Protein AF-0000000079188461 (afdb_homodimer)

InterPro domains:
  IPR003280 Two pore domain potassium channel [PTHR11003] (45-232)
  IPR013099 Potassium channel domain [PF07885] (30-93)
  IPR013099 Potassium channel domain [PF07885] (114-183)
  IPR018247 EF-Hand 1, calcium-binding site [PS00018] (209-221)

Solvent-accessible surface area (backbone atoms only — not comparable to full-atom values): 29028 Å² total; per-residue (Å²): 127,70,87,71,64,80,65,66,72,49,71,66,53,47,52,49,51,49,52,50,49,44,51,68,50,54,39,20,52,54,38,40,76,41,42,89,44,37,47,57,89,79,77,43,66,62,58,48,14,40,41,52,37,46,34,31,38,56,18,20,10,29,29,46,60,44,60,74,38,72,68,49,32,51,50,51,36,49,44,23,52,51,18,48,52,48,50,27,50,47,45,33,53,40,63,73,68,58,71,83,85,50,76,66,53,55,56,54,52,51,50,52,54,51,51,51,47,51,52,49,18,51,50,38,25,68,65,60,68,38,54,65,66,59,18,40,30,42,44,46,26,35,41,46,15,16,31,44,49,86,58,58,83,46,65,67,34,40,57,50,44,51,54,49,41,53,50,15,46,52,50,46,48,49,47,40,49,50,36,43,47,54,44,51,50,52,50,50,50,52,34,47,51,50,57,69,68,45,80,69,47,74,68,51,50,60,70,31,28,78,84,66,76,69,45,33,34,71,46,25,50,40,47,40,53,41,42,72,51,58,48,52,53,76,74,72,45,49,64,45,51,50,51,48,55,68,67,36,71,82,71,54,96,35,43,39,64,66,54,53,75,40,54,60,58,47,52,52,45,49,52,48,46,57,51,61,76,93,128,70,87,71,64,80,65,66,70,50,73,65,52,48,51,47,52,49,52,50,49,45,50,68,50,54,38,22,52,54,37,40,77,41,42,91,43,39,48,56,89,80,77,43,68,64,59,46,14,41,41,51,37,47,34,30,38,57,17,20,10,30,29,46,63,46,59,75,38,72,68,48,31,51,50,51,37,50,45,23,52,50,17,46,52,49,50,26,50,48,47,34,53,40,63,73,68,58,72,82,86,51,77,66,52,54,56,55,50,50,49,52,55,51,51,50,48,52,52,49,20,52,48,38,26,70,67,61,68,39,55,63,65,58,18,39,32,43,45,47,26,34,42,48,13,15,31,44,46,83,57,58,85,45,67,69,34,39,57,51,45,51,54,49,42,53,50,16,46,52,49,47,48,49,47,40,49,49,35,41,48,52,45,52,51,52,51,48,50,53,35,47,51,49,55,70,69,45,81,68,46,74,69,52,49,60,68,30,28,80,84,67,76,71,44,32,33,72,46,24,51,40,47,40,52,39,40,71,49,58,50,52,54,75,75,71,44,48,65,45,52,50,52,48,54,67,66,37,71,82,70,54,95,35,43,39,64,66,55,52,75,40,55,61,58,46,53,53,44,49,51,48,47,56,52,60,77,91

Nearest PDB structures (foldseek):
  2wli-assembly1_B  TM=7.288E-01  e=1.270E-01  Paramagnetospirillum magnetotacticum
  6o9u-assembly1_A  TM=7.590E-01  e=2.125E-01  Paramagnetospirillum magnetotacticum
  2wli-assembly1_A  TM=7.285E-01  e=1.462E-01  Paramagnetospirillum magnetotacticum
  7n9k-assembly1_A  TM=6.503E-01  e=1.462E-01  Paramagnetospirillum magnetotacticum
  6o9u-assembly1_A  TM=7.585E-01  e=2.477E-01  Paramagnetospirillum magnetotacticum

Structure (mmCIF, N/CA/C/O backbone):
data_AF-0000000079188461-model_v1
#
loop_
_entity.id
_entity.type
_entity.pdbx_description
1 polymer 'Potassium channel domain-containing protein'
#
loop_
_atom_site.group_PDB
_atom_site.id
_atom_site.type_symbol
_atom_site.label_atom_id
_atom_site.label_alt_id
_atom_site.label_comp_id
_atom_site.label_asym_id
_atom_site.label_entity_id
_atom_site.label_seq_id
_atom_site.pdbx_PDB_ins_code
_atom_site.Cartn_x
_atom_site.Cartn_y
_atom_site.Cartn_z
_atom_site.occupancy
_atom_site.B_iso_or_equiv
_atom_site.auth_seq_id
_atom_site.auth_comp_id
_atom_site.auth_asym_id
_atom_site.auth_atom_id
_atom_site.pdbx_PDB_model_num
ATOM 1 N N . MET A 1 1 ? -15.125 32.281 -13.125 1 25.12 1 MET A N 1
ATOM 2 C CA . MET A 1 1 ? -15.852 31.016 -13.047 1 25.12 1 MET A CA 1
ATOM 3 C C . MET A 1 1 ? -15.078 29.906 -13.75 1 25.12 1 MET A C 1
ATOM 5 O O . MET A 1 1 ? -15.195 28.734 -13.375 1 25.12 1 MET A O 1
ATOM 9 N N . THR A 1 2 ? -14.656 30.219 -14.984 1 28.55 2 THR A N 1
ATOM 10 C CA . THR A 1 2 ? -14.164 29.312 -16.016 1 28.55 2 THR A CA 1
ATOM 11 C C . THR A 1 2 ? -12.797 28.75 -15.633 1 28.55 2 THR A C 1
ATOM 13 O O . THR A 1 2 ? -12.266 27.875 -16.312 1 28.55 2 THR A O 1
ATOM 16 N N . ARG A 1 3 ? -11.977 29.672 -15.055 1 32.22 3 ARG A N 1
ATOM 17 C CA . ARG A 1 3 ? -10.578 29.281 -14.859 1 32.22 3 ARG A CA 1
ATOM 18 C C . ARG A 1 3 ? -10.477 28.016 -14.016 1 32.22 3 ARG A C 1
ATOM 20 O O . ARG A 1 3 ? -9.383 27.609 -13.625 1 32.22 3 ARG A O 1
ATOM 27 N N . MET A 1 4 ? -11.531 27.766 -13.234 1 33.03 4 MET A N 1
ATOM 28 C CA . MET A 1 4 ? -11.523 26.625 -12.336 1 33.03 4 MET A CA 1
ATOM 29 C C . MET A 1 4 ? -11.25 25.328 -13.102 1 33.03 4 MET A C 1
ATOM 31 O O . MET A 1 4 ? -10.961 24.297 -12.508 1 33.03 4 MET A O 1
ATOM 35 N N . MET A 1 5 ? -11.953 25.203 -14.227 1 34.72 5 MET A N 1
ATOM 36 C CA . MET A 1 5 ? -12.344 23.953 -14.883 1 34.72 5 MET A CA 1
ATOM 37 C C . MET A 1 5 ? -11.117 23.156 -15.32 1 34.72 5 MET A C 1
ATOM 39 O O . MET A 1 5 ? -11.141 21.922 -15.305 1 34.72 5 MET A O 1
ATOM 43 N N . SER A 1 6 ? -10.406 23.594 -16.516 1 39.44 6 SER A N 1
ATOM 44 C CA . SER A 1 6 ? -9.664 22.656 -17.344 1 39.44 6 SER A CA 1
ATOM 45 C C . SER A 1 6 ? -8.469 22.078 -16.594 1 39.44 6 SER A C 1
ATOM 47 O O . SER A 1 6 ? -7.344 22.578 -16.734 1 39.44 6 SER A O 1
ATOM 49 N N . ARG A 1 7 ? -8.477 22.078 -15.352 1 46.72 7 ARG A N 1
ATOM 50 C CA . ARG A 1 7 ? -7.324 21.609 -14.609 1 46.72 7 ARG A CA 1
ATOM 51 C C . ARG A 1 7 ? -6.785 20.312 -15.203 1 46.72 7 ARG A C 1
ATOM 53 O O . ARG A 1 7 ? -7.523 19.328 -15.328 1 46.72 7 ARG A O 1
ATOM 60 N N . GLY A 1 8 ? -5.941 20.406 -16.172 1 54 8 GLY A N 1
ATOM 61 C CA . GLY A 1 8 ? -5.281 19.25 -16.766 1 54 8 GLY A CA 1
ATOM 62 C C . GLY A 1 8 ? -5.016 18.141 -15.766 1 54 8 GLY A C 1
ATOM 63 O O . GLY A 1 8 ? -5.141 18.328 -14.555 1 54 8 GLY A O 1
ATOM 64 N N . LEU A 1 9 ? -5.109 16.891 -16.312 1 64.44 9 LEU A N 1
ATOM 65 C CA . LEU A 1 9 ? -4.84 15.719 -15.484 1 64.44 9 LEU A CA 1
ATOM 66 C C . LEU A 1 9 ? -3.596 15.938 -14.625 1 64.44 9 LEU A C 1
AT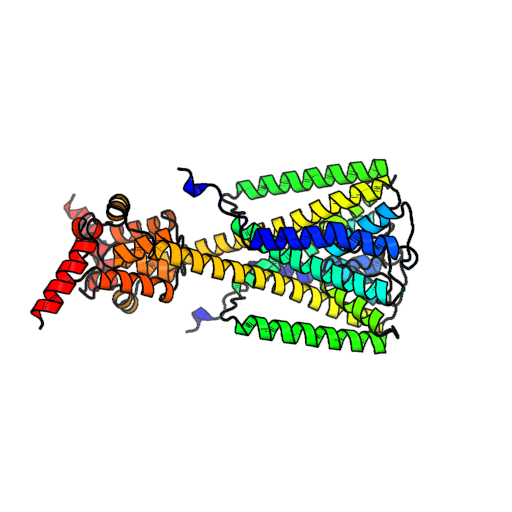OM 68 O O . LEU A 1 9 ? -2.58 16.438 -15.117 1 64.44 9 LEU A O 1
ATOM 72 N N . SER A 1 10 ? -3.711 15.859 -13.375 1 74.12 10 SER A N 1
ATOM 73 C CA . SER A 1 10 ? -2.551 15.914 -12.492 1 74.12 10 SER A CA 1
ATOM 74 C C . SER A 1 10 ? -1.401 15.078 -13.039 1 74.12 10 SER A C 1
ATOM 76 O O . SER A 1 10 ? -1.616 14.172 -13.852 1 74.12 10 SER A O 1
ATOM 78 N N . PRO A 1 11 ? -0.229 15.586 -12.945 1 77.69 11 PRO A N 1
ATOM 79 C CA . PRO A 1 11 ? 0.933 14.82 -13.398 1 77.69 11 PRO A CA 1
ATOM 80 C C . PRO A 1 11 ? 0.855 13.344 -13 1 77.69 11 PRO A C 1
ATOM 82 O O . PRO A 1 11 ? 1.272 12.477 -13.766 1 77.69 11 PRO A O 1
ATOM 85 N N . THR A 1 12 ? 0.268 13.086 -11.867 1 82.06 12 THR A N 1
ATOM 86 C CA . THR A 1 12 ? 0.12 11.703 -11.414 1 82.06 12 THR A CA 1
ATOM 87 C C . THR A 1 12 ? -0.857 10.945 -12.305 1 82.06 12 THR A C 1
ATOM 89 O O . THR A 1 12 ? -0.581 9.82 -12.719 1 82.06 12 THR A O 1
ATOM 92 N N . LEU A 1 13 ? -1.878 11.57 -12.656 1 86.12 13 LEU A N 1
ATOM 93 C CA . LEU A 1 13 ? -2.887 10.93 -13.492 1 86.12 13 LEU A CA 1
ATOM 94 C C . LEU A 1 13 ? -2.363 10.703 -14.906 1 86.12 13 LEU A C 1
ATOM 96 O O . LEU A 1 13 ? -2.709 9.719 -15.555 1 86.12 13 LEU A O 1
ATOM 100 N N . LYS A 1 14 ? -1.523 11.688 -15.328 1 89 14 LYS A N 1
ATOM 101 C CA . LYS A 1 14 ? -0.907 11.508 -16.641 1 89 14 LYS A CA 1
ATOM 102 C C . LYS A 1 14 ? 0.038 10.312 -16.641 1 89 14 LYS A C 1
ATOM 104 O O . LYS A 1 14 ? 0.051 9.523 -17.594 1 89 14 LYS A O 1
ATOM 109 N N . ALA A 1 15 ? 0.809 10.195 -15.609 1 89.19 15 ALA A N 1
ATOM 110 C CA . ALA A 1 15 ? 1.728 9.07 -15.484 1 89.19 15 ALA A CA 1
ATOM 111 C C . ALA A 1 15 ? 0.966 7.746 -15.422 1 89.19 15 ALA A C 1
ATOM 113 O O . ALA A 1 15 ? 1.359 6.766 -16.062 1 89.19 15 ALA A O 1
ATOM 114 N N . ILE A 1 16 ? -0.108 7.699 -14.68 1 91.81 16 ILE A N 1
ATOM 115 C CA . ILE A 1 16 ? -0.938 6.508 -14.555 1 91.81 16 ILE A CA 1
ATOM 116 C C . ILE A 1 16 ? -1.529 6.148 -15.914 1 91.81 16 ILE A C 1
ATOM 118 O O . ILE A 1 16 ? -1.466 4.992 -16.344 1 91.81 16 ILE A O 1
ATOM 122 N N . SER A 1 17 ? -2.047 7.141 -16.578 1 92.56 17 SER A N 1
ATOM 123 C CA . SER A 1 17 ? -2.654 6.902 -17.891 1 92.56 17 SER A CA 1
ATOM 124 C C . SER A 1 17 ? -1.638 6.348 -18.875 1 92.56 17 SER A C 1
ATOM 126 O O . SER A 1 17 ? -1.946 5.43 -19.641 1 92.56 17 SER A O 1
ATOM 128 N N . PHE A 1 18 ? -0.498 6.848 -18.828 1 93.25 18 PHE A N 1
ATOM 129 C CA . PHE A 1 18 ? 0.555 6.379 -19.719 1 93.25 18 PHE A CA 1
ATOM 130 C C . PHE A 1 18 ? 0.916 4.93 -19.422 1 93.25 18 PHE A C 1
ATOM 132 O O . PHE A 1 18 ? 0.954 4.094 -20.328 1 93.25 18 PHE A O 1
ATOM 139 N N . LEU A 1 19 ? 1.169 4.609 -18.203 1 93.5 19 LEU A N 1
ATOM 140 C CA . LEU A 1 19 ? 1.598 3.271 -17.828 1 93.5 19 LEU A CA 1
ATOM 141 C C . LEU A 1 19 ? 0.483 2.256 -18.047 1 93.5 19 LEU A C 1
ATOM 143 O O . LEU A 1 19 ? 0.745 1.12 -18.453 1 93.5 19 LEU A O 1
ATOM 147 N N . VAL A 1 20 ? -0.722 2.662 -17.766 1 93.44 20 VAL A N 1
ATOM 148 C CA . VAL A 1 20 ? -1.863 1.782 -17.984 1 93.44 20 VAL A CA 1
ATOM 149 C C . VAL A 1 20 ? -1.997 1.487 -19.484 1 93.44 20 VAL A C 1
ATOM 151 O O . VAL A 1 20 ? -2.229 0.342 -19.875 1 93.44 20 VAL A O 1
ATOM 154 N N . SER A 1 21 ? -1.832 2.539 -20.328 1 93.94 21 SER A N 1
ATOM 155 C CA . SER A 1 21 ? -1.892 2.344 -21.766 1 93.94 21 SER A CA 1
ATOM 156 C C . SER A 1 21 ? -0.785 1.41 -22.25 1 93.94 21 SER A C 1
ATOM 158 O O . SER A 1 21 ? -1.026 0.522 -23.078 1 93.94 21 SER A O 1
ATOM 160 N N . LEU A 1 22 ? 0.369 1.61 -21.75 1 94.19 22 LEU A N 1
ATOM 161 C CA . LEU A 1 22 ? 1.488 0.738 -22.078 1 94.19 22 LEU A CA 1
ATOM 162 C C . LEU A 1 22 ? 1.191 -0.704 -21.688 1 94.19 22 LEU A C 1
ATOM 164 O O . LEU A 1 22 ? 1.419 -1.629 -22.469 1 94.19 22 LEU A O 1
ATOM 168 N N . GLN A 1 23 ? 0.681 -0.929 -20.547 1 94.44 23 GLN A N 1
ATOM 169 C CA . GLN A 1 23 ? 0.398 -2.262 -20.031 1 94.44 23 GLN A CA 1
ATOM 170 C C . GLN A 1 23 ? -0.746 -2.922 -20.797 1 94.44 23 GLN A C 1
ATOM 172 O O . GLN A 1 23 ? -0.724 -4.129 -21.031 1 94.44 23 GLN A O 1
ATOM 177 N N . LEU A 1 24 ? -1.723 -2.148 -21.188 1 94.12 24 LEU A N 1
ATOM 178 C CA . LEU A 1 24 ? -2.926 -2.74 -21.766 1 94.12 24 LEU A CA 1
ATOM 179 C C . LEU A 1 24 ? -2.77 -2.928 -23.266 1 94.12 24 LEU A C 1
ATOM 181 O O . LEU A 1 24 ? -3.502 -3.711 -23.875 1 94.12 24 LEU A O 1
ATOM 185 N N . ILE A 1 25 ? -1.876 -2.221 -23.891 1 95.06 25 ILE A N 1
ATOM 186 C CA . ILE A 1 25 ? -1.73 -2.303 -25.344 1 95.06 25 ILE A CA 1
ATOM 187 C C . ILE A 1 25 ? -0.448 -3.055 -25.688 1 95.06 25 ILE A C 1
ATOM 189 O O . ILE A 1 25 ? -0.496 -4.121 -26.312 1 95.06 25 ILE A O 1
ATOM 193 N N . VAL A 1 26 ? 0.652 -2.639 -25.234 1 96.19 26 VAL A N 1
ATOM 194 C CA . VAL A 1 26 ? 1.949 -3.189 -25.625 1 96.19 26 VAL A CA 1
ATOM 195 C C . VAL A 1 26 ? 2.133 -4.566 -24.984 1 96.19 26 VAL A C 1
ATOM 197 O O . VAL A 1 26 ? 2.619 -5.496 -25.641 1 96.19 26 VAL A O 1
ATOM 200 N N . GLY A 1 27 ? 1.735 -4.715 -23.719 1 95.88 27 GLY A N 1
ATOM 201 C CA . GLY A 1 27 ? 1.911 -5.98 -23.016 1 95.88 27 GLY A CA 1
ATOM 202 C C . GLY A 1 27 ? 1.243 -7.145 -23.719 1 95.88 27 GLY A C 1
ATOM 203 O O . GLY A 1 27 ? 1.916 -8.078 -24.156 1 95.88 27 GLY A O 1
ATOM 204 N N . PRO A 1 28 ? -0.082 -7.027 -23.891 1 96.19 28 PRO A N 1
ATOM 205 C CA . PRO A 1 28 ? -0.796 -8.125 -24.547 1 96.19 28 PRO A CA 1
ATOM 206 C C . PRO A 1 28 ? -0.285 -8.398 -25.969 1 96.19 28 PRO A C 1
ATOM 208 O O . PRO A 1 28 ? -0.237 -9.555 -26.391 1 96.19 28 PRO A O 1
ATOM 211 N N . LEU A 1 29 ? 0.101 -7.449 -26.688 1 96.12 29 LEU A N 1
ATOM 212 C CA . LEU A 1 29 ? 0.635 -7.648 -28.031 1 96.12 29 LEU A CA 1
ATOM 213 C C . LEU A 1 29 ? 1.947 -8.422 -27.984 1 96.12 29 LEU A C 1
ATOM 215 O O . LEU A 1 29 ? 2.154 -9.352 -28.766 1 96.12 29 LEU A O 1
ATOM 219 N N . CYS A 1 30 ? 2.826 -8.023 -27.109 1 95.94 30 CYS A N 1
ATOM 220 C CA . CYS A 1 30 ? 4.094 -8.727 -26.953 1 95.94 30 CYS A CA 1
ATOM 221 C C . CYS A 1 30 ? 3.859 -10.195 -26.625 1 95.94 30 CYS A C 1
ATOM 223 O O . CYS A 1 30 ? 4.445 -11.078 -27.25 1 95.94 30 CYS A O 1
ATOM 225 N N . PHE A 1 31 ? 2.951 -10.469 -25.719 1 96.06 31 PHE A N 1
ATOM 226 C CA . PHE A 1 31 ? 2.768 -11.836 -25.234 1 96.06 31 PHE A CA 1
ATOM 227 C C . PHE A 1 31 ? 1.92 -12.641 -26.219 1 96.06 31 PHE A C 1
ATOM 229 O O . PHE A 1 31 ? 1.945 -13.875 -26.203 1 96.06 31 PHE A O 1
ATOM 236 N N . TYR A 1 32 ? 1.124 -11.938 -27.031 1 95.56 32 TYR A N 1
ATOM 237 C CA . TYR A 1 32 ? 0.429 -12.625 -28.109 1 95.56 32 TYR A CA 1
ATOM 238 C C . TYR A 1 32 ? 1.419 -13.195 -29.109 1 95.56 32 TYR A C 1
ATOM 240 O O . TYR A 1 32 ? 1.3 -14.352 -29.531 1 95.56 32 TYR A O 1
ATOM 248 N N . PHE A 1 33 ? 2.43 -12.438 -29.453 1 94.75 33 PHE A N 1
ATOM 249 C CA . PHE A 1 33 ? 3.422 -12.867 -30.438 1 94.75 33 PHE A CA 1
ATOM 250 C C . PHE A 1 33 ? 4.359 -13.906 -29.828 1 94.75 33 PHE A C 1
ATOM 252 O O . PHE A 1 33 ? 4.902 -14.75 -30.547 1 94.75 33 PHE A O 1
ATOM 259 N N . LEU A 1 34 ? 4.48 -13.914 -28.531 1 92.56 34 LEU A N 1
ATOM 260 C CA . LEU A 1 34 ? 5.359 -14.867 -27.859 1 92.56 34 LEU A CA 1
ATOM 261 C C . LEU A 1 34 ? 4.566 -16.047 -27.297 1 92.56 34 LEU A C 1
ATOM 263 O O . LEU A 1 34 ? 5.094 -16.828 -26.516 1 92.56 34 LEU A O 1
ATOM 267 N N . GLY A 1 35 ? 3.346 -16.109 -27.641 1 89.06 35 GLY A N 1
ATOM 268 C CA . GLY A 1 35 ? 2.439 -17.094 -27.078 1 89.06 35 GLY A CA 1
ATOM 269 C C . GLY A 1 35 ? 3.006 -18.5 -27.094 1 89.06 35 GLY A C 1
ATOM 270 O O . GLY A 1 35 ? 2.848 -19.25 -26.141 1 89.06 35 GLY A O 1
ATOM 271 N N . HIS A 1 36 ? 3.689 -18.859 -28.125 1 88.38 36 HIS A N 1
ATOM 272 C CA . HIS A 1 36 ? 4.254 -20.203 -28.281 1 88.38 36 HIS A CA 1
ATOM 273 C C . HIS A 1 36 ? 5.426 -20.422 -27.328 1 88.38 36 HIS A C 1
ATOM 275 O O . HIS A 1 36 ? 5.84 -21.547 -27.094 1 88.38 36 HIS A O 1
ATOM 281 N N . GLN A 1 37 ? 5.941 -19.344 -26.75 1 89.44 37 GLN A N 1
ATOM 282 C CA . GLN A 1 37 ? 7.102 -19.406 -25.859 1 89.44 37 GLN A CA 1
ATOM 283 C C . GLN A 1 37 ? 6.684 -19.328 -24.406 1 89.44 37 GLN A C 1
ATOM 285 O O . GLN A 1 37 ? 7.523 -19.156 -23.516 1 89.44 37 GLN A O 1
ATOM 290 N N . ILE A 1 38 ? 5.457 -19.406 -24.25 1 91.25 38 ILE A N 1
ATOM 291 C CA . ILE A 1 38 ? 4.898 -19.406 -22.891 1 91.25 38 ILE A CA 1
ATOM 292 C C . ILE A 1 38 ? 4.105 -20.688 -22.656 1 91.25 38 ILE A C 1
ATOM 294 O O . ILE A 1 38 ? 3.191 -21 -23.422 1 91.25 38 ILE A O 1
ATOM 298 N N . SER A 1 39 ? 4.555 -21.391 -21.672 1 89.44 39 SER A N 1
ATOM 299 C CA . SER A 1 39 ? 3.895 -22.656 -21.359 1 89.44 39 SER A CA 1
ATOM 300 C C . SER A 1 39 ? 2.676 -22.422 -20.469 1 89.44 39 SER A C 1
ATOM 302 O O . SER A 1 39 ? 2.625 -21.469 -19.703 1 89.44 39 SER A O 1
ATOM 304 N N . GLY A 1 40 ? 1.635 -23.344 -20.516 1 87.69 40 GLY A N 1
ATOM 305 C CA . GLY A 1 40 ? 0.391 -23.312 -19.766 1 87.69 40 GLY A CA 1
ATOM 306 C C . GLY A 1 40 ? -0.803 -23.781 -20.562 1 87.69 40 GLY A C 1
ATOM 307 O O . GLY A 1 40 ? -0.689 -24.047 -21.766 1 87.69 40 GLY A O 1
ATOM 308 N N . LYS A 1 41 ? -1.829 -24.016 -19.859 1 85.44 41 LYS A N 1
ATOM 309 C CA . LYS A 1 41 ? -3.053 -24.406 -20.547 1 85.44 41 LYS A CA 1
ATOM 310 C C . LYS A 1 41 ? -3.602 -23.25 -21.391 1 85.44 41 LYS A C 1
ATOM 312 O O . LYS A 1 41 ? -3.955 -22.203 -20.844 1 85.44 41 LYS A O 1
ATOM 317 N N . LYS A 1 42 ? -3.695 -23.516 -22.656 1 88.75 42 LYS A N 1
ATOM 318 C CA . LYS A 1 42 ? -4.117 -22.469 -23.578 1 88.75 42 LYS A CA 1
ATOM 319 C C . LYS A 1 42 ? -5.602 -22.578 -23.891 1 88.75 42 LYS A C 1
ATOM 321 O O . LYS A 1 42 ? -6.156 -23.672 -23.922 1 88.75 42 LYS A O 1
ATOM 326 N N . THR A 1 43 ? -6.234 -21.484 -24.047 1 88.19 43 THR A N 1
ATOM 327 C CA . THR A 1 43 ? -7.625 -21.391 -24.484 1 88.19 43 THR A CA 1
ATOM 328 C C . THR A 1 43 ? -7.742 -20.594 -25.781 1 88.19 43 THR A C 1
ATOM 330 O O . THR A 1 43 ? -7.949 -21.172 -26.844 1 88.19 43 THR A O 1
ATOM 333 N N . ASP A 1 44 ? -7.527 -19.266 -25.75 1 90.75 44 ASP A N 1
ATOM 334 C CA . ASP A 1 44 ? -7.539 -18.312 -26.859 1 90.75 44 ASP A CA 1
ATOM 335 C C . ASP A 1 44 ? -6.273 -17.469 -26.875 1 90.75 44 ASP A C 1
ATOM 337 O O . ASP A 1 44 ? -5.91 -16.875 -25.859 1 90.75 44 ASP A O 1
ATOM 341 N N . GLY A 1 45 ? -5.68 -17.453 -28.031 1 91.94 45 GLY A N 1
ATOM 342 C CA . GLY A 1 45 ? -4.383 -16.812 -28.141 1 91.94 45 GLY A CA 1
ATOM 343 C C . GLY A 1 45 ? -4.371 -15.398 -27.594 1 91.94 45 GLY A C 1
ATOM 344 O O . GLY A 1 45 ? -3.564 -15.07 -26.719 1 91.94 45 GLY A O 1
ATOM 345 N N . PHE A 1 46 ? -5.281 -14.609 -28.094 1 94.19 46 PHE A N 1
ATOM 346 C CA . PHE A 1 46 ? -5.324 -13.211 -27.688 1 94.19 46 PHE A CA 1
ATOM 347 C C . PHE A 1 46 ? -5.77 -13.078 -26.234 1 94.19 46 PHE A C 1
ATOM 349 O O . PHE A 1 46 ? -5.188 -12.312 -25.469 1 94.19 46 PHE A O 1
ATOM 356 N N . LEU A 1 47 ? -6.762 -13.773 -25.891 1 95.44 47 LEU A N 1
ATOM 357 C CA . LEU A 1 47 ? -7.277 -13.734 -24.516 1 95.44 47 LEU A CA 1
ATOM 358 C C . LEU A 1 47 ? -6.219 -14.188 -23.516 1 95.44 47 LEU A C 1
ATOM 360 O O . LEU A 1 47 ? -6.043 -13.57 -22.469 1 95.44 47 LEU A O 1
ATOM 364 N N . ASP A 1 48 ? -5.52 -15.203 -23.891 1 95.88 48 ASP A N 1
ATOM 365 C CA . ASP A 1 48 ? -4.48 -15.734 -23 1 95.88 48 ASP A CA 1
ATOM 366 C C . ASP A 1 48 ? -3.357 -14.719 -22.812 1 95.88 48 ASP A C 1
ATOM 368 O O . ASP A 1 48 ? -2.83 -14.57 -21.703 1 95.88 48 ASP A O 1
ATOM 372 N N . ALA A 1 49 ? -3.033 -14.07 -23.875 1 96 49 ALA A N 1
ATOM 373 C CA . ALA A 1 49 ? -1.988 -13.047 -23.797 1 96 49 ALA A CA 1
ATOM 374 C C . ALA A 1 49 ? -2.408 -11.891 -22.891 1 96 49 ALA A C 1
ATOM 376 O O . ALA A 1 49 ? -1.626 -11.438 -22.062 1 96 49 ALA A O 1
ATOM 377 N N . PHE A 1 50 ? -3.617 -11.453 -23.062 1 96.25 50 PHE A N 1
ATOM 378 C CA . PHE A 1 50 ? -4.152 -10.367 -22.25 1 96.25 50 PHE A CA 1
ATOM 379 C C . PHE A 1 50 ? -4.254 -10.797 -20.797 1 96.25 50 PHE A C 1
ATOM 381 O O . PHE A 1 50 ? -3.877 -10.039 -19.891 1 96.25 50 PHE A O 1
ATOM 388 N N . TYR A 1 51 ? -4.746 -11.961 -20.641 1 95.75 51 TYR A N 1
ATOM 389 C CA . TYR A 1 51 ? -4.875 -12.555 -19.312 1 95.75 51 TYR A CA 1
ATOM 390 C C . TYR A 1 51 ? -3.525 -12.609 -18.594 1 95.75 51 TYR A C 1
ATOM 392 O O . TYR A 1 51 ? -3.395 -12.156 -17.469 1 95.75 51 TYR A O 1
ATOM 400 N N . PHE A 1 52 ? -2.564 -13.078 -19.281 1 95.62 52 PHE A N 1
ATOM 401 C CA . PHE A 1 52 ? -1.23 -13.203 -18.703 1 95.62 52 PHE A CA 1
ATOM 402 C C . PHE A 1 52 ? -0.652 -11.836 -18.359 1 95.62 52 PHE A C 1
ATOM 404 O O . PHE A 1 52 ? -0.035 -11.672 -17.297 1 95.62 52 PHE A O 1
ATOM 411 N N . ASN A 1 53 ? -0.819 -10.961 -19.188 1 96.69 53 ASN A N 1
ATOM 412 C CA . ASN A 1 53 ? -0.34 -9.609 -18.922 1 96.69 53 ASN A CA 1
ATOM 413 C C . ASN A 1 53 ? -1.015 -9.008 -17.688 1 96.69 53 A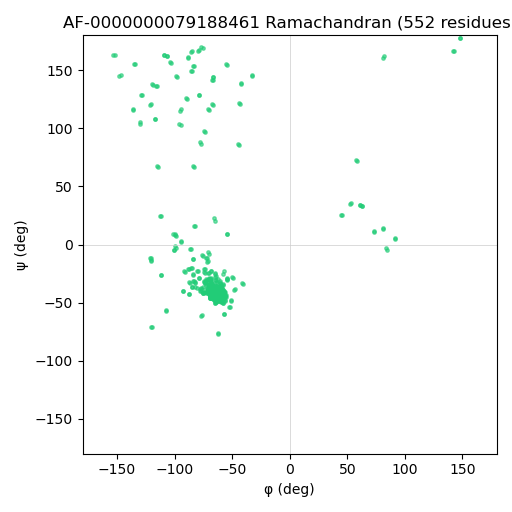SN A C 1
ATOM 415 O O . ASN A 1 53 ? -0.376 -8.297 -16.906 1 96.69 53 ASN A O 1
ATOM 419 N N . MET A 1 54 ? -2.285 -9.195 -17.547 1 96.06 54 MET A N 1
ATOM 420 C CA . MET A 1 54 ? -3.01 -8.695 -16.391 1 96.06 54 MET A CA 1
ATOM 421 C C . MET A 1 54 ? -2.471 -9.305 -15.102 1 96.06 54 MET A C 1
ATOM 423 O O . MET A 1 54 ? -2.412 -8.641 -14.062 1 96.06 54 MET A O 1
ATOM 427 N N . VAL A 1 55 ? -2.141 -10.531 -15.195 1 95.12 55 VAL A N 1
ATOM 428 C CA . VAL A 1 55 ? -1.536 -11.211 -14.062 1 95.12 55 VAL A CA 1
ATOM 429 C C . VAL A 1 55 ? -0.262 -10.484 -13.633 1 95.12 55 VAL A C 1
ATOM 431 O O . VAL A 1 55 ? -0.054 -10.227 -12.453 1 95.12 55 VAL A O 1
ATOM 434 N N . LEU A 1 56 ? 0.528 -10.078 -14.602 1 95.56 56 LEU A N 1
ATOM 435 C CA . LEU A 1 56 ? 1.778 -9.375 -14.336 1 95.56 56 LEU A CA 1
ATOM 436 C C . LEU A 1 56 ? 1.509 -7.969 -13.812 1 95.56 56 LEU A C 1
ATOM 438 O O . LEU A 1 56 ? 2.143 -7.523 -12.852 1 95.56 56 LEU A O 1
ATOM 442 N N . MET A 1 57 ? 0.56 -7.402 -14.383 1 94.44 57 MET A N 1
ATOM 443 C CA . MET A 1 57 ? 0.257 -6.008 -14.07 1 94.44 57 MET A CA 1
ATOM 444 C C . MET A 1 57 ? -0.307 -5.871 -12.656 1 94.44 57 MET A C 1
ATOM 446 O O . MET A 1 57 ? -0.017 -4.898 -11.961 1 94.44 57 MET A O 1
ATOM 450 N N . THR A 1 58 ? -1.054 -6.809 -12.242 1 93.81 58 THR A N 1
ATOM 451 C CA . THR A 1 58 ? -1.762 -6.699 -10.969 1 93.81 58 THR A CA 1
ATOM 452 C C . THR A 1 58 ? -1.03 -7.473 -9.875 1 93.81 58 THR A C 1
ATOM 454 O O . THR A 1 58 ? -1.464 -7.484 -8.727 1 93.81 58 THR A O 1
ATOM 457 N N . SER A 1 59 ? -0.019 -8.141 -10.227 1 91.94 59 SER A N 1
ATOM 458 C CA . SER A 1 59 ? 0.803 -8.906 -9.297 1 91.94 59 SER A CA 1
ATOM 459 C C . SER A 1 59 ? 0.001 -10.031 -8.641 1 91.94 59 SER A C 1
ATOM 461 O O . SER A 1 59 ? 0.155 -10.297 -7.453 1 91.94 59 SER A O 1
ATOM 463 N N . THR A 1 60 ? -1 -10.758 -9.156 1 90.81 60 THR A N 1
ATOM 464 C CA . THR A 1 60 ? -1.829 -11.812 -8.586 1 90.81 60 THR A CA 1
ATOM 465 C C . THR A 1 60 ? -1.125 -13.164 -8.68 1 90.81 60 THR A C 1
ATOM 467 O O . THR A 1 60 ? -1.206 -13.977 -7.762 1 90.81 60 THR A O 1
ATOM 470 N N . GLY A 1 61 ? -0.339 -13.586 -9.508 1 88.19 61 GLY A N 1
ATOM 471 C CA . GLY A 1 61 ? 0.514 -14.742 -9.695 1 88.19 61 GLY A CA 1
ATOM 472 C C . GLY A 1 61 ? -0.249 -16.047 -9.68 1 88.19 61 GLY A C 1
ATOM 473 O O . GLY A 1 61 ? -0.049 -16.875 -8.789 1 88.19 61 GLY A O 1
ATOM 474 N N . TYR A 1 62 ? -0.995 -16.438 -10.586 1 91.94 62 TYR A N 1
ATOM 475 C CA . TYR A 1 62 ? -1.712 -17.703 -10.695 1 91.94 62 TYR A CA 1
ATOM 476 C C . TYR A 1 62 ? -0.746 -18.859 -10.914 1 91.94 62 TYR A C 1
ATOM 478 O O . TYR A 1 62 ? -1.04 -20 -10.547 1 91.94 62 TYR A O 1
ATOM 486 N N . GLY A 1 63 ? 0.363 -18.562 -11.547 1 88.81 63 GLY A N 1
ATOM 487 C CA . GLY A 1 63 ? 1.363 -19.578 -11.82 1 88.81 63 GLY A CA 1
ATOM 488 C C . GLY A 1 63 ? 0.95 -20.547 -12.922 1 88.81 63 GLY A C 1
ATOM 489 O O . GLY A 1 63 ? 1.556 -21.609 -13.086 1 88.81 63 GLY A O 1
ATOM 490 N N . ASP A 1 64 ? -0.11 -20.266 -13.664 1 89.38 64 ASP A N 1
ATOM 491 C CA . ASP A 1 64 ? -0.614 -21.156 -14.703 1 89.38 64 ASP A CA 1
ATOM 492 C C . ASP A 1 64 ? 0.108 -20.922 -16.031 1 89.38 64 ASP A C 1
ATOM 494 O O . ASP A 1 64 ? 0.073 -21.766 -16.922 1 89.38 64 ASP A O 1
ATOM 498 N N . PHE A 1 65 ? 0.734 -19.781 -16.203 1 90.44 65 PHE A N 1
ATOM 499 C CA . PHE A 1 65 ? 1.577 -19.484 -17.359 1 90.44 65 PHE A CA 1
ATOM 500 C C . PHE A 1 65 ? 3.021 -19.266 -16.922 1 90.44 65 PHE A C 1
ATOM 502 O O . PHE A 1 65 ? 3.279 -18.625 -15.898 1 90.44 65 PHE A O 1
ATOM 509 N N . THR A 1 66 ? 3.924 -19.859 -17.688 1 89.81 66 THR A N 1
ATOM 510 C CA . THR A 1 66 ? 5.348 -19.719 -17.391 1 89.81 66 THR A CA 1
ATOM 511 C C . THR A 1 66 ? 6.145 -19.453 -18.656 1 89.81 66 THR A C 1
ATOM 513 O O . THR A 1 66 ? 6.219 -20.312 -19.547 1 89.81 66 THR A O 1
ATOM 516 N N . PRO A 1 67 ? 6.73 -18.297 -18.703 1 92.19 67 PRO A N 1
ATOM 517 C CA . PRO A 1 67 ? 7.594 -18.031 -19.859 1 92.19 67 PRO A CA 1
ATOM 518 C C . PRO A 1 67 ? 8.836 -18.922 -19.891 1 92.19 67 PRO A C 1
ATOM 520 O O . PRO A 1 67 ? 9.414 -19.203 -18.828 1 92.19 67 PRO A O 1
ATOM 523 N N . ASN A 1 68 ? 9.297 -19.359 -21.156 1 90.31 68 ASN A N 1
ATOM 524 C CA . ASN A 1 68 ? 10.336 -20.375 -21.266 1 90.31 68 ASN A CA 1
ATOM 525 C C . ASN A 1 68 ? 11.562 -19.844 -22.016 1 90.31 68 ASN A C 1
ATOM 527 O O . ASN A 1 68 ? 12.617 -20.469 -22 1 90.31 68 ASN A O 1
ATOM 531 N N . THR A 1 69 ? 11.422 -18.734 -22.656 1 92.5 69 THR A N 1
ATOM 532 C CA . THR A 1 69 ? 12.539 -18.172 -23.406 1 92.5 69 THR A CA 1
ATOM 533 C C . THR A 1 69 ? 13.078 -16.922 -22.719 1 92.5 69 THR A C 1
ATOM 535 O O . THR A 1 69 ? 12.406 -16.328 -21.875 1 92.5 69 THR A O 1
ATOM 538 N N . THR A 1 70 ? 14.305 -16.578 -23.156 1 93.25 70 THR A N 1
ATOM 539 C CA . THR A 1 70 ? 14.961 -15.406 -22.578 1 93.25 70 THR A CA 1
ATOM 540 C C . THR A 1 70 ? 14.141 -14.148 -22.828 1 93.25 70 THR A C 1
ATOM 542 O O . THR A 1 70 ? 13.914 -13.359 -21.906 1 93.25 70 THR A O 1
ATOM 545 N N . LEU A 1 71 ? 13.656 -14.008 -24 1 94.19 71 LEU A N 1
ATOM 546 C CA . LEU A 1 71 ? 12.898 -12.812 -24.359 1 94.19 71 LEU A CA 1
ATOM 547 C C . LEU A 1 71 ? 11.594 -12.75 -23.562 1 94.19 71 LEU A C 1
ATOM 549 O O . LEU A 1 71 ? 11.234 -11.695 -23.031 1 94.19 71 LEU A O 1
ATOM 553 N N . ALA A 1 72 ? 10.867 -13.852 -23.484 1 94.62 72 ALA A N 1
ATOM 554 C CA . ALA A 1 72 ? 9.594 -13.898 -22.766 1 94.62 72 ALA A CA 1
ATOM 555 C C . ALA A 1 72 ? 9.789 -13.594 -21.297 1 94.62 72 ALA A C 1
ATOM 557 O O . ALA A 1 72 ? 9.008 -12.852 -20.688 1 94.62 72 ALA A O 1
ATOM 558 N N . VAL A 1 73 ? 10.828 -14.102 -20.797 1 94.44 73 VAL A N 1
ATOM 559 C CA . VAL A 1 73 ? 11.148 -13.938 -19.375 1 94.44 73 VAL A CA 1
ATOM 560 C C . VAL A 1 73 ? 11.508 -12.484 -19.094 1 94.44 73 VAL A C 1
ATOM 562 O O . VAL A 1 73 ? 11.055 -11.906 -18.109 1 94.44 73 VAL A O 1
ATOM 565 N N . LEU A 1 74 ? 12.281 -11.938 -19.875 1 94.94 74 LEU A N 1
ATOM 566 C CA . LEU A 1 74 ? 12.695 -10.555 -19.688 1 94.94 74 LEU A CA 1
ATOM 567 C C . LEU A 1 74 ? 11.508 -9.609 -19.812 1 94.94 74 LEU A C 1
ATOM 569 O O . LEU A 1 74 ? 11.359 -8.672 -19.031 1 94.94 74 LEU A O 1
ATOM 573 N N . LEU A 1 75 ? 10.703 -9.852 -20.781 1 95.62 75 LEU A N 1
ATOM 574 C CA . LEU A 1 75 ? 9.531 -9.016 -20.969 1 95.62 75 LEU A CA 1
ATOM 575 C C . LEU A 1 75 ? 8.562 -9.156 -19.797 1 95.62 75 LEU A C 1
ATOM 577 O O . LEU A 1 75 ? 8.023 -8.164 -19.297 1 95.62 75 LEU A O 1
ATOM 581 N N . ALA A 1 76 ? 8.336 -10.398 -19.406 1 95.88 76 ALA A N 1
ATOM 582 C CA . ALA A 1 76 ? 7.469 -10.625 -18.25 1 95.88 76 ALA A CA 1
ATOM 583 C C . ALA A 1 76 ? 7.996 -9.906 -17.016 1 95.88 76 ALA A C 1
ATOM 585 O O . ALA A 1 76 ? 7.223 -9.32 -16.25 1 95.88 76 ALA A O 1
ATOM 586 N N . SER A 1 77 ? 9.312 -9.953 -16.828 1 95.31 77 SER A N 1
ATOM 587 C CA . SER A 1 77 ? 9.938 -9.258 -15.703 1 95.31 77 SER A CA 1
ATOM 588 C C . SER A 1 77 ? 9.711 -7.75 -15.789 1 95.31 77 SER A C 1
ATOM 590 O O . SER A 1 77 ? 9.359 -7.113 -14.789 1 95.31 77 SER A O 1
ATOM 592 N N . LEU A 1 78 ? 9.875 -7.258 -16.922 1 95.88 78 LEU A N 1
ATOM 593 C CA . LEU A 1 78 ? 9.703 -5.824 -17.141 1 95.88 78 LEU A CA 1
ATOM 594 C C . LEU A 1 78 ? 8.273 -5.398 -16.828 1 95.88 78 LEU A C 1
ATOM 596 O O . LEU A 1 78 ? 8.047 -4.406 -16.141 1 95.88 78 LEU A O 1
ATOM 600 N N . PHE A 1 79 ? 7.344 -6.098 -17.344 1 96.31 79 PHE A N 1
ATOM 601 C CA . PHE A 1 79 ? 5.945 -5.73 -17.156 1 96.31 79 PHE A CA 1
ATOM 602 C C . PHE A 1 79 ? 5.516 -5.934 -15.703 1 96.31 79 PHE A C 1
ATOM 604 O O . PHE A 1 79 ? 4.645 -5.219 -15.203 1 96.31 79 PHE A O 1
ATOM 611 N N . ALA A 1 80 ? 6.109 -6.891 -15.047 1 95.06 80 ALA A N 1
ATOM 612 C CA . ALA A 1 80 ? 5.863 -7.051 -13.617 1 95.06 80 ALA A CA 1
ATOM 613 C C . ALA A 1 80 ? 6.348 -5.828 -12.844 1 95.06 80 ALA A C 1
ATOM 615 O O . ALA A 1 80 ? 5.672 -5.363 -11.922 1 95.06 80 ALA A O 1
ATOM 616 N N . ILE A 1 81 ? 7.504 -5.355 -13.211 1 93.88 81 ILE A N 1
ATOM 617 C CA . ILE A 1 81 ? 8.055 -4.164 -12.57 1 93.88 81 ILE A CA 1
ATOM 618 C C . ILE A 1 81 ? 7.133 -2.971 -12.828 1 93.88 81 ILE A C 1
ATOM 620 O O . ILE A 1 81 ? 6.82 -2.215 -11.906 1 93.88 81 ILE A O 1
ATOM 624 N N . PHE A 1 82 ? 6.676 -2.854 -14.039 1 94.81 82 PHE A N 1
ATOM 625 C CA . PHE A 1 82 ? 5.754 -1.772 -14.375 1 94.81 82 PHE A CA 1
ATOM 626 C C . PHE A 1 82 ? 4.473 -1.879 -13.555 1 94.81 82 PHE A C 1
ATOM 628 O O . PHE A 1 82 ? 3.9 -0.864 -13.156 1 94.81 82 PHE A O 1
ATOM 635 N N . GLY A 1 83 ? 4.02 -3.066 -13.359 1 93.88 83 GLY A N 1
ATOM 636 C CA . GLY A 1 83 ? 2.838 -3.273 -12.539 1 93.88 83 GLY A CA 1
ATOM 637 C C . GLY A 1 83 ? 3.006 -2.777 -11.109 1 93.88 83 GLY A C 1
ATOM 638 O O . GLY A 1 83 ? 2.096 -2.162 -10.555 1 93.88 83 GLY A O 1
ATOM 639 N N . LYS A 1 84 ? 4.078 -2.99 -10.555 1 90.75 84 LYS A N 1
ATOM 640 C CA . LYS A 1 84 ? 4.359 -2.568 -9.18 1 90.75 84 LYS A CA 1
ATOM 641 C C . LYS A 1 84 ? 4.43 -1.049 -9.078 1 90.75 84 LYS A C 1
ATOM 643 O O . LYS A 1 84 ? 3.918 -0.462 -8.125 1 90.75 84 LYS A O 1
ATOM 648 N N . ILE A 1 85 ? 5.074 -0.465 -10.031 1 90.12 85 ILE A N 1
ATOM 649 C CA . ILE A 1 85 ? 5.145 0.991 -10.07 1 90.12 85 ILE A CA 1
ATOM 650 C C . ILE A 1 85 ? 3.738 1.573 -10.188 1 90.12 85 ILE A C 1
ATOM 652 O O . ILE A 1 85 ? 3.41 2.561 -9.531 1 90.12 85 ILE A O 1
ATOM 656 N N . LEU A 1 86 ? 2.988 1 -11.023 1 92 86 LEU A N 1
ATOM 657 C CA . LEU A 1 86 ? 1.607 1.437 -11.203 1 92 86 LEU A CA 1
ATOM 658 C C . LEU A 1 86 ? 0.842 1.382 -9.891 1 92 86 LEU A C 1
ATOM 660 O O . LEU A 1 86 ? 0.056 2.281 -9.586 1 92 86 LEU A O 1
ATOM 664 N N . LEU A 1 87 ? 1.064 0.373 -9.156 1 89.94 87 LEU A N 1
ATOM 665 C CA . LEU A 1 87 ? 0.422 0.252 -7.848 1 89.94 87 LEU A CA 1
ATOM 666 C C . LEU A 1 87 ? 0.797 1.424 -6.949 1 89.94 87 LEU A C 1
ATOM 668 O O . LEU A 1 87 ? -0.059 1.978 -6.254 1 89.94 87 LEU A O 1
ATOM 672 N N . GLY A 1 88 ? 2.043 1.716 -6.961 1 86.94 88 GLY A N 1
ATOM 673 C CA . GLY A 1 88 ? 2.484 2.867 -6.191 1 86.94 88 GLY A CA 1
ATOM 674 C C . GLY A 1 88 ? 1.821 4.164 -6.621 1 86.94 88 GLY A C 1
ATOM 675 O O . GLY A 1 88 ? 1.417 4.969 -5.777 1 86.94 88 GLY A O 1
ATOM 676 N N . LEU A 1 89 ? 1.693 4.344 -7.914 1 88 89 LEU A N 1
ATOM 677 C CA . LEU A 1 89 ? 1.07 5.551 -8.453 1 88 89 LEU A CA 1
ATOM 678 C C . LEU A 1 89 ? -0.411 5.602 -8.094 1 88 89 LEU A C 1
ATOM 680 O O . LEU A 1 89 ? -0.956 6.68 -7.84 1 88 89 LEU A O 1
ATOM 684 N N . LEU A 1 90 ? -0.96 4.469 -8.094 1 87.69 90 LEU A N 1
ATOM 685 C CA . LEU A 1 90 ? -2.367 4.41 -7.715 1 87.69 90 LEU A CA 1
ATOM 686 C C . LEU A 1 90 ? -2.547 4.789 -6.246 1 87.69 90 LEU A C 1
ATOM 688 O O . LEU A 1 90 ? -3.533 5.438 -5.887 1 87.69 90 LEU A O 1
ATOM 692 N N . MET A 1 91 ? -1.618 4.348 -5.453 1 83.56 91 MET A N 1
ATOM 693 C CA . MET A 1 91 ? -1.629 4.75 -4.051 1 83.56 91 MET A CA 1
ATOM 694 C C . MET A 1 91 ? -1.556 6.266 -3.92 1 83.56 91 MET A C 1
ATOM 696 O O . MET A 1 91 ? -2.293 6.863 -3.135 1 83.56 91 MET A O 1
ATOM 700 N N . ASN A 1 92 ? -0.71 6.785 -4.672 1 79.75 92 ASN A N 1
ATOM 701 C CA . ASN A 1 92 ? -0.553 8.234 -4.672 1 79.75 92 ASN A CA 1
ATOM 702 C C . ASN A 1 92 ? -1.84 8.938 -5.094 1 79.75 92 ASN A C 1
ATOM 704 O O . ASN A 1 92 ? -2.254 9.914 -4.465 1 79.75 92 ASN A O 1
ATOM 708 N N . ALA A 1 93 ? -2.354 8.445 -6.105 1 82.25 93 ALA A N 1
ATOM 709 C CA . ALA A 1 93 ? -3.592 9.031 -6.605 1 82.25 93 ALA A CA 1
ATOM 710 C C . ALA A 1 93 ? -4.723 8.875 -5.594 1 82.25 93 ALA A C 1
ATOM 712 O O . ALA A 1 93 ? -5.566 9.758 -5.449 1 82.25 93 ALA A O 1
ATOM 713 N N . GLY A 1 94 ? -4.773 7.773 -4.934 1 81.62 94 GLY A N 1
ATOM 714 C CA . GLY A 1 94 ? -5.777 7.539 -3.906 1 81.62 94 GLY A CA 1
ATOM 715 C C . GLY A 1 94 ? -5.648 8.477 -2.723 1 81.62 94 GLY A C 1
ATOM 716 O O . GLY A 1 94 ? -6.656 8.938 -2.176 1 81.62 94 GLY A O 1
ATOM 717 N N . LEU A 1 95 ? -4.484 8.766 -2.348 1 75.25 95 LEU A N 1
ATOM 718 C CA . LEU A 1 95 ? -4.238 9.672 -1.232 1 75.25 95 LEU A CA 1
ATOM 719 C C . LEU A 1 95 ? -4.738 11.078 -1.553 1 75.25 95 LEU A C 1
ATOM 721 O O . LEU A 1 95 ? -5.188 11.805 -0.66 1 75.25 95 LEU A O 1
ATOM 725 N N . GLU A 1 96 ? -4.684 11.352 -2.768 1 69.88 96 GLU A N 1
ATOM 726 C CA . GLU A 1 96 ? -5.117 12.672 -3.213 1 69.88 96 GLU A CA 1
ATOM 727 C C . GLU A 1 96 ? -6.637 12.797 -3.18 1 69.88 96 GLU A C 1
ATOM 729 O O . GLU A 1 96 ? -7.172 13.883 -2.967 1 69.88 96 GLU A O 1
ATOM 734 N N . ARG A 1 97 ? -7.203 11.75 -3.402 1 70.69 97 ARG A N 1
ATOM 735 C CA . ARG A 1 97 ? -8.633 11.836 -3.674 1 70.69 97 ARG A CA 1
ATOM 736 C C . ARG A 1 97 ? -9.445 11.203 -2.551 1 70.69 97 ARG A C 1
ATOM 738 O O . ARG A 1 97 ? -10.617 11.539 -2.352 1 70.69 97 ARG A O 1
ATOM 745 N N . TYR A 1 98 ? -8.75 10.266 -1.895 1 65 98 TYR A N 1
ATOM 746 C CA . TYR A 1 98 ? -9.531 9.438 -0.98 1 65 98 TYR A CA 1
ATOM 747 C C . TYR A 1 98 ? -9.445 9.969 0.445 1 65 98 TYR A C 1
ATOM 749 O O . TYR A 1 98 ? -8.352 10.102 1 1 65 98 TYR A O 1
ATOM 757 N N . GLU A 1 99 ? -10.523 10.664 0.948 1 62.62 99 GLU A N 1
ATOM 758 C CA . GLU A 1 99 ? -10.617 11.047 2.354 1 62.62 99 GLU A CA 1
ATOM 759 C C . GLU A 1 99 ? -11.805 10.367 3.031 1 62.62 99 GLU A C 1
ATOM 761 O O . GLU A 1 99 ? -12.938 10.469 2.553 1 62.62 99 GLU A O 1
ATOM 766 N N . ILE A 1 100 ? -11.352 9.375 3.902 1 59.19 100 ILE A N 1
ATOM 767 C CA . ILE A 1 100 ? -12.422 8.781 4.691 1 59.19 100 ILE A CA 1
ATOM 768 C C . ILE A 1 100 ? -12.883 9.758 5.766 1 59.19 100 ILE A C 1
ATOM 770 O O . ILE A 1 100 ? -12.094 10.156 6.629 1 59.19 100 ILE A O 1
ATOM 774 N N . GLU A 1 101 ? -13.898 10.438 5.484 1 57.75 101 GLU A N 1
ATOM 775 C CA . GLU A 1 101 ? -14.391 11.461 6.406 1 57.75 101 GLU A CA 1
ATOM 776 C C . GLU A 1 101 ? -14.844 10.844 7.727 1 57.75 101 GLU A C 1
ATOM 778 O O . GLU A 1 101 ? -14.586 11.398 8.797 1 57.75 101 GLU A O 1
ATOM 783 N N . ASN A 1 102 ? -15.727 9.695 7.574 1 60.28 102 ASN A N 1
ATOM 784 C CA . ASN A 1 102 ? -16.312 9.18 8.805 1 60.28 102 ASN A CA 1
ATOM 785 C C . ASN A 1 102 ? -16.219 7.66 8.875 1 60.28 102 ASN A C 1
ATOM 787 O O . ASN A 1 102 ? -15.93 7.004 7.871 1 60.28 102 ASN A O 1
ATOM 791 N N . ASP A 1 103 ? -16.234 7.168 10.102 1 64.12 103 ASP A N 1
ATOM 792 C CA . ASP A 1 103 ? -16.203 5.742 10.406 1 64.12 103 ASP A CA 1
ATOM 793 C C . ASP A 1 103 ? -17.266 4.996 9.602 1 64.12 103 ASP A C 1
ATOM 795 O O . ASP A 1 103 ? -17.078 3.83 9.25 1 64.12 103 ASP A O 1
ATOM 799 N N . GLU A 1 104 ? -18.281 5.66 9.289 1 66.44 104 GLU A N 1
ATOM 800 C CA . GLU A 1 104 ? -19.359 5.039 8.531 1 66.44 104 GLU A CA 1
ATOM 801 C C . GLU A 1 104 ? -18.891 4.629 7.141 1 66.44 104 GLU A C 1
ATOM 803 O O . GLU A 1 104 ? -19.391 3.654 6.574 1 66.44 104 GLU A O 1
ATOM 808 N N . GLY A 1 105 ? -17.969 5.305 6.789 1 70.12 105 GLY A N 1
ATOM 809 C CA . GLY A 1 105 ? -17.438 5.023 5.469 1 70.12 105 GLY A CA 1
ATOM 810 C C . GLY A 1 105 ? -16.703 3.699 5.391 1 70.12 105 GLY A C 1
ATOM 811 O O . GLY A 1 105 ? -16.797 2.98 4.395 1 70.12 105 GLY A O 1
ATOM 812 N N . ILE A 1 106 ? -16.25 3.303 6.5 1 74.12 106 ILE A N 1
ATOM 813 C CA . ILE A 1 106 ? -15.484 2.062 6.539 1 74.12 106 ILE A CA 1
ATOM 814 C C . ILE A 1 106 ? -16.438 0.868 6.48 1 74.12 106 ILE A C 1
ATOM 816 O O . ILE A 1 106 ? -16.172 -0.113 5.785 1 74.12 106 ILE A O 1
ATOM 820 N N . PHE A 1 107 ? -17.562 0.964 7.137 1 76.5 107 PHE A N 1
ATOM 821 C CA . PHE A 1 107 ? -18.516 -0.129 7.176 1 76.5 107 PHE A CA 1
ATOM 822 C C . PHE A 1 107 ? -19.188 -0.315 5.812 1 76.5 107 PHE A C 1
ATOM 824 O O . PHE A 1 107 ? -19.422 -1.444 5.387 1 76.5 107 PHE A O 1
ATOM 831 N N . THR A 1 108 ? -19.469 0.771 5.211 1 78.12 108 THR A N 1
ATOM 832 C CA . THR A 1 108 ? -20.062 0.706 3.885 1 78.12 108 THR A CA 1
ATOM 833 C C . THR A 1 108 ? -19.094 0.089 2.879 1 78.12 108 THR A C 1
ATOM 835 O O . THR A 1 108 ? -19.5 -0.751 2.068 1 78.12 108 THR A O 1
ATOM 838 N N . LEU A 1 109 ? -17.859 0.448 2.969 1 76.31 109 LEU A N 1
ATOM 839 C CA . LEU A 1 109 ? -16.844 -0.12 2.09 1 76.31 109 LEU A CA 1
ATOM 840 C C . LEU A 1 109 ? -16.703 -1.619 2.326 1 76.31 109 LEU A C 1
ATOM 842 O O . LEU A 1 109 ? -16.625 -2.398 1.373 1 76.31 109 LEU A O 1
ATOM 846 N N . GLY A 1 110 ? -16.734 -1.998 3.564 1 79.56 110 GLY A N 1
ATOM 847 C CA . GLY A 1 110 ? -16.641 -3.408 3.908 1 79.56 110 GLY A CA 1
ATOM 848 C C . GLY A 1 110 ? -17.797 -4.234 3.379 1 79.56 110 GLY A C 1
ATOM 849 O O . GLY A 1 110 ? -17.594 -5.344 2.875 1 79.56 110 GLY A O 1
ATOM 850 N N . PHE A 1 111 ? -18.953 -3.666 3.441 1 83.5 111 PHE A N 1
ATOM 851 C CA . PHE A 1 111 ? -20.156 -4.344 2.947 1 83.5 111 PHE A CA 1
ATOM 852 C C . PHE A 1 111 ? -20.031 -4.617 1.452 1 83.5 111 PHE A C 1
ATOM 854 O O . PHE A 1 111 ? -20.281 -5.742 1 1 83.5 111 PHE A O 1
ATOM 861 N N . TRP A 1 112 ? -19.656 -3.684 0.679 1 83.94 112 TRP A N 1
ATOM 862 C CA . TRP A 1 112 ? -19.562 -3.832 -0.769 1 83.94 112 TRP A CA 1
ATOM 863 C C . TRP A 1 112 ? -18.422 -4.781 -1.143 1 83.94 112 TRP A C 1
ATOM 865 O O . TRP A 1 112 ? -18.531 -5.523 -2.121 1 83.94 112 TRP A O 1
ATOM 875 N N . TYR A 1 113 ? -17.375 -4.73 -0.38 1 85.44 113 TYR A N 1
ATOM 876 C CA . TYR A 1 113 ? -16.281 -5.66 -0.624 1 85.44 113 TYR A CA 1
ATOM 877 C C . TYR A 1 113 ? -16.75 -7.105 -0.481 1 85.44 113 TYR A C 1
ATOM 879 O O . TYR A 1 113 ? -16.453 -7.941 -1.339 1 85.44 113 TYR A O 1
ATOM 887 N N . VAL A 1 114 ? -17.547 -7.363 0.569 1 86.12 114 VAL A N 1
ATOM 888 C CA . VAL A 1 114 ? -18.047 -8.711 0.832 1 86.12 114 VAL A CA 1
ATOM 889 C C . VAL A 1 114 ? -19.062 -9.109 -0.225 1 86.12 114 VAL A C 1
ATOM 891 O O . VAL A 1 114 ? -19.047 -10.227 -0.736 1 86.12 114 VAL A O 1
ATOM 894 N N . ALA A 1 115 ? -19.938 -8.172 -0.569 1 91.06 115 ALA A N 1
ATOM 895 C CA . ALA A 1 115 ? -20.969 -8.438 -1.574 1 91.06 115 ALA A CA 1
ATOM 896 C C . ALA A 1 115 ? -20.328 -8.789 -2.92 1 91.06 115 ALA A C 1
ATOM 898 O O . ALA A 1 115 ? -20.781 -9.719 -3.594 1 91.06 115 ALA A O 1
ATOM 899 N N . PHE A 1 116 ? -19.312 -8.125 -3.291 1 92 116 PHE A N 1
ATOM 900 C CA . PHE A 1 116 ? -18.656 -8.398 -4.559 1 92 116 PHE A CA 1
ATOM 901 C C . PHE A 1 116 ? -17.922 -9.734 -4.512 1 92 116 PHE A C 1
ATOM 903 O O . PHE A 1 116 ? -17.844 -10.438 -5.523 1 92 116 PHE A O 1
ATOM 910 N N . MET A 1 117 ? -17.422 -10.031 -3.381 1 91.62 117 MET A N 1
ATOM 911 C CA . MET A 1 117 ? -16.75 -11.32 -3.234 1 91.62 117 MET A CA 1
ATOM 912 C C . MET A 1 117 ? -17.734 -12.477 -3.412 1 91.62 117 MET A C 1
ATOM 914 O O . MET A 1 117 ? -17.406 -13.477 -4.043 1 91.62 117 MET A O 1
ATOM 918 N N . VAL A 1 118 ? -18.891 -12.32 -2.85 1 93 118 VAL A N 1
ATOM 919 C CA . VAL A 1 118 ? -19.922 -13.344 -2.979 1 93 118 VAL A CA 1
ATOM 920 C C . VAL A 1 118 ? -20.375 -13.445 -4.434 1 93 118 VAL A C 1
ATOM 922 O O . VAL A 1 118 ? -20.5 -14.539 -4.977 1 93 118 VAL A O 1
ATOM 925 N N . ALA A 1 119 ? -20.609 -12.336 -5.039 1 94.31 119 ALA A N 1
ATOM 926 C CA . ALA A 1 119 ? -21 -12.32 -6.445 1 94.31 119 ALA A CA 1
ATOM 927 C C . ALA A 1 119 ? -19.938 -12.977 -7.32 1 94.31 119 ALA A C 1
ATOM 929 O O . ALA A 1 119 ? -20.266 -13.75 -8.227 1 94.31 119 ALA A O 1
ATOM 930 N N . GLY A 1 120 ? -18.672 -12.656 -7.066 1 94.94 120 GLY A N 1
ATOM 931 C CA . GLY A 1 120 ? -17.594 -13.281 -7.812 1 94.94 120 GLY A CA 1
ATOM 932 C C . GLY A 1 120 ? -17.547 -14.789 -7.637 1 94.94 120 GLY A C 1
ATOM 933 O O . GLY A 1 120 ? -17.297 -15.523 -8.594 1 94.94 120 GLY A O 1
ATOM 934 N N . THR A 1 121 ? -17.797 -15.219 -6.387 1 95.62 121 THR A N 1
ATOM 935 C CA . THR A 1 121 ? -17.812 -16.641 -6.102 1 95.62 121 THR A CA 1
ATOM 936 C C . THR A 1 121 ? -18.922 -17.344 -6.895 1 95.62 121 THR A C 1
ATOM 938 O O . THR A 1 121 ? -18.703 -18.406 -7.473 1 95.62 121 THR A O 1
ATOM 941 N N . LEU A 1 122 ? -20.047 -16.734 -6.977 1 95.56 122 LEU A N 1
ATOM 942 C CA . LEU A 1 122 ? -21.172 -17.297 -7.711 1 95.56 122 LEU A CA 1
ATOM 943 C C . LEU A 1 122 ? -20.875 -17.359 -9.203 1 95.56 122 LEU A C 1
ATOM 945 O O . LEU A 1 122 ? -21.188 -18.359 -9.859 1 95.56 122 LEU A O 1
ATOM 949 N N . VAL A 1 123 ? -20.281 -16.375 -9.711 1 94.69 123 VAL A N 1
ATOM 950 C CA . VAL A 1 123 ? -19.922 -16.375 -11.125 1 94.69 123 VAL A CA 1
ATOM 951 C C . VAL A 1 123 ? -18.969 -17.516 -11.438 1 94.69 123 VAL A C 1
ATOM 953 O O . VAL A 1 123 ? -19.172 -18.25 -12.406 1 94.69 123 VAL A O 1
ATOM 956 N N . LEU A 1 124 ? -17.953 -17.641 -10.617 1 93.88 124 LEU A N 1
ATOM 957 C CA . LEU A 1 124 ? -16.969 -18.703 -10.867 1 93.88 124 LEU A CA 1
ATOM 958 C C . LEU A 1 124 ? -17.578 -20.078 -10.672 1 93.88 124 LEU A C 1
ATOM 960 O O . LEU A 1 124 ? -17.219 -21.031 -11.367 1 93.88 124 LEU A O 1
ATOM 964 N N . PHE A 1 125 ? -18.469 -20.172 -9.711 1 94.81 125 PHE A N 1
ATOM 965 C CA . PHE A 1 125 ? -19.188 -21.422 -9.492 1 94.81 125 PHE A CA 1
ATOM 966 C C . PHE A 1 125 ? -19.953 -21.844 -10.742 1 94.81 125 PHE A C 1
ATOM 968 O O . PHE A 1 125 ? -19.938 -23.016 -11.117 1 94.81 125 PHE A O 1
ATOM 975 N N . LEU A 1 126 ? -20.531 -20.953 -11.43 1 94 126 LEU A N 1
ATOM 976 C CA . LEU A 1 126 ? -21.375 -21.219 -12.586 1 94 126 LEU A CA 1
ATOM 977 C C . LEU A 1 126 ? -20.531 -21.359 -13.852 1 94 126 LEU A C 1
ATOM 979 O O . LEU A 1 126 ? -20.797 -22.234 -14.68 1 94 126 LEU A O 1
ATOM 983 N N . VAL A 1 127 ? -19.484 -20.578 -13.961 1 93.38 127 VAL A N 1
ATOM 984 C CA . VAL A 1 127 ? -18.734 -20.484 -15.203 1 93.38 127 VAL A CA 1
ATOM 985 C C . VAL A 1 127 ? -17.656 -21.578 -15.25 1 93.38 127 VAL A C 1
ATOM 987 O O . VAL A 1 127 ? -17.391 -22.141 -16.312 1 93.38 127 VAL A O 1
ATOM 990 N N . GLU A 1 128 ? -16.922 -21.859 -14.172 1 92.44 128 GLU A N 1
ATOM 991 C CA . GLU A 1 128 ? -15.805 -22.797 -14.148 1 92.44 128 GLU A CA 1
ATOM 992 C C . GLU A 1 128 ? -16.219 -24.156 -13.586 1 92.44 128 GLU A C 1
ATOM 994 O O . GLU A 1 128 ? -15.43 -25.094 -13.562 1 92.44 128 GLU A O 1
ATOM 999 N N . ASN A 1 129 ? -17.5 -24.297 -13.18 1 90.12 129 ASN A N 1
ATOM 1000 C CA . ASN A 1 129 ? -18.016 -25.547 -12.602 1 90.12 129 ASN A CA 1
ATOM 1001 C C . ASN A 1 129 ? -17.141 -26.016 -11.445 1 90.12 129 ASN A C 1
ATOM 1003 O O . ASN A 1 129 ? -16.797 -27.203 -11.359 1 90.12 129 ASN A O 1
ATOM 1007 N N . LEU A 1 130 ? -16.625 -25.062 -10.719 1 88.88 130 LEU A N 1
ATOM 1008 C CA . LEU A 1 130 ? -15.883 -25.375 -9.5 1 88.88 130 LEU A CA 1
ATOM 1009 C C . LEU A 1 130 ? -16.828 -25.547 -8.312 1 88.88 130 LEU A C 1
ATOM 1011 O O . LEU A 1 130 ? -17.938 -25.016 -8.32 1 88.88 130 LEU A O 1
ATOM 1015 N N . GLY A 1 131 ? -16.484 -26.359 -7.387 1 91.5 131 GLY A N 1
ATOM 1016 C CA . GLY A 1 131 ? -17.219 -26.328 -6.137 1 91.5 131 GLY A CA 1
ATOM 1017 C C . GLY A 1 131 ? -17.25 -24.953 -5.492 1 91.5 131 GLY A C 1
ATOM 1018 O O . GLY A 1 131 ? -16.391 -24.125 -5.742 1 91.5 131 GLY A O 1
ATOM 1019 N N . PHE A 1 132 ? -18.219 -24.75 -4.723 1 93.31 132 PHE A N 1
ATOM 1020 C CA . PHE A 1 132 ? -18.438 -23.453 -4.117 1 93.31 132 PHE A CA 1
ATOM 1021 C C . PHE A 1 132 ? -17.219 -23.016 -3.295 1 93.31 132 PHE A C 1
ATOM 1023 O O . PHE A 1 132 ? -16.766 -21.875 -3.393 1 93.31 132 PHE A O 1
ATOM 1030 N N . VAL A 1 133 ? -16.703 -23.891 -2.561 1 93.5 133 VAL A N 1
ATOM 1031 C CA . VAL A 1 133 ? -15.586 -23.578 -1.675 1 93.5 133 VAL A CA 1
ATOM 1032 C C . VAL A 1 133 ? -14.336 -23.266 -2.502 1 93.5 133 VAL A C 1
ATOM 1034 O O . VAL A 1 133 ? -13.586 -22.344 -2.182 1 93.5 133 VAL A O 1
ATOM 1037 N N . HIS A 1 134 ? -14.156 -24 -3.52 1 93.44 134 HIS A N 1
ATOM 1038 C CA . HIS A 1 134 ? -13.016 -23.766 -4.398 1 93.44 134 HIS A CA 1
ATOM 1039 C C . HIS A 1 134 ? -13.164 -22.469 -5.172 1 93.44 134 HIS A C 1
ATOM 1041 O O . HIS A 1 134 ? -12.188 -21.75 -5.395 1 93.44 134 HIS A O 1
ATOM 1047 N N . ALA A 1 135 ? -14.391 -22.25 -5.562 1 95 135 ALA A N 1
ATOM 1048 C CA . ALA A 1 135 ? -14.664 -20.969 -6.207 1 95 135 ALA A CA 1
ATOM 1049 C C . ALA A 1 135 ? -14.367 -19.812 -5.258 1 95 135 ALA A C 1
ATOM 1051 O O . ALA A 1 135 ? -13.773 -18.812 -5.66 1 95 135 ALA A O 1
ATOM 1052 N N . PHE A 1 136 ? -14.797 -20 -4.043 1 94.81 136 PHE A N 1
ATOM 1053 C CA . PHE A 1 136 ? -14.539 -18.984 -3.025 1 94.81 136 PHE A CA 1
ATOM 1054 C C . PHE A 1 136 ? -13.047 -18.781 -2.832 1 94.81 136 PHE A C 1
ATOM 1056 O O . PHE A 1 136 ? -12.578 -17.641 -2.717 1 94.81 136 PHE A O 1
ATOM 1063 N N . TYR A 1 137 ? -12.344 -19.797 -2.832 1 94.44 137 TYR A N 1
ATOM 1064 C CA . TYR A 1 137 ? -10.891 -19.75 -2.691 1 94.44 137 TYR A CA 1
ATOM 1065 C C . TYR A 1 137 ? -10.266 -18.953 -3.834 1 94.44 137 TYR A C 1
ATOM 1067 O O . TYR A 1 137 ? -9.398 -18.109 -3.609 1 94.44 137 TYR A O 1
ATOM 1075 N N . CYS A 1 138 ? -10.688 -19.203 -5 1 94.5 138 CYS A N 1
ATOM 1076 C CA . CYS A 1 138 ? -10.156 -18.516 -6.172 1 94.5 138 CYS A CA 1
ATOM 1077 C C . CYS A 1 138 ? -10.43 -17.016 -6.09 1 94.5 138 CYS A C 1
ATOM 1079 O O . CYS A 1 138 ? -9.578 -16.203 -6.445 1 94.5 138 CYS A O 1
ATOM 1081 N N . ILE A 1 139 ? -11.555 -16.688 -5.59 1 95.25 139 ILE A N 1
ATOM 1082 C CA . ILE A 1 139 ? -11.953 -15.289 -5.469 1 95.25 139 ILE A CA 1
ATOM 1083 C C . ILE A 1 139 ? -11.086 -14.594 -4.422 1 95.25 139 ILE A C 1
ATOM 1085 O O . ILE A 1 139 ? -10.523 -13.531 -4.68 1 95.25 139 ILE A O 1
ATOM 1089 N N . ILE A 1 140 ? -10.891 -15.227 -3.34 1 93.88 140 ILE A N 1
ATOM 1090 C CA . ILE A 1 140 ? -10.141 -14.641 -2.234 1 93.88 140 ILE A CA 1
ATOM 1091 C C . ILE A 1 140 ? -8.664 -14.523 -2.617 1 93.88 140 ILE A C 1
ATOM 1093 O O . ILE A 1 140 ? -8.031 -13.484 -2.377 1 93.88 140 ILE A O 1
ATOM 1097 N N . THR A 1 141 ? -8.164 -15.531 -3.207 1 93.5 141 THR A N 1
ATOM 1098 C CA . THR A 1 141 ? -6.742 -15.516 -3.525 1 93.5 141 THR A CA 1
ATOM 1099 C C . THR A 1 141 ? -6.441 -14.508 -4.629 1 93.5 141 THR A C 1
ATOM 1101 O O . THR A 1 141 ? -5.355 -13.93 -4.672 1 93.5 141 THR A O 1
ATOM 1104 N N . THR A 1 142 ? -7.422 -14.305 -5.449 1 93.19 142 THR A N 1
ATOM 1105 C CA . THR A 1 142 ? -7.242 -13.281 -6.469 1 93.19 142 THR A CA 1
ATOM 1106 C C . THR A 1 142 ? -7.227 -11.891 -5.84 1 93.19 142 THR A C 1
ATOM 1108 O O . THR A 1 142 ? -6.328 -11.086 -6.113 1 93.19 142 THR A O 1
ATOM 1111 N N . VAL A 1 143 ? -8.117 -11.688 -5.016 1 91.94 143 VAL A N 1
ATOM 1112 C CA . VAL A 1 143 ? -8.25 -10.367 -4.41 1 91.94 143 VAL A CA 1
ATOM 1113 C C . VAL A 1 143 ? -7.051 -10.094 -3.506 1 91.94 143 VAL A C 1
ATOM 1115 O O . VAL A 1 143 ? -6.582 -8.953 -3.42 1 91.94 143 VAL A O 1
ATOM 1118 N N . THR A 1 144 ? -6.543 -11.094 -2.898 1 91.81 144 THR A N 1
ATOM 1119 C CA . THR A 1 144 ? -5.418 -10.914 -1.99 1 91.81 144 THR A CA 1
ATOM 1120 C C . THR A 1 144 ? -4.098 -10.898 -2.76 1 91.81 144 THR A C 1
ATOM 1122 O O . THR A 1 144 ? -3.053 -10.562 -2.201 1 91.81 144 THR A O 1
ATOM 1125 N N . GLY A 1 145 ? -4.113 -11.281 -4.008 1 91.19 145 GLY A N 1
ATOM 1126 C CA . GLY A 1 145 ? -2.928 -11.219 -4.848 1 91.19 145 GLY A CA 1
ATOM 1127 C C . GLY A 1 145 ? -2.113 -12.492 -4.824 1 91.19 145 GLY A C 1
ATOM 1128 O O . GLY A 1 145 ? -0.97 -12.516 -5.285 1 91.19 145 GLY A O 1
ATOM 1129 N N . VAL A 1 146 ? -2.541 -13.508 -4.203 1 93.31 146 VAL A N 1
ATOM 1130 C CA . VAL A 1 146 ? -1.844 -14.789 -4.172 1 93.31 146 VAL A CA 1
ATOM 1131 C C . VAL A 1 146 ? -2.057 -15.523 -5.492 1 93.31 146 VAL A C 1
ATOM 1133 O O . VAL A 1 146 ? -1.104 -15.773 -6.234 1 93.31 146 VAL A O 1
ATOM 1136 N N . GLY A 1 147 ? -3.287 -15.82 -5.789 1 90.75 147 GLY A N 1
ATOM 1137 C CA . GLY A 1 147 ? -3.625 -16.578 -6.988 1 90.75 147 GLY A CA 1
ATOM 1138 C C . GLY A 1 147 ? -3.467 -18.078 -6.82 1 90.75 147 GLY A C 1
ATOM 1139 O O . GLY A 1 147 ? -2.906 -18.531 -5.824 1 90.75 147 GLY A O 1
ATOM 1140 N N . SER A 1 148 ? -4.07 -18.781 -7.688 1 87.69 148 SER A N 1
ATOM 1141 C CA . SER A 1 148 ? -3.943 -20.234 -7.75 1 87.69 148 SER A CA 1
ATOM 1142 C C . SER A 1 148 ? -4.066 -20.75 -9.18 1 87.69 148 SER A C 1
ATOM 1144 O O . SER A 1 148 ? -4.879 -20.234 -9.961 1 87.69 148 SER A O 1
ATOM 1146 N N . SER A 1 149 ? -3.287 -21.844 -9.484 1 80.94 149 SER A N 1
ATOM 1147 C CA . SER A 1 149 ? -3.174 -22.312 -10.859 1 80.94 149 SER A CA 1
ATOM 1148 C C . SER A 1 149 ? -4.461 -22.984 -11.328 1 80.94 149 SER A C 1
ATOM 1150 O O . SER A 1 149 ? -4.703 -23.109 -12.531 1 80.94 149 SER A O 1
ATOM 1152 N N . LYS A 1 150 ? -5.395 -23.297 -10.555 1 82.38 150 LYS A N 1
ATOM 1153 C CA . LYS A 1 150 ? -6.555 -24.078 -10.969 1 82.38 150 LYS A CA 1
ATOM 1154 C C . LYS A 1 150 ? -7.824 -23.234 -10.938 1 82.38 150 LYS A C 1
ATOM 1156 O O . LYS A 1 150 ? -8.938 -23.766 -10.984 1 82.38 150 LYS A O 1
ATOM 1161 N N . CYS A 1 151 ? -7.668 -21.969 -11.047 1 89.06 151 CYS A N 1
ATOM 1162 C CA . CYS A 1 151 ? -8.836 -21.125 -10.852 1 89.06 151 CYS A CA 1
ATOM 1163 C C . CYS A 1 151 ? -9.523 -20.828 -12.18 1 89.06 151 CYS A C 1
ATOM 1165 O O . CYS A 1 151 ? -10.75 -20.844 -12.266 1 89.06 151 CYS A O 1
ATOM 1167 N N . PHE A 1 152 ? -8.758 -20.594 -13.211 1 92.69 152 PHE A N 1
ATOM 1168 C CA . PHE A 1 152 ? -9.336 -20.125 -14.461 1 92.69 152 PHE A CA 1
ATOM 1169 C C . PHE A 1 152 ? -8.844 -20.953 -15.641 1 92.69 152 PHE A C 1
ATOM 1171 O O . PHE A 1 152 ? -7.73 -20.734 -16.125 1 92.69 152 PHE A O 1
ATOM 1178 N N . SER A 1 153 ? -9.711 -21.844 -16.141 1 90.44 153 SER A N 1
ATOM 1179 C CA . SER A 1 153 ? -9.289 -22.766 -17.188 1 90.44 153 SER A CA 1
ATOM 1180 C C . SER A 1 153 ? -10.133 -22.594 -18.453 1 90.44 153 SER A C 1
ATOM 1182 O O . SER A 1 153 ? -9.805 -23.156 -19.5 1 90.44 153 SER A O 1
ATOM 1184 N N . THR A 1 154 ? -11.219 -21.844 -18.328 1 93.25 154 THR A N 1
ATOM 1185 C CA . THR A 1 154 ? -12.109 -21.656 -19.469 1 93.25 154 THR A CA 1
ATOM 1186 C C . THR A 1 154 ? -11.969 -20.25 -20.031 1 93.25 154 THR A C 1
ATOM 1188 O O . THR A 1 154 ? -11.422 -19.359 -19.375 1 93.25 154 THR A O 1
ATOM 1191 N N . LYS A 1 155 ? -12.445 -20.078 -21.297 1 94.94 155 LYS A N 1
ATOM 1192 C CA . LYS A 1 155 ? -12.414 -18.781 -21.938 1 94.94 155 LYS A CA 1
ATOM 1193 C C . LYS A 1 155 ? -13.211 -17.75 -21.141 1 94.94 155 LYS A C 1
ATOM 1195 O O . LYS A 1 155 ? -12.727 -16.656 -20.859 1 94.94 155 LYS A O 1
ATOM 1200 N N . SER A 1 156 ? -14.438 -18.125 -20.781 1 94.69 156 SER A N 1
ATOM 1201 C CA . SER A 1 156 ? -15.289 -17.234 -20.016 1 94.69 156 SER A CA 1
ATOM 1202 C C . SER A 1 156 ? -14.695 -16.922 -18.641 1 94.69 156 SER A C 1
ATOM 1204 O O . SER A 1 156 ? -14.805 -15.805 -18.141 1 94.69 156 SER A O 1
ATOM 1206 N N . GLY A 1 157 ? -14.078 -17.906 -18.031 1 94.56 157 GLY A N 1
ATOM 1207 C CA . GLY A 1 157 ? -13.422 -17.688 -16.75 1 94.56 157 GLY A CA 1
ATOM 1208 C C . GLY A 1 157 ? -12.281 -16.688 -16.812 1 94.56 157 GLY A C 1
ATOM 1209 O O . GLY A 1 157 ? -12.117 -15.867 -15.922 1 94.56 157 GLY A O 1
ATOM 1210 N N . ARG A 1 158 ? -11.547 -16.75 -17.891 1 95.25 158 ARG A N 1
ATOM 1211 C CA . ARG A 1 158 ? -10.414 -15.852 -18.062 1 95.25 158 ARG A CA 1
ATOM 1212 C C . ARG A 1 158 ? -10.883 -14.43 -18.328 1 95.25 158 ARG A C 1
ATOM 1214 O O . ARG A 1 158 ? -10.25 -13.469 -17.891 1 95.25 158 ARG A O 1
ATOM 1221 N N . VAL A 1 159 ? -11.93 -14.32 -19.078 1 95.81 159 VAL A N 1
ATOM 1222 C CA . VAL A 1 159 ? -12.5 -12.992 -19.266 1 95.81 159 VAL A CA 1
ATOM 1223 C C . VAL A 1 159 ? -12.906 -12.406 -17.906 1 95.81 159 VAL A C 1
ATOM 1225 O O . VAL A 1 159 ? -12.586 -11.258 -17.594 1 95.81 159 VAL A O 1
ATOM 1228 N N . PHE A 1 160 ? -13.625 -13.203 -17.125 1 96.12 160 PHE A N 1
ATOM 1229 C CA . PHE A 1 160 ? -14.016 -12.773 -15.781 1 96.12 160 PHE A CA 1
ATOM 1230 C C . PHE A 1 160 ? -12.797 -12.414 -14.945 1 96.12 160 PHE A C 1
ATOM 1232 O O . PHE A 1 160 ? -12.805 -11.422 -14.219 1 96.12 160 PHE A O 1
ATOM 1239 N N . ALA A 1 161 ? -11.75 -13.234 -15.047 1 95.62 161 ALA A N 1
ATOM 1240 C CA . ALA A 1 161 ? -10.531 -13.047 -14.273 1 95.62 161 ALA A CA 1
ATOM 1241 C C . ALA A 1 161 ? -9.906 -11.68 -14.547 1 95.62 161 ALA A C 1
ATOM 1243 O O . ALA A 1 161 ? -9.375 -11.039 -13.641 1 95.62 161 ALA A O 1
ATOM 1244 N N . ILE A 1 162 ? -9.922 -11.258 -15.766 1 95.38 162 ILE A N 1
ATOM 1245 C CA . ILE A 1 162 ? -9.344 -9.984 -16.156 1 95.38 162 ILE A CA 1
ATOM 1246 C C . ILE A 1 162 ? -9.992 -8.852 -15.367 1 95.38 162 ILE A C 1
ATOM 1248 O O . ILE A 1 162 ? -9.297 -8.008 -14.797 1 95.38 162 ILE A O 1
ATOM 1252 N N . PHE A 1 163 ? -11.227 -8.891 -15.219 1 94.19 163 PHE A N 1
ATOM 1253 C CA . PHE A 1 163 ? -11.953 -7.863 -14.477 1 94.19 163 PHE A CA 1
ATOM 1254 C C . PHE A 1 163 ? -11.789 -8.055 -12.977 1 94.19 163 PHE A C 1
ATOM 1256 O O . PHE A 1 163 ? -11.68 -7.082 -12.227 1 94.19 163 PHE A O 1
ATOM 1263 N N . TRP A 1 164 ? -11.836 -9.258 -12.617 1 94.38 164 TRP A N 1
ATOM 1264 C CA . TRP A 1 164 ? -11.727 -9.555 -11.195 1 94.38 164 TRP A CA 1
ATOM 1265 C C . TRP A 1 164 ? -10.359 -9.141 -10.656 1 94.38 164 TRP A C 1
ATOM 1267 O O . TRP A 1 164 ? -10.242 -8.688 -9.516 1 94.38 164 TRP A O 1
ATOM 1277 N N . MET A 1 165 ? -9.328 -9.289 -11.438 1 94.62 165 MET A N 1
ATOM 1278 C CA . MET A 1 165 ? -7.988 -8.867 -11.031 1 94.62 165 MET A CA 1
ATOM 1279 C C . MET A 1 165 ? -7.922 -7.355 -10.859 1 94.62 165 MET A C 1
ATOM 1281 O O . MET A 1 165 ? -7.305 -6.859 -9.914 1 94.62 165 MET A O 1
ATOM 1285 N N . LEU A 1 166 ? -8.516 -6.707 -11.727 1 91 166 LEU A N 1
ATOM 1286 C CA . LEU A 1 166 ? -8.57 -5.254 -11.609 1 91 166 LEU A CA 1
ATOM 1287 C C . LEU A 1 166 ? -9.289 -4.832 -10.336 1 91 166 LEU A C 1
ATOM 1289 O O . LEU A 1 166 ? -8.82 -3.947 -9.617 1 91 166 LEU A O 1
ATOM 1293 N N . TYR A 1 167 ? -10.391 -5.48 -10.125 1 90.31 167 TYR A N 1
ATOM 1294 C CA . TYR A 1 167 ? -11.125 -5.215 -8.898 1 90.31 167 TYR A CA 1
ATOM 1295 C C . TYR A 1 167 ? -10.266 -5.508 -7.672 1 90.31 167 TYR A C 1
ATOM 1297 O O . TYR A 1 167 ? -10.281 -4.75 -6.699 1 90.31 167 TYR A O 1
ATOM 1305 N N . GLY A 1 168 ? -9.578 -6.621 -7.699 1 89.19 168 GLY A N 1
ATOM 1306 C CA . GLY A 1 168 ? -8.695 -6.977 -6.598 1 89.19 168 GLY A CA 1
ATOM 1307 C C . GLY A 1 168 ? -7.641 -5.922 -6.312 1 89.19 168 GLY A C 1
ATOM 1308 O O . GLY A 1 168 ? -7.355 -5.625 -5.152 1 89.19 168 GLY A O 1
ATOM 1309 N N . THR A 1 169 ? -7.102 -5.367 -7.309 1 86.81 169 THR A N 1
ATOM 1310 C CA . THR A 1 169 ? -6.09 -4.324 -7.168 1 86.81 169 THR A CA 1
ATOM 1311 C C . THR A 1 169 ? -6.691 -3.076 -6.531 1 86.81 169 THR A C 1
ATOM 1313 O O . THR A 1 169 ? -6.09 -2.479 -5.637 1 86.81 169 THR A O 1
ATOM 1316 N N . ILE A 1 170 ? -7.812 -2.752 -6.961 1 83.94 170 ILE A N 1
ATOM 1317 C CA . ILE A 1 170 ? -8.508 -1.596 -6.402 1 83.94 170 ILE A CA 1
ATOM 1318 C C . ILE A 1 170 ? -8.797 -1.833 -4.922 1 83.94 170 ILE A C 1
ATOM 1320 O O . ILE A 1 170 ? -8.633 -0.928 -4.098 1 83.94 170 ILE A O 1
ATOM 1324 N N . CYS A 1 171 ? -9.18 -2.982 -4.59 1 83.94 171 CYS A N 1
ATOM 1325 C CA . CYS A 1 171 ? -9.461 -3.332 -3.203 1 83.94 171 CYS A CA 1
ATOM 1326 C C . CYS A 1 171 ? -8.195 -3.229 -2.352 1 83.94 171 CYS A C 1
ATOM 1328 O O . CYS A 1 171 ? -8.25 -2.756 -1.215 1 83.94 171 CYS A O 1
ATOM 1330 N N . LEU A 1 172 ? -7.141 -3.629 -2.924 1 82.88 172 LEU A N 1
ATOM 1331 C CA . LEU A 1 172 ? -5.875 -3.541 -2.203 1 82.88 172 LEU A CA 1
ATOM 1332 C C . LEU A 1 172 ? -5.512 -2.088 -1.916 1 82.88 172 LEU A C 1
ATOM 1334 O O . LEU A 1 172 ? -5.168 -1.74 -0.783 1 82.88 172 LEU A O 1
ATOM 1338 N N . VAL A 1 173 ? -5.582 -1.344 -2.912 1 83.81 173 VAL A N 1
ATOM 1339 C CA . VAL A 1 173 ? -5.273 0.072 -2.746 1 83.81 173 VAL A CA 1
ATOM 1340 C C . VAL A 1 173 ? -6.223 0.693 -1.725 1 83.81 173 VAL A C 1
ATOM 1342 O O . VAL A 1 173 ? -5.797 1.46 -0.858 1 83.81 173 VAL A O 1
ATOM 1345 N N . GLY A 1 174 ? -7.488 0.366 -1.894 1 82.56 174 GLY A N 1
ATOM 1346 C CA . GLY A 1 174 ? -8.477 0.855 -0.947 1 82.56 174 GLY A CA 1
ATOM 1347 C C . GLY A 1 174 ? -8.188 0.449 0.485 1 82.56 174 GLY A C 1
ATOM 1348 O O . GLY A 1 174 ? -8.328 1.255 1.406 1 82.56 174 GLY A O 1
ATOM 1349 N N . LEU A 1 175 ? -7.809 -0.694 0.657 1 81.19 175 LEU A N 1
ATOM 1350 C CA . LEU A 1 175 ? -7.469 -1.196 1.983 1 81.19 175 LEU A CA 1
ATOM 1351 C C . LEU A 1 175 ? -6.289 -0.429 2.568 1 81.19 175 LEU A C 1
ATOM 1353 O O . LEU A 1 175 ? -6.332 0.001 3.725 1 81.19 175 LEU A O 1
ATOM 1357 N N . LEU A 1 176 ? -5.312 -0.26 1.791 1 81.31 176 LEU A N 1
ATOM 1358 C CA . LEU A 1 176 ? -4.109 0.424 2.254 1 81.31 176 LEU A CA 1
ATOM 1359 C C . LEU A 1 176 ? -4.41 1.879 2.598 1 81.31 176 LEU A C 1
ATOM 1361 O O . LEU A 1 176 ? -3.895 2.408 3.584 1 81.31 176 LEU A O 1
ATOM 1365 N N . LEU A 1 177 ? -5.227 2.404 1.812 1 80.56 177 LEU A N 1
ATOM 1366 C CA . LEU A 1 177 ? -5.625 3.783 2.072 1 80.56 177 LEU A CA 1
ATOM 1367 C C . LEU A 1 177 ? -6.438 3.879 3.359 1 80.56 177 LEU A C 1
ATOM 1369 O O . LEU A 1 177 ? -6.277 4.824 4.133 1 80.56 177 LEU A O 1
ATOM 1373 N N . THR A 1 178 ? -7.305 2.963 3.506 1 79.31 178 THR A N 1
ATOM 1374 C CA . THR A 1 178 ? -8.141 2.953 4.703 1 79.31 178 THR A CA 1
ATOM 1375 C C . THR A 1 178 ? -7.281 2.828 5.957 1 79.31 178 THR A C 1
ATOM 1377 O O . THR A 1 178 ? -7.461 3.58 6.918 1 79.31 178 THR A O 1
ATOM 1380 N N . PHE A 1 179 ? -6.355 1.98 5.926 1 77.62 179 PHE A N 1
ATOM 1381 C CA . PHE A 1 179 ? -5.484 1.794 7.082 1 77.62 179 PHE A CA 1
ATOM 1382 C C . PHE A 1 179 ? -4.605 3.02 7.301 1 77.62 179 PHE A C 1
ATOM 1384 O O . PHE A 1 179 ? -4.348 3.41 8.438 1 77.62 179 PHE A O 1
ATOM 1391 N N . GLY A 1 180 ? -4.172 3.57 6.25 1 73.75 180 GLY A N 1
ATOM 1392 C CA . GLY A 1 180 ? -3.391 4.793 6.355 1 73.75 180 GLY A CA 1
ATOM 1393 C C . GLY A 1 180 ? -4.164 5.941 6.98 1 73.75 180 GLY A C 1
ATOM 1394 O O . GLY A 1 180 ? -3.631 6.672 7.82 1 73.75 180 GLY A O 1
ATOM 1395 N N . GLN A 1 181 ? -5.316 6.012 6.625 1 74.31 181 GLN A N 1
ATOM 1396 C CA . GLN A 1 181 ? -6.141 7.113 7.113 1 74.31 181 GLN A CA 1
ATOM 1397 C C . GLN A 1 181 ? -6.559 6.887 8.562 1 74.31 181 GLN A C 1
ATOM 1399 O O . GLN A 1 181 ? -6.637 7.832 9.344 1 74.31 181 GLN A O 1
ATOM 1404 N N . LEU A 1 182 ? -6.914 5.695 8.852 1 73.19 182 LEU A N 1
ATOM 1405 C CA . LEU A 1 182 ? -7.266 5.383 10.234 1 73.19 182 LEU A CA 1
ATOM 1406 C C . LEU A 1 182 ? -6.098 5.68 11.172 1 73.19 182 LEU A C 1
ATOM 1408 O O . LEU A 1 182 ? -6.293 6.199 12.273 1 73.19 182 LEU A O 1
ATOM 1412 N N . TYR A 1 183 ? -4.988 5.422 10.75 1 72.44 183 TYR A N 1
ATOM 1413 C CA . TYR A 1 183 ? -3.791 5.719 11.531 1 72.44 183 TYR A CA 1
ATOM 1414 C C . TYR A 1 183 ? -3.617 7.223 11.711 1 72.44 183 TYR A C 1
ATOM 1416 O O . TYR A 1 183 ? -3.357 7.691 12.82 1 72.44 183 TYR A O 1
ATOM 1424 N N . ALA A 1 184 ? -3.74 7.906 10.625 1 71.25 184 ALA A N 1
ATOM 1425 C CA . ALA A 1 184 ? -3.578 9.359 10.672 1 71.25 184 ALA A CA 1
ATOM 1426 C C . ALA A 1 184 ? -4.57 9.984 11.648 1 71.25 184 ALA A C 1
ATOM 1428 O O . ALA A 1 184 ? -4.207 10.867 12.43 1 71.25 184 ALA A O 1
ATOM 1429 N N . LYS A 1 185 ? -5.711 9.469 11.555 1 73.94 185 LYS A N 1
ATOM 1430 C CA . LYS A 1 185 ? -6.758 10.008 12.414 1 73.94 185 LYS A CA 1
ATOM 1431 C C . LYS A 1 185 ? -6.477 9.711 13.883 1 73.94 185 LYS A C 1
ATOM 1433 O O . LYS A 1 185 ? -6.629 10.578 14.742 1 73.94 185 LYS A O 1
ATOM 1438 N N . ARG A 1 186 ? -6.105 8.508 14.195 1 74.25 186 ARG A N 1
ATOM 1439 C CA . ARG A 1 186 ? -5.801 8.117 15.57 1 74.25 186 ARG A CA 1
ATOM 1440 C C . ARG A 1 186 ? -4.617 8.906 16.109 1 74.25 186 ARG A C 1
ATOM 1442 O O . ARG A 1 186 ? -4.621 9.328 17.266 1 74.25 186 ARG A O 1
ATOM 1449 N N . ARG A 1 187 ? -3.654 9.039 15.281 1 72.94 187 ARG A N 1
ATOM 1450 C CA . ARG A 1 187 ? -2.463 9.781 15.68 1 72.94 187 ARG A CA 1
ATOM 1451 C C . ARG A 1 187 ? -2.801 11.242 15.977 1 72.94 187 ARG A C 1
ATOM 1453 O O . ARG A 1 187 ? -2.346 11.797 16.984 1 72.94 187 ARG A O 1
ATOM 1460 N N . GLN A 1 188 ? -3.545 11.781 15.102 1 73.81 188 GLN A N 1
ATOM 1461 C CA . GLN A 1 188 ? -3.938 13.172 15.289 1 73.81 188 GLN A CA 1
ATOM 1462 C C . GLN A 1 188 ? -4.73 13.352 16.578 1 73.81 188 GLN A C 1
ATOM 1464 O O . GLN A 1 188 ? -4.535 14.328 17.297 1 73.81 188 GLN A O 1
ATOM 1469 N N . LYS A 1 189 ? -5.586 12.484 16.734 1 76.06 189 LYS A N 1
ATOM 1470 C CA . LYS A 1 189 ? -6.398 12.555 17.953 1 76.06 189 LYS A CA 1
ATOM 1471 C C . LYS A 1 189 ? -5.535 12.391 19.203 1 76.06 189 LYS A C 1
ATOM 1473 O O . LYS A 1 189 ? -5.707 13.125 20.172 1 76.06 189 LYS A O 1
ATOM 1478 N N . ALA A 1 190 ? -4.645 11.477 19.219 1 75.88 190 ALA A N 1
ATOM 1479 C CA . ALA A 1 190 ? -3.756 11.25 20.359 1 75.88 190 ALA A CA 1
ATOM 1480 C C . ALA A 1 190 ? -2.879 12.469 20.625 1 75.88 190 ALA A C 1
ATOM 1482 O O . ALA A 1 190 ? -2.672 12.852 21.781 1 75.88 190 ALA A O 1
ATOM 1483 N N . LEU A 1 191 ? -2.377 13.039 19.578 1 75.81 191 LEU A N 1
ATOM 1484 C CA . LEU A 1 191 ? -1.536 14.219 19.703 1 75.81 191 LEU A CA 1
ATOM 1485 C C . LEU A 1 191 ? -2.338 15.398 20.266 1 75.81 191 LEU A C 1
ATOM 1487 O O . LEU A 1 191 ? -1.852 16.141 21.109 1 75.81 191 LEU A O 1
ATOM 1491 N N . LYS A 1 192 ? -3.467 15.523 19.719 1 79.31 192 LYS A N 1
ATOM 1492 C CA . LYS A 1 192 ? -4.348 16.594 20.188 1 79.31 192 LYS A CA 1
ATOM 1493 C C . LYS A 1 192 ? -4.621 16.453 21.688 1 79.31 192 LYS A C 1
ATOM 1495 O O . LYS A 1 192 ? -4.547 17.438 22.422 1 79.31 192 LYS A O 1
ATOM 1500 N N . GLU A 1 193 ? -4.875 15.32 22.094 1 79.94 193 GLU A N 1
ATOM 1501 C CA . GLU A 1 193 ? -5.148 15.078 23.516 1 79.94 193 GLU A CA 1
ATOM 1502 C C . GLU A 1 193 ? -3.898 15.289 24.359 1 79.94 193 GLU A C 1
ATOM 1504 O O . GLU A 1 193 ? -3.977 15.844 25.453 1 79.94 193 GLU A O 1
ATOM 1509 N N . ARG A 1 194 ? -2.857 14.938 23.906 1 78.5 194 ARG A N 1
ATOM 1510 C CA . ARG A 1 194 ? -1.6 15.109 24.625 1 78.5 194 ARG A CA 1
ATOM 1511 C C . ARG A 1 194 ? -1.256 16.578 24.781 1 78.5 194 ARG A C 1
ATOM 1513 O O . ARG A 1 194 ? -0.785 17 25.844 1 78.5 194 ARG A O 1
ATOM 1520 N N . VAL A 1 195 ? -1.451 17.328 23.688 1 80.69 195 VAL A N 1
ATOM 1521 C CA . VAL A 1 195 ? -1.119 18.75 23.703 1 80.69 195 VAL A CA 1
ATOM 1522 C C . VAL A 1 195 ? -2.088 19.484 24.625 1 80.69 195 VAL A C 1
ATOM 1524 O O . VAL A 1 195 ? -1.688 20.406 25.344 1 80.69 195 VAL A O 1
ATOM 1527 N N . LEU A 1 196 ? -3.293 19.094 24.578 1 76.19 196 LEU A N 1
ATOM 1528 C CA . LEU A 1 196 ? -4.309 19.734 25.406 1 76.19 196 LEU A CA 1
ATOM 1529 C C . LEU A 1 196 ? -4.066 19.453 26.891 1 76.19 196 LEU A C 1
ATOM 1531 O O . LEU A 1 196 ? -4.312 20.297 27.734 1 76.19 196 LEU A O 1
ATOM 1535 N N . GLU A 1 197 ? -3.619 18.344 27.125 1 76.81 197 GLU A N 1
ATOM 1536 C CA . GLU A 1 197 ? -3.396 17.938 28.516 1 76.81 197 GLU A CA 1
ATOM 1537 C C . GLU A 1 197 ? -2.049 18.438 29.016 1 76.81 197 GLU A C 1
ATOM 1539 O O . GLU A 1 197 ? -1.829 18.531 30.234 1 76.81 197 GLU A O 1
ATOM 1544 N N . GLY A 1 198 ? -1.215 18.609 28.094 1 76.44 198 GLY A N 1
ATOM 1545 C CA . GLY A 1 198 ? 0.115 19.047 28.5 1 76.44 198 GLY A CA 1
ATOM 1546 C C . GLY A 1 198 ? 0.139 20.453 29.062 1 76.44 198 GLY A C 1
ATOM 1547 O O . GLY A 1 198 ? -0.706 21.281 28.719 1 76.44 198 GLY A O 1
ATOM 1548 N N . GLU A 1 199 ? 0.93 20.703 30.078 1 75.75 199 GLU A N 1
ATOM 1549 C CA . GLU A 1 199 ? 1.085 22.016 30.672 1 75.75 199 GLU A CA 1
ATOM 1550 C C . GLU A 1 199 ? 2.006 22.906 29.828 1 75.75 199 GLU A C 1
ATOM 1552 O O . GLU A 1 199 ? 2.963 22.406 29.219 1 75.75 199 GLU A O 1
ATOM 1557 N N . THR A 1 200 ? 1.529 24.094 29.516 1 74.94 200 THR A N 1
ATOM 1558 C CA . THR A 1 200 ? 2.357 25.078 28.812 1 74.94 200 THR A CA 1
ATOM 1559 C C . THR A 1 200 ? 3.455 25.609 29.734 1 74.94 200 THR A C 1
ATOM 1561 O O . THR A 1 200 ? 3.168 26.234 30.766 1 74.94 200 THR A O 1
ATOM 1564 N N . THR A 1 201 ? 4.668 25.344 29.391 1 77.44 201 THR A N 1
ATOM 1565 C CA . THR A 1 201 ? 5.816 25.766 30.188 1 77.44 201 THR A CA 1
ATOM 1566 C C . THR A 1 201 ? 6.219 27.203 29.844 1 77.44 201 THR A C 1
ATOM 1568 O O . THR A 1 201 ? 5.727 27.781 28.875 1 77.44 201 THR A O 1
ATOM 1571 N N . SER A 1 202 ? 7.117 27.844 30.734 1 79.31 202 SER A N 1
ATOM 1572 C CA . SER A 1 202 ? 7.652 29.172 30.484 1 79.31 202 SER A CA 1
ATOM 1573 C C . SER A 1 202 ? 8.43 29.219 29.172 1 79.31 202 SER A C 1
ATOM 1575 O O . SER A 1 202 ? 8.383 30.219 28.453 1 79.31 202 SER A O 1
ATOM 1577 N N . GLU A 1 203 ? 9.102 28.188 28.922 1 81.38 203 GLU A N 1
ATOM 1578 C CA . GLU A 1 203 ? 9.836 28.094 27.672 1 81.38 203 GLU A CA 1
ATOM 1579 C C . GLU A 1 203 ? 8.891 28.109 26.469 1 81.38 203 GLU A C 1
ATOM 1581 O O . GLU A 1 203 ? 9.18 28.75 25.453 1 81.38 203 GLU A O 1
ATOM 1586 N N . ASP A 1 204 ? 7.797 27.391 26.625 1 82.25 204 ASP A N 1
ATOM 1587 C CA . ASP A 1 204 ? 6.793 27.375 25.562 1 82.25 204 ASP A CA 1
ATOM 1588 C C . ASP A 1 204 ? 6.199 28.75 25.328 1 82.25 204 ASP A C 1
ATOM 1590 O O . ASP A 1 204 ? 5.918 29.125 24.203 1 82.25 204 ASP A O 1
ATOM 1594 N N . PHE A 1 205 ? 6.008 29.469 26.438 1 80.06 205 PHE A N 1
ATOM 1595 C CA . PHE A 1 205 ? 5.477 30.828 26.359 1 80.06 205 PHE A CA 1
ATOM 1596 C C . PHE A 1 205 ? 6.383 31.719 25.516 1 80.06 205 PHE A C 1
ATOM 1598 O O . PHE A 1 205 ? 5.906 32.469 24.656 1 80.06 205 PHE A O 1
ATOM 1605 N N . LEU A 1 206 ? 7.625 31.594 25.75 1 79.5 206 LEU A N 1
ATOM 1606 C CA . LEU A 1 206 ? 8.586 32.438 25.062 1 79.5 206 LEU A CA 1
ATOM 1607 C C . LEU A 1 206 ? 8.625 32.094 23.578 1 79.5 206 LEU A C 1
ATOM 1609 O O . LEU A 1 206 ? 8.758 33 22.734 1 79.5 206 LEU A O 1
ATOM 1613 N N . LYS A 1 207 ? 8.453 30.875 23.266 1 82.5 207 LYS A N 1
ATOM 1614 C CA . LYS A 1 207 ? 8.453 30.453 21.859 1 82.5 207 LYS A CA 1
ATOM 1615 C C . LYS A 1 207 ? 7.18 30.875 21.156 1 82.5 207 LYS A C 1
ATOM 1617 O O . LYS A 1 207 ? 7.203 31.188 19.953 1 82.5 207 LYS A O 1
ATOM 1622 N N . ALA A 1 208 ? 6.176 30.891 21.906 1 85.56 208 ALA A N 1
ATOM 1623 C CA . ALA A 1 208 ? 4.867 31.172 21.344 1 85.56 208 ALA A CA 1
ATOM 1624 C C . ALA A 1 208 ? 4.691 32.688 21.109 1 85.56 208 ALA A C 1
ATOM 1626 O O . ALA A 1 208 ? 3.918 33.094 20.234 1 85.56 208 ALA A O 1
ATOM 1627 N N . ASP A 1 209 ? 5.383 33.469 21.938 1 83.38 209 ASP A N 1
ATOM 1628 C CA . ASP A 1 209 ? 5.234 34.906 21.859 1 83.38 209 ASP A CA 1
ATOM 1629 C C . ASP A 1 209 ? 6.016 35.469 20.688 1 83.38 209 ASP A C 1
ATOM 1631 O O . ASP A 1 209 ? 7.102 36.031 20.859 1 83.38 209 ASP A O 1
ATOM 1635 N N . LEU A 1 210 ? 5.445 35.531 19.531 1 79.31 210 LEU A N 1
ATOM 1636 C CA . LEU A 1 210 ? 6.105 35.875 18.266 1 79.31 210 LEU A CA 1
ATOM 1637 C C . LEU A 1 210 ? 6.449 37.344 18.219 1 79.31 210 LEU A C 1
ATOM 1639 O O . LEU A 1 210 ? 7.469 37.719 17.641 1 79.31 210 LEU A O 1
ATOM 1643 N N . ASP A 1 211 ? 5.52 38.156 18.703 1 76.12 211 ASP A N 1
ATOM 1644 C CA . ASP A 1 211 ? 5.777 39.594 18.625 1 76.12 211 ASP A CA 1
ATOM 1645 C C . ASP A 1 211 ? 6.578 40.094 19.828 1 76.12 211 ASP A C 1
ATOM 1647 O O . ASP A 1 211 ? 6.867 41.281 19.938 1 76.12 211 ASP A O 1
ATOM 1651 N N . GLU A 1 212 ? 6.871 39.188 20.812 1 80.25 212 GLU A N 1
ATOM 1652 C CA . GLU A 1 212 ? 7.73 39.469 21.953 1 80.25 212 GLU A CA 1
ATOM 1653 C C . GLU A 1 212 ? 7.176 40.594 22.812 1 80.25 212 GLU A C 1
ATOM 1655 O O . GLU A 1 212 ? 7.926 41.469 23.25 1 80.25 212 GLU A O 1
ATOM 1660 N N . ASP A 1 213 ? 5.895 40.781 22.969 1 81.25 213 ASP A N 1
ATOM 1661 C CA . ASP A 1 213 ? 5.301 41.844 23.766 1 81.25 213 ASP A CA 1
ATOM 1662 C C . ASP A 1 213 ? 4.988 41.344 25.188 1 81.25 213 ASP A C 1
ATOM 1664 O O . ASP A 1 213 ? 4.402 42.094 25.984 1 81.25 213 ASP A O 1
ATOM 1668 N N . GLY A 1 214 ? 5.32 40.125 25.469 1 82 214 GLY A N 1
ATOM 1669 C CA . GLY A 1 214 ? 5.18 39.594 26.812 1 82 214 GLY A CA 1
ATOM 1670 C C . GLY A 1 214 ? 3.787 39.062 27.109 1 82 214 GLY A C 1
ATOM 1671 O O . GLY A 1 214 ? 3.492 38.688 28.25 1 82 214 GLY A O 1
ATOM 1672 N N . VAL A 1 215 ? 2.938 39.25 26.156 1 86.12 215 VAL A N 1
ATOM 1673 C CA . VAL A 1 215 ? 1.579 38.75 26.281 1 86.12 215 VAL A CA 1
ATOM 1674 C C . VAL A 1 215 ? 1.294 37.75 25.172 1 86.12 215 VAL A C 1
ATOM 1676 O O . VAL A 1 215 ? 1.708 37.938 24.031 1 86.12 215 VAL A O 1
ATOM 1679 N N . LEU A 1 216 ? 0.653 36.719 25.578 1 87.38 216 LEU A N 1
ATOM 1680 C CA . LEU A 1 216 ? 0.298 35.719 24.594 1 87.38 216 LEU A CA 1
ATOM 1681 C C . LEU A 1 216 ? -1.115 35.938 24.062 1 87.38 216 LEU A C 1
ATOM 1683 O O . LEU A 1 216 ? -2.086 35.844 24.812 1 87.38 216 LEU A O 1
ATOM 1687 N N . SER A 1 217 ? -1.197 36.219 22.797 1 86.06 217 SER A N 1
ATOM 1688 C CA . SER A 1 217 ? -2.508 36.406 22.172 1 86.06 217 SER A CA 1
ATOM 1689 C C . SER A 1 217 ? -3.148 35.062 21.859 1 86.06 217 SER A C 1
ATOM 1691 O O . SER A 1 217 ? -2.484 34 21.906 1 86.06 217 SER A O 1
ATOM 1693 N N . ILE A 1 218 ? -4.434 35.125 21.547 1 86.31 218 ILE A N 1
ATOM 1694 C CA . ILE A 1 218 ? -5.168 33.906 21.203 1 86.31 218 ILE A CA 1
ATOM 1695 C C . ILE A 1 218 ? -4.559 33.281 19.953 1 86.31 218 ILE A C 1
ATOM 1697 O O . ILE A 1 218 ? -4.469 32.031 19.859 1 86.31 218 ILE A O 1
ATOM 1701 N N . SER A 1 219 ? -4.117 34.031 18.984 1 87.5 219 SER A N 1
ATOM 1702 C CA . SER A 1 219 ? -3.529 33.531 17.75 1 87.5 219 SER A CA 1
ATOM 1703 C C . SER A 1 219 ? -2.17 32.906 18 1 87.5 219 SER A C 1
ATOM 1705 O O . SER A 1 219 ? -1.851 31.859 17.422 1 87.5 219 SER A O 1
ATOM 1707 N N . GLU A 1 220 ? -1.406 33.531 18.812 1 87.5 220 GLU A N 1
ATOM 1708 C CA . GLU A 1 220 ? -0.098 33 19.141 1 87.5 220 GLU A CA 1
ATOM 1709 C C . GLU A 1 220 ? -0.234 31.656 19.891 1 87.5 220 GLU A C 1
ATOM 1711 O O . GLU A 1 220 ? 0.492 30.703 19.609 1 87.5 220 GLU A O 1
ATOM 1716 N N . TYR A 1 221 ? -1.142 31.734 20.859 1 87.88 221 TYR A N 1
ATOM 1717 C CA . TYR A 1 221 ? -1.396 30.516 21.625 1 87.88 221 TYR A CA 1
ATOM 1718 C C . TYR A 1 221 ? -1.845 29.391 20.719 1 87.88 221 TYR A C 1
ATOM 1720 O O . TYR A 1 221 ? -1.31 28.281 20.797 1 87.88 221 TYR A O 1
ATOM 1728 N N . THR A 1 222 ? -2.812 29.609 19.891 1 87.38 222 THR A N 1
ATOM 1729 C CA . THR A 1 222 ? -3.359 28.609 18.984 1 87.38 222 THR A CA 1
ATOM 1730 C C . THR A 1 222 ? -2.295 28.125 18 1 87.38 222 THR A C 1
ATOM 1732 O O . THR A 1 222 ? -2.176 26.938 17.734 1 87.38 222 THR A O 1
ATOM 1735 N N . LEU A 1 223 ? -1.548 29.016 17.438 1 88.94 223 LEU A N 1
ATOM 1736 C CA . LEU A 1 223 ? -0.475 28.703 16.5 1 88.94 223 LEU A CA 1
ATOM 1737 C C . LEU A 1 223 ? 0.55 27.781 17.141 1 88.94 223 LEU A C 1
ATOM 1739 O O . LEU A 1 223 ? 0.98 26.7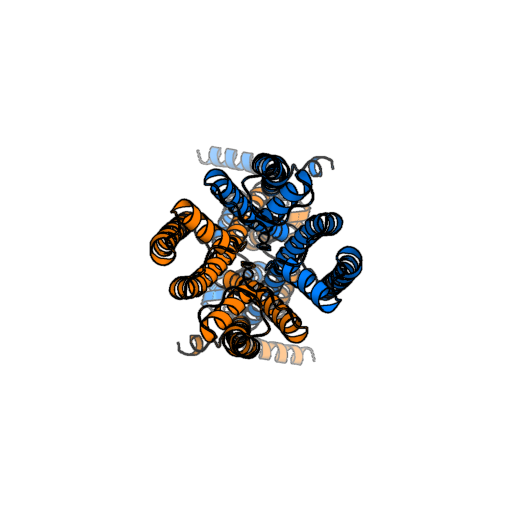97 16.531 1 88.94 223 LEU A O 1
ATOM 1743 N N . TYR A 1 224 ? 0.917 28.109 18.312 1 87.06 224 TYR A N 1
ATOM 1744 C CA . TYR A 1 224 ? 1.919 27.312 19.016 1 87.06 224 TYR A CA 1
ATOM 1745 C C . TYR A 1 224 ? 1.385 25.922 19.328 1 87.06 224 TYR A C 1
ATOM 1747 O O . TYR A 1 224 ? 2.109 24.922 19.203 1 87.06 224 TYR A O 1
ATOM 1755 N N . LYS A 1 225 ? 0.148 25.859 19.812 1 87.06 225 LYS A N 1
ATOM 1756 C CA . LYS A 1 225 ? -0.441 24.562 20.125 1 87.06 225 LYS A CA 1
ATOM 1757 C C . LYS A 1 225 ? -0.557 23.703 18.875 1 87.06 225 LYS A C 1
ATOM 1759 O O . LYS A 1 225 ? -0.354 22.484 18.938 1 87.06 225 LYS A O 1
ATOM 1764 N N . LEU A 1 226 ? -0.858 24.297 17.766 1 86.38 226 LEU A N 1
ATOM 1765 C CA . LEU A 1 226 ? -0.903 23.578 16.5 1 86.38 226 LEU A CA 1
ATOM 1766 C C . LEU A 1 226 ? 0.486 23.078 16.109 1 86.38 226 LEU A C 1
ATOM 1768 O O . LEU A 1 226 ? 0.629 22 15.539 1 86.38 226 LEU A O 1
ATOM 1772 N N . TYR A 1 227 ? 1.444 23.906 16.359 1 84.69 227 TYR A N 1
ATOM 1773 C CA . TYR A 1 227 ? 2.832 23.516 16.141 1 84.69 227 TYR A CA 1
ATOM 1774 C C . TYR A 1 227 ? 3.201 22.312 17.016 1 84.69 227 TYR A C 1
ATOM 1776 O O . TYR A 1 227 ? 3.82 21.359 16.547 1 84.69 227 TYR A O 1
ATOM 1784 N N . GLU A 1 228 ? 2.711 22.312 18.188 1 82.62 228 GLU A N 1
ATOM 1785 C CA . GLU A 1 228 ? 2.98 21.219 19.109 1 82.62 228 GLU A CA 1
ATOM 1786 C C . GLU A 1 228 ? 2.295 19.922 18.672 1 82.62 228 GLU A C 1
ATOM 1788 O O . GLU A 1 228 ? 2.803 18.828 18.922 1 82.62 228 GLU A O 1
ATOM 1793 N N . MET A 1 229 ? 1.2 20.188 18.031 1 81.88 229 MET A N 1
ATOM 1794 C CA . MET A 1 229 ? 0.448 19.047 17.531 1 81.88 229 MET A CA 1
ATOM 1795 C C . MET A 1 229 ? 1.115 18.469 16.281 1 81.88 229 MET A C 1
ATOM 1797 O O . MET A 1 229 ? 0.716 17.406 15.805 1 81.88 229 MET A O 1
ATOM 1801 N N . GLY A 1 230 ? 2.141 19.188 15.727 1 78.25 230 GLY A N 1
ATOM 1802 C CA . GLY A 1 230 ? 2.855 18.703 14.562 1 78.25 230 GLY A CA 1
ATOM 1803 C C . GLY A 1 230 ? 2.127 18.969 13.258 1 78.25 230 GLY A C 1
ATOM 1804 O O . GLY A 1 230 ? 2.369 18.312 12.25 1 78.25 230 GLY A O 1
ATOM 1805 N N . LYS A 1 231 ? 1.144 19.812 13.266 1 79.81 231 LYS A N 1
ATOM 1806 C CA . LYS A 1 231 ? 0.377 20.125 12.07 1 79.81 231 LYS A CA 1
ATOM 1807 C C . LYS A 1 231 ? 1.253 20.812 11.016 1 79.81 231 LYS A C 1
ATOM 1809 O O . LYS A 1 231 ? 0.989 20.703 9.82 1 79.81 231 LYS A O 1
ATOM 1814 N N . PHE A 1 232 ? 2.283 21.5 11.523 1 78.25 232 PHE A N 1
ATOM 1815 C CA . PHE A 1 232 ? 3.238 22.141 10.641 1 78.25 232 PHE A CA 1
ATOM 1816 C C . PHE A 1 232 ? 4.609 22.25 11.297 1 78.25 232 PHE A C 1
ATOM 1818 O O . PHE A 1 232 ? 4.742 22 12.5 1 78.25 232 PHE A O 1
ATOM 1825 N N . ASP A 1 233 ? 5.59 22.484 10.445 1 77.06 233 ASP A N 1
ATOM 1826 C CA . ASP A 1 233 ? 6.941 22.75 10.938 1 77.06 233 ASP A CA 1
ATOM 1827 C C . ASP A 1 233 ? 7.285 24.234 10.867 1 77.06 233 ASP A C 1
ATOM 1829 O O . ASP A 1 233 ? 6.594 25 10.195 1 77.06 233 ASP A O 1
ATOM 1833 N N . LEU A 1 234 ? 8.242 24.594 11.727 1 78.81 234 LEU A N 1
ATOM 1834 C CA . LEU A 1 234 ? 8.648 26 11.773 1 78.81 234 LEU A CA 1
ATOM 1835 C C . LEU A 1 234 ? 9.055 26.484 10.391 1 78.81 234 LEU A C 1
ATOM 1837 O O . LEU A 1 234 ? 8.805 27.641 10.047 1 78.81 234 LEU A O 1
ATOM 1841 N N . ASN A 1 235 ? 9.547 25.609 9.586 1 78.81 235 ASN A N 1
ATOM 1842 C CA . ASN A 1 235 ? 9.977 25.984 8.234 1 78.81 235 ASN A CA 1
ATOM 1843 C C . ASN A 1 235 ? 8.781 26.359 7.352 1 78.81 235 ASN A C 1
ATOM 1845 O O . ASN A 1 235 ? 8.922 27.125 6.406 1 78.81 235 ASN A O 1
ATOM 1849 N N . ASP A 1 236 ? 7.66 25.875 7.734 1 81.81 236 ASP A N 1
ATOM 1850 C CA . ASP A 1 236 ? 6.449 26.156 6.969 1 81.81 236 ASP A CA 1
ATOM 1851 C C . ASP A 1 236 ? 5.984 27.594 7.184 1 81.81 236 ASP A C 1
ATOM 1853 O O . ASP A 1 236 ? 5.289 28.156 6.336 1 81.81 236 ASP A O 1
ATOM 1857 N N . THR A 1 237 ? 6.438 28.188 8.297 1 85.06 237 THR A N 1
ATOM 1858 C CA . THR A 1 237 ? 5.938 29.516 8.648 1 85.06 237 THR A CA 1
ATOM 1859 C C . THR A 1 237 ? 6.84 30.594 8.07 1 85.06 237 THR A C 1
ATOM 1861 O O . THR A 1 237 ? 6.406 31.734 7.879 1 85.06 237 THR A O 1
ATOM 1864 N N . VAL A 1 238 ? 8.008 30.266 7.812 1 84.62 238 VAL A N 1
ATOM 1865 C CA . VAL A 1 238 ? 9.047 31.234 7.469 1 84.62 238 VAL A CA 1
ATOM 1866 C C . VAL A 1 238 ? 8.609 32.031 6.25 1 84.62 238 VAL A C 1
ATOM 1868 O O . VAL A 1 238 ? 8.664 33.281 6.262 1 84.62 238 VAL A O 1
ATOM 1871 N N . PRO A 1 239 ? 8.164 31.438 5.254 1 84.88 239 PRO A N 1
ATOM 1872 C CA . PRO A 1 239 ? 7.77 32.219 4.078 1 84.88 239 PRO A CA 1
ATOM 1873 C C . PRO A 1 239 ? 6.641 33.219 4.375 1 84.88 239 PRO A C 1
ATOM 1875 O O . PRO A 1 239 ? 6.594 34.312 3.801 1 84.88 239 PRO A O 1
ATOM 1878 N N . PHE A 1 240 ? 5.816 32.906 5.238 1 86 240 PHE A N 1
ATOM 1879 C CA . PHE A 1 240 ? 4.672 33.75 5.531 1 86 240 PHE A CA 1
ATOM 1880 C C . PHE A 1 240 ? 5.074 34.906 6.461 1 86 240 PHE A C 1
ATOM 1882 O O . PHE A 1 240 ? 4.555 36 6.352 1 86 240 PHE A O 1
ATOM 1889 N N . VAL A 1 241 ? 5.926 34.531 7.336 1 85.44 241 VAL A N 1
ATOM 1890 C CA . VAL A 1 241 ? 6.465 35.594 8.203 1 85.44 241 VAL A CA 1
ATOM 1891 C C . VAL A 1 241 ? 7.223 36.625 7.371 1 85.44 241 VAL A C 1
ATOM 1893 O O . VAL A 1 241 ? 7.07 37.812 7.566 1 85.44 241 VAL A O 1
ATOM 1896 N N . LYS A 1 242 ? 7.949 36.094 6.465 1 84.5 242 LYS A N 1
ATOM 1897 C CA . LYS A 1 242 ? 8.688 37 5.578 1 84.5 242 LYS A CA 1
ATOM 1898 C C . LYS A 1 242 ? 7.742 37.812 4.719 1 84.5 242 LYS A C 1
ATOM 1900 O O . LYS A 1 242 ? 7.953 39.031 4.535 1 84.5 242 LYS A O 1
ATOM 1905 N N . ASP A 1 243 ? 6.828 37.25 4.16 1 83.94 243 ASP A N 1
ATOM 1906 C CA . ASP A 1 243 ? 5.828 37.938 3.355 1 83.94 243 ASP A CA 1
ATOM 1907 C C . ASP A 1 243 ? 5.129 39.031 4.164 1 83.94 243 ASP A C 1
ATOM 1909 O O . ASP A 1 243 ? 4.898 40.125 3.664 1 83.94 243 ASP A O 1
ATOM 1913 N N . PHE A 1 244 ? 4.781 38.688 5.379 1 84 244 PHE A N 1
ATOM 1914 C CA . PHE A 1 244 ? 4.152 39.625 6.277 1 84 244 PHE A CA 1
ATOM 1915 C C . PHE A 1 244 ? 5.066 40.844 6.52 1 84 244 PHE A C 1
ATOM 1917 O O . PHE A 1 244 ? 4.617 41.969 6.5 1 84 244 PHE A O 1
ATOM 1924 N N . GLN A 1 245 ? 6.301 40.531 6.816 1 82.12 245 GLN A N 1
ATOM 1925 C CA . GLN A 1 245 ? 7.27 41.594 7.102 1 82.12 245 GLN A CA 1
ATOM 1926 C C . GLN A 1 245 ? 7.488 42.469 5.883 1 82.12 245 GLN A C 1
ATOM 1928 O O . GLN A 1 245 ? 7.688 43.688 6.02 1 82.12 245 GLN A O 1
ATOM 1933 N N . GLU A 1 246 ? 7.402 41.938 4.793 1 81.56 246 GLU A N 1
ATOM 1934 C CA . GLU A 1 246 ? 7.566 42.688 3.559 1 81.56 246 GLU A CA 1
ATOM 1935 C C . GLU A 1 246 ? 6.363 43.594 3.309 1 81.56 246 GLU A C 1
ATOM 1937 O O . GLU A 1 246 ? 6.512 44.688 2.744 1 81.56 246 GLU A O 1
ATOM 1942 N N . ARG A 1 247 ? 5.301 43.188 3.742 1 79.75 247 ARG A N 1
ATOM 1943 C CA . ARG A 1 247 ? 4.074 43.969 3.518 1 79.75 247 ARG A CA 1
ATOM 1944 C C . ARG A 1 247 ? 3.871 45 4.605 1 79.75 247 ARG A C 1
ATOM 1946 O O . ARG A 1 247 ? 3.227 46.031 4.375 1 79.75 247 ARG A O 1
ATOM 1953 N N . ASN A 1 248 ? 4.336 44.594 5.762 1 77.56 248 ASN A N 1
ATOM 1954 C CA . ASN A 1 248 ? 4.184 45.5 6.902 1 77.56 248 ASN A CA 1
ATOM 1955 C C . ASN A 1 248 ? 5.305 46.531 6.953 1 77.56 248 ASN A C 1
ATOM 1957 O O . ASN A 1 248 ? 6.082 46.562 7.91 1 77.56 248 ASN A O 1
ATOM 1961 N N . VAL A 1 249 ? 5.406 47.438 6.055 1 67.81 249 VAL A N 1
ATOM 1962 C CA . VAL A 1 249 ? 6.492 48.406 5.898 1 67.81 249 VAL A CA 1
ATOM 1963 C C . VAL A 1 249 ? 6.422 49.438 7.02 1 67.81 249 VAL A C 1
ATOM 1965 O O . VAL A 1 249 ? 7.453 49.938 7.484 1 67.81 249 VAL A O 1
ATOM 1968 N N . ASN A 1 250 ? 5.289 49.812 7.332 1 59.91 250 ASN A N 1
ATOM 1969 C CA . ASN A 1 250 ? 5.195 50.938 8.273 1 59.91 250 ASN A CA 1
ATOM 1970 C C . ASN A 1 250 ? 5.348 50.469 9.719 1 59.91 250 ASN A C 1
ATOM 1972 O O . ASN A 1 250 ? 5.344 51.281 10.648 1 59.91 250 ASN A O 1
ATOM 1976 N N . ASN A 1 251 ? 5.891 49.156 9.914 1 58.81 251 ASN A N 1
ATOM 1977 C CA . ASN A 1 251 ? 6.242 48.531 11.188 1 58.81 251 ASN A CA 1
ATOM 1978 C C . ASN A 1 251 ? 5.16 48.75 12.242 1 58.81 251 ASN A C 1
ATOM 1980 O O . ASN A 1 251 ? 5.465 49.031 13.406 1 58.81 251 ASN A O 1
ATOM 1984 N N . LYS A 1 252 ? 3.9 48.969 11.664 1 62.69 252 LYS A N 1
ATOM 1985 C CA . LYS A 1 252 ? 2.809 49.156 12.617 1 62.69 252 LYS A CA 1
ATOM 1986 C C . LYS A 1 252 ? 2.408 47.812 13.25 1 62.69 252 LYS A C 1
ATOM 1988 O O . LYS A 1 252 ? 2.961 46.781 12.914 1 62.69 252 LYS A O 1
ATOM 1993 N N . ASN A 1 253 ? 1.535 47.75 14.367 1 65.81 253 ASN A N 1
ATOM 1994 C CA . ASN A 1 253 ? 1.033 46.656 15.211 1 65.81 253 ASN A CA 1
ATOM 1995 C C . ASN A 1 253 ? 0.377 45.562 14.375 1 65.81 253 ASN A C 1
ATOM 1997 O O . ASN A 1 253 ? -0.119 44.594 14.93 1 65.81 253 ASN A O 1
ATOM 2001 N N . GLY A 1 254 ? 0.534 45.656 12.977 1 79.81 254 GLY A N 1
ATOM 2002 C CA . GLY A 1 254 ? -0.122 44.688 12.133 1 79.81 254 GLY A CA 1
ATOM 2003 C C . GLY A 1 254 ? -0.552 45.25 10.789 1 79.81 254 GLY A C 1
ATOM 2004 O O . GLY A 1 254 ? -0.2 46.375 10.438 1 79.81 254 GLY A O 1
ATOM 2005 N N . LEU A 1 255 ? -1.118 44.438 9.938 1 84.12 255 LEU A N 1
ATOM 2006 C CA . LEU A 1 255 ? -1.604 44.812 8.609 1 84.12 255 LEU A CA 1
ATOM 2007 C C . LEU A 1 255 ? -3.062 45.281 8.672 1 84.12 255 LEU A C 1
ATOM 2009 O O . LEU A 1 255 ? -3.889 44.594 9.305 1 84.12 255 LEU A O 1
ATOM 2013 N N . THR A 1 256 ? -3.254 46.469 8.164 1 81.44 256 THR A N 1
ATOM 2014 C CA . THR A 1 256 ? -4.629 46.938 8.102 1 81.44 256 THR A CA 1
ATOM 2015 C C . THR A 1 256 ? -5.301 46.5 6.809 1 81.44 256 THR A C 1
ATOM 2017 O O . THR A 1 256 ? -4.629 46.031 5.883 1 81.44 256 THR A O 1
ATOM 2020 N N . LEU A 1 257 ? -6.629 46.562 6.891 1 80.69 257 LEU A N 1
ATOM 2021 C CA . LEU A 1 257 ? -7.402 46.156 5.723 1 80.69 257 LEU A CA 1
ATOM 2022 C C . LEU A 1 257 ? -7.02 46.969 4.5 1 80.69 257 LEU A C 1
ATOM 2024 O O . LEU A 1 257 ? -6.98 46.469 3.381 1 80.69 257 LEU A O 1
ATOM 2028 N N . ASP A 1 258 ? -6.82 48.25 4.656 1 76.69 258 ASP A N 1
ATOM 2029 C CA . ASP A 1 258 ? -6.441 49.125 3.566 1 76.69 258 ASP A CA 1
ATOM 2030 C C . ASP A 1 258 ? -5.113 48.719 2.947 1 76.69 258 ASP A C 1
ATOM 2032 O O . ASP A 1 258 ? -4.922 48.812 1.734 1 76.69 258 ASP A O 1
ATOM 2036 N N . GLU A 1 259 ? -4.195 48.281 3.752 1 74.44 259 GLU A N 1
ATOM 2037 C CA . GLU A 1 259 ? -2.881 47.875 3.275 1 74.44 259 GLU A CA 1
ATOM 2038 C C . GLU A 1 259 ? -2.973 46.562 2.473 1 74.44 259 GLU A C 1
ATOM 2040 O O . GLU A 1 259 ? -2.178 46.344 1.558 1 74.44 259 GLU A O 1
ATOM 2045 N N . ILE A 1 260 ? -3.955 45.75 2.852 1 74.31 260 ILE A N 1
ATOM 2046 C CA . ILE A 1 260 ? -4.164 44.5 2.154 1 74.31 260 ILE A CA 1
ATOM 2047 C C . ILE A 1 260 ? -4.805 44.75 0.794 1 74.31 260 ILE A C 1
ATOM 2049 O O . ILE A 1 260 ? -4.461 44.094 -0.196 1 74.31 260 ILE A O 1
ATOM 2053 N N . ASN A 1 261 ? -5.766 45.656 0.725 1 68.44 261 ASN A N 1
ATOM 2054 C CA . ASN A 1 261 ? -6.496 45.969 -0.502 1 68.44 261 ASN A CA 1
ATOM 2055 C C . ASN A 1 261 ? -5.641 46.781 -1.482 1 68.44 261 ASN A C 1
ATOM 2057 O O . ASN A 1 261 ? -5.875 46.719 -2.691 1 68.44 261 ASN A O 1
ATOM 2061 N N . ASN A 1 262 ? -4.781 47.625 -0.961 1 60.94 262 ASN A N 1
ATOM 2062 C CA . ASN A 1 262 ? -3.955 48.438 -1.834 1 60.94 262 ASN A CA 1
ATOM 2063 C C . ASN A 1 262 ? -2.475 48.094 -1.7 1 60.94 262 ASN A C 1
ATOM 2065 O O . ASN A 1 262 ? -1.71 48.844 -1.088 1 60.94 262 ASN A O 1
ATOM 2069 N N . PRO A 1 263 ? -2.158 46.969 -2.105 1 55.97 263 PRO A N 1
ATOM 2070 C CA . PRO A 1 263 ? -0.756 46.594 -1.918 1 55.97 263 PRO A CA 1
ATOM 2071 C C . PRO A 1 263 ? 0.209 47.531 -2.648 1 55.97 263 PRO A C 1
ATOM 2073 O O . PRO A 1 263 ? 1.387 47.594 -2.291 1 55.97 263 PRO A O 1
ATOM 2076 N N . ARG A 1 264 ? -0.171 48.062 -3.775 1 54.59 264 ARG A N 1
ATOM 2077 C CA . ARG A 1 264 ? 0.635 48.969 -4.613 1 54.59 264 ARG A CA 1
ATOM 2078 C C . ARG A 1 264 ? 0.943 50.25 -3.893 1 54.59 264 ARG A C 1
ATOM 2080 O O . ARG A 1 264 ? 1.939 50.938 -4.191 1 54.59 264 ARG A O 1
ATOM 2087 N N . GLY A 1 265 ? 0.085 50.719 -3.24 1 45.25 265 GLY A N 1
ATOM 2088 C CA . GLY A 1 265 ? 0.453 51.938 -2.568 1 45.25 265 GLY A CA 1
ATOM 2089 C C . GLY A 1 265 ? 1.697 51.812 -1.71 1 45.25 265 GLY A C 1
ATOM 2090 O O . GLY A 1 265 ? 2.381 52.812 -1.439 1 45.25 265 GLY A O 1
ATOM 2091 N N . ILE A 1 266 ? 1.866 50.75 -1.299 1 45.47 266 ILE A N 1
ATOM 2092 C CA . ILE A 1 266 ? 3.055 50.438 -0.509 1 45.47 266 ILE A CA 1
ATOM 2093 C C . ILE A 1 266 ? 4.293 50.469 -1.405 1 45.47 266 ILE A C 1
ATOM 2095 O O . ILE A 1 266 ? 5.34 50.969 -1.008 1 45.47 266 ILE A O 1
ATOM 2099 N N . SER A 1 267 ? 4.129 49.844 -2.502 1 42.97 267 SER A N 1
ATOM 2100 C CA . SER A 1 267 ? 5.242 50.031 -3.428 1 42.97 267 SER A CA 1
ATOM 2101 C C . SER A 1 267 ? 5.574 51.5 -3.627 1 42.97 267 SER A C 1
ATOM 2103 O O . SER A 1 267 ? 6.746 51.875 -3.684 1 42.97 267 SER A O 1
ATOM 2105 N N . GLN A 1 268 ? 4.609 52.219 -3.863 1 44.16 268 GLN A N 1
ATOM 2106 C CA . GLN A 1 268 ? 4.871 53.656 -4.02 1 44.16 268 GLN A CA 1
ATOM 2107 C C . GLN A 1 268 ? 5.426 54.25 -2.734 1 44.16 268 GLN A C 1
ATOM 2109 O O . GLN A 1 268 ? 6.312 55.125 -2.773 1 44.16 268 GLN A O 1
ATOM 2114 N N . ARG A 1 269 ? 5.043 53.875 -1.663 1 42.72 269 ARG A N 1
ATOM 2115 C CA . ARG A 1 269 ? 5.578 54.438 -0.423 1 42.72 269 ARG A CA 1
ATOM 2116 C C . ARG A 1 269 ? 6.973 53.906 -0.137 1 42.72 269 ARG A C 1
ATOM 2118 O O . ARG A 1 269 ? 7.84 54.625 0.345 1 42.72 269 ARG A O 1
ATOM 2125 N N . ILE A 1 270 ? 7.23 52.688 -0.434 1 43.62 270 ILE A N 1
ATOM 2126 C CA . ILE A 1 270 ? 8.594 52.156 -0.367 1 43.62 270 ILE A CA 1
ATOM 2127 C C . ILE A 1 270 ? 9.477 52.875 -1.382 1 43.62 270 ILE A C 1
ATOM 2129 O O . ILE A 1 270 ? 10.602 53.25 -1.07 1 43.62 270 ILE A O 1
ATOM 2133 N N . MET A 1 271 ? 8.961 52.969 -2.51 1 42.72 271 MET A N 1
ATOM 2134 C CA . MET A 1 271 ? 9.695 53.781 -3.486 1 42.72 271 MET A CA 1
ATOM 2135 C C . MET A 1 271 ? 9.859 55.219 -2.998 1 42.72 271 MET A C 1
ATOM 2137 O O . MET A 1 271 ? 10.922 55.812 -3.158 1 42.72 271 MET A O 1
ATOM 2141 N N . LEU A 1 272 ? 8.898 55.75 -2.471 1 41.62 272 LEU A N 1
ATOM 2142 C CA . LEU A 1 272 ? 8.992 57.125 -1.944 1 41.62 272 LEU A CA 1
ATOM 2143 C C . LEU A 1 272 ? 9.867 57.156 -0.695 1 41.62 272 LEU A C 1
ATOM 2145 O O . LEU A 1 272 ? 10.656 58.094 -0.511 1 41.62 272 LEU A O 1
ATOM 2149 N N . ALA A 1 273 ? 9.75 56.219 0.171 1 40.72 273 ALA A N 1
ATOM 2150 C CA . ALA A 1 273 ? 10.617 56.156 1.339 1 40.72 273 ALA A CA 1
ATOM 2151 C C . ALA A 1 273 ? 12.062 55.844 0.929 1 40.72 273 ALA A C 1
ATOM 2153 O O . ALA A 1 273 ? 13 56.406 1.484 1 40.72 273 ALA A O 1
ATOM 2154 N N . GLN A 1 274 ? 12.18 54.938 0.125 1 39.09 274 GLN A N 1
ATOM 2155 C CA . GLN A 1 274 ? 13.508 54.75 -0.445 1 39.09 274 GLN A CA 1
ATOM 2156 C C . GLN A 1 274 ? 14 56 -1.157 1 39.09 274 GLN A C 1
ATOM 2158 O O . GLN A 1 274 ? 15.195 56.281 -1.146 1 39.09 274 GLN A O 1
ATOM 2163 N N . SER A 1 275 ? 13.141 56.625 -1.71 1 41.53 275 SER A N 1
ATOM 2164 C CA . SER A 1 275 ? 13.531 57.875 -2.344 1 41.53 275 SER A CA 1
ATOM 2165 C C . SER A 1 275 ? 13.836 58.938 -1.303 1 41.53 275 SER A C 1
ATOM 2167 O O . SER A 1 275 ? 14.633 59.844 -1.552 1 41.53 275 SER A O 1
ATOM 2169 N N . THR A 1 276 ? 13.211 58.906 -0.193 1 39.06 276 THR A N 1
ATOM 2170 C CA . THR A 1 276 ? 13.516 59.906 0.832 1 39.06 276 THR A CA 1
ATOM 2171 C C . THR A 1 276 ? 14.75 59.5 1.628 1 39.06 276 THR A C 1
ATOM 2173 O O . THR A 1 276 ? 15.312 60.312 2.367 1 39.06 276 THR A O 1
ATOM 2176 N N . LEU A 1 277 ? 14.938 58.25 1.796 1 35.69 277 LEU A N 1
ATOM 2177 C CA . LEU A 1 277 ? 16.156 57.844 2.496 1 35.69 277 LEU A CA 1
ATOM 2178 C C . LEU A 1 277 ? 17.391 58.094 1.629 1 35.69 277 LEU A C 1
ATOM 2180 O O . LEU A 1 277 ? 18.516 57.906 2.078 1 35.69 277 LEU A O 1
ATOM 2184 N N . VAL A 1 278 ? 17.078 58.469 0.359 1 35.34 278 VAL A N 1
ATOM 2185 C CA . VAL A 1 278 ? 18.219 59.031 -0.343 1 35.34 278 VAL A CA 1
ATOM 2186 C C . VAL A 1 278 ? 18.219 60.562 -0.18 1 35.34 278 VAL A C 1
ATOM 2188 O O . VAL A 1 278 ? 17.172 61.188 -0.255 1 35.34 278 VAL A O 1
ATOM 2191 N N . MET B 1 1 ? 13.539 11.641 33.219 1 25.06 1 MET B N 1
ATOM 2192 C CA . MET B 1 1 ? 14.336 10.953 32.188 1 25.06 1 MET B CA 1
ATOM 2193 C C . MET B 1 1 ? 13.664 9.641 31.781 1 25.06 1 MET B C 1
ATOM 2195 O O . MET B 1 1 ? 13.805 9.203 30.641 1 25.06 1 MET B O 1
ATOM 2199 N N . THR B 1 2 ? 13.297 8.867 32.812 1 28.5 2 THR B N 1
ATOM 2200 C CA . THR B 1 2 ? 12.898 7.465 32.75 1 28.5 2 THR B CA 1
ATOM 2201 C C . THR B 1 2 ? 11.539 7.312 32.094 1 28.5 2 THR B C 1
ATOM 2203 O O . THR B 1 2 ? 11.094 6.191 31.828 1 28.5 2 THR B O 1
ATOM 2206 N N . ARG B 1 3 ? 10.625 8.273 32.406 1 31.97 3 ARG B N 1
ATOM 2207 C CA . ARG B 1 3 ? 9.242 8.102 31.984 1 31.97 3 ARG B CA 1
ATOM 2208 C C . ARG B 1 3 ? 9.148 7.953 30.469 1 31.97 3 ARG B C 1
ATOM 2210 O O . ARG B 1 3 ? 8.047 7.922 29.922 1 31.97 3 ARG B O 1
ATOM 2217 N N . MET B 1 4 ? 10.148 8.508 29.781 1 32.91 4 MET B N 1
ATOM 2218 C CA . MET B 1 4 ? 10.164 8.492 28.312 1 32.91 4 MET B CA 1
ATOM 2219 C C . MET B 1 4 ? 10.047 7.062 27.797 1 32.91 4 MET B C 1
ATOM 2221 O O . MET B 1 4 ? 9.844 6.855 26.594 1 32.91 4 MET B O 1
ATOM 2225 N N . MET B 1 5 ? 10.789 6.168 28.422 1 34.66 5 MET B N 1
ATOM 2226 C CA . MET B 1 5 ? 11.297 4.895 27.922 1 34.66 5 MET B CA 1
ATOM 2227 C C . MET B 1 5 ? 10.141 3.961 27.562 1 34.66 5 MET B C 1
ATOM 2229 O O . MET B 1 5 ? 10.258 3.146 26.641 1 34.66 5 MET B O 1
ATOM 2233 N N . SER B 1 6 ? 9.422 3.293 28.625 1 39.53 6 SER B N 1
ATOM 2234 C CA . SER B 1 6 ? 8.742 2.012 28.453 1 39.53 6 SER B CA 1
ATOM 2235 C C . SER B 1 6 ? 7.582 2.137 27.469 1 39.53 6 SER B C 1
ATOM 2237 O O . SER B 1 6 ? 6.43 2.273 27.891 1 39.53 6 SER B O 1
ATOM 2239 N N . ARG B 1 7 ? 7.57 3.094 26.672 1 46.56 7 ARG B N 1
ATOM 2240 C CA . ARG B 1 7 ? 6.438 3.279 25.766 1 46.56 7 ARG B CA 1
ATOM 2241 C C . ARG B 1 7 ? 6.02 1.956 25.141 1 46.56 7 ARG B C 1
ATOM 2243 O O . ARG B 1 7 ? 6.828 1.291 24.484 1 46.56 7 ARG B O 1
ATOM 2250 N N . GLY B 1 8 ? 5.207 1.215 25.797 1 53.81 8 GLY B N 1
ATOM 2251 C CA . GLY B 1 8 ? 4.648 -0.024 25.281 1 53.81 8 GLY B CA 1
ATOM 2252 C C . GLY B 1 8 ? 4.438 0.003 23.781 1 53.81 8 GLY B C 1
ATOM 2253 O O . GLY B 1 8 ? 4.508 1.065 23.156 1 53.81 8 GLY B O 1
ATOM 2254 N N . LEU B 1 9 ? 4.66 -1.203 23.172 1 64.19 9 LEU B N 1
ATOM 2255 C CA . LEU B 1 9 ? 4.453 -1.329 21.734 1 64.19 9 LEU B CA 1
ATOM 2256 C C . LEU B 1 9 ? 3.164 -0.634 21.312 1 64.19 9 LEU B C 1
ATOM 2258 O O . LEU B 1 9 ? 2.131 -0.774 21.969 1 64.19 9 LEU B O 1
ATOM 2262 N N . SER B 1 10 ? 3.238 0.291 20.469 1 74 10 SER B N 1
ATOM 2263 C CA . SER B 1 10 ? 2.043 0.906 19.906 1 74 10 SER B CA 1
ATOM 2264 C C . SER B 1 10 ? 0.989 -0.142 19.562 1 74 10 SER B C 1
ATOM 2266 O O . SER B 1 10 ? 1.309 -1.321 19.406 1 74 10 SER B O 1
ATOM 2268 N N . PRO B 1 11 ? -0.214 0.157 19.859 1 77.44 11 PRO B N 1
ATOM 2269 C CA . PRO B 1 11 ? -1.291 -0.773 19.5 1 77.44 11 PRO B CA 1
ATOM 2270 C C . PRO B 1 11 ? -1.104 -1.4 18.125 1 77.44 11 PRO B C 1
ATOM 2272 O O . PRO B 1 11 ? -1.416 -2.578 17.938 1 77.44 11 PRO B O 1
ATOM 2275 N N . THR B 1 12 ? -0.54 -0.641 17.234 1 82 12 THR B N 1
ATOM 2276 C CA . THR B 1 12 ? -0.295 -1.158 15.891 1 82 12 THR B CA 1
ATOM 2277 C C . THR B 1 12 ? 0.775 -2.246 15.922 1 82 12 THR B C 1
ATOM 2279 O O . THR B 1 12 ? 0.612 -3.299 15.305 1 82 12 THR B O 1
ATOM 2282 N N . LEU B 1 13 ? 1.754 -2.037 16.656 1 86.25 13 LEU B N 1
ATOM 2283 C CA . LEU B 1 13 ? 2.844 -3.004 16.734 1 86.25 13 LEU B CA 1
ATOM 2284 C C . LEU B 1 13 ? 2.393 -4.273 17.453 1 86.25 13 LEU B C 1
ATOM 2286 O O . LEU B 1 13 ? 2.846 -5.371 17.109 1 86.25 13 LEU B O 1
ATOM 2290 N N . LYS B 1 14 ? 1.49 -4.047 18.438 1 89 14 LYS B N 1
ATOM 2291 C CA . LYS B 1 14 ? 0.942 -5.223 19.109 1 89 14 LYS B CA 1
ATOM 2292 C C . LYS B 1 14 ? 0.1 -6.062 18.156 1 89 14 LYS B C 1
ATOM 2294 O O . LYS B 1 14 ? 0.191 -7.293 18.156 1 89 14 LYS B O 1
ATOM 2299 N N . ALA B 1 15 ? -0.692 -5.398 17.375 1 89.19 15 ALA B N 1
ATOM 2300 C CA . ALA B 1 15 ? -1.517 -6.098 16.391 1 89.19 15 ALA B CA 1
ATOM 2301 C C . ALA B 1 15 ? -0.651 -6.82 15.367 1 89.19 15 ALA B C 1
ATOM 2303 O O . ALA B 1 15 ? -0.936 -7.965 15 1 89.19 15 ALA B O 1
ATOM 2304 N N . ILE B 1 16 ? 0.385 -6.195 14.906 1 91.81 16 ILE B N 1
ATOM 2305 C CA . ILE B 1 16 ? 1.306 -6.789 13.938 1 91.81 16 ILE B CA 1
ATOM 2306 C C . ILE B 1 16 ? 1.979 -8.016 14.555 1 91.81 16 ILE B C 1
ATOM 2308 O O . ILE B 1 16 ? 2.029 -9.078 13.938 1 91.81 16 ILE B O 1
ATOM 2312 N N . SER B 1 17 ? 2.445 -7.848 15.758 1 92.56 17 SER B N 1
ATOM 2313 C CA . SER B 1 17 ? 3.121 -8.953 16.438 1 92.56 17 SER B CA 1
ATOM 2314 C C . SER B 1 17 ? 2.193 -10.148 16.594 1 92.56 17 SER B C 1
ATOM 2316 O O . SER B 1 17 ? 2.607 -11.297 16.391 1 92.56 17 SER B O 1
ATOM 2318 N N . PHE B 1 18 ? 1.012 -9.883 16.906 1 93.38 18 PHE B N 1
ATOM 2319 C CA . PHE B 1 18 ? 0.037 -10.953 17.078 1 93.38 18 PHE B CA 1
ATOM 2320 C C . PHE B 1 18 ? -0.214 -11.672 15.75 1 93.38 18 PHE B C 1
ATOM 2322 O O . PHE B 1 18 ? -0.149 -12.906 15.688 1 93.38 18 PHE B O 1
ATOM 2329 N N . LEU B 1 19 ? -0.488 -10.969 14.727 1 93.56 19 LEU B N 1
ATOM 2330 C CA . LEU B 1 19 ? -0.817 -11.555 13.438 1 93.56 19 LEU B CA 1
ATOM 2331 C C . LEU B 1 19 ? 0.386 -12.289 12.844 1 93.56 19 LEU B C 1
ATOM 2333 O O . LEU B 1 19 ? 0.235 -13.336 12.219 1 93.56 19 LEU B O 1
ATOM 2337 N N . VAL B 1 20 ? 1.538 -11.703 13.023 1 93.5 20 VAL B N 1
ATOM 2338 C CA . VAL B 1 20 ? 2.756 -12.344 12.539 1 93.5 20 VAL B CA 1
ATOM 2339 C C . VAL B 1 20 ? 2.971 -13.664 13.266 1 93.5 20 VAL B C 1
ATOM 2341 O O . VAL B 1 20 ? 3.312 -14.68 12.648 1 93.5 20 VAL B O 1
ATOM 2344 N N . SER B 1 21 ? 2.758 -13.664 14.609 1 94 21 SER B N 1
ATOM 2345 C CA . SER B 1 21 ? 2.887 -14.898 15.383 1 94 21 SER B CA 1
ATOM 2346 C C . SER B 1 21 ? 1.882 -15.945 14.922 1 94 21 SER B C 1
ATOM 2348 O O . SER B 1 21 ? 2.227 -17.125 14.773 1 94 21 SER B O 1
ATOM 2350 N N . LEU B 1 22 ? 0.695 -15.531 14.719 1 94.31 22 LEU B N 1
ATOM 2351 C CA . LEU B 1 22 ? -0.334 -16.438 14.211 1 94.31 22 LEU B CA 1
ATOM 2352 C C . LEU B 1 22 ? 0.068 -17.016 12.859 1 94.31 22 LEU B C 1
ATOM 2354 O O . LEU B 1 22 ? -0.05 -18.219 12.641 1 94.31 22 LEU B O 1
ATOM 2358 N N . GLN B 1 23 ? 0.548 -16.234 11.984 1 94.5 23 GLN B N 1
ATOM 2359 C CA . GLN B 1 23 ? 0.922 -16.656 10.641 1 94.5 23 GLN B CA 1
ATOM 2360 C C . GLN B 1 23 ? 2.143 -17.578 10.664 1 94.5 23 GLN B C 1
ATOM 2362 O O . GLN B 1 23 ? 2.227 -18.531 9.891 1 94.5 23 GLN B O 1
ATOM 2367 N N . LEU B 1 24 ? 3.07 -17.312 11.547 1 94.25 24 LEU B N 1
ATOM 2368 C CA . LEU B 1 24 ? 4.34 -18.031 11.508 1 94.25 24 LEU B CA 1
ATOM 2369 C C . LEU B 1 24 ? 4.258 -19.312 12.32 1 94.25 24 LEU B C 1
ATOM 2371 O O . LEU B 1 24 ? 5.07 -20.219 12.133 1 94.25 24 LEU B O 1
ATOM 2375 N N . ILE B 1 25 ? 3.336 -19.422 13.234 1 95.12 25 ILE B N 1
ATOM 2376 C CA . ILE B 1 25 ? 3.25 -20.609 14.094 1 95.12 25 ILE B CA 1
ATOM 2377 C C . ILE B 1 25 ? 2.051 -21.453 13.68 1 95.12 25 ILE B C 1
ATOM 2379 O O . ILE B 1 25 ? 2.209 -22.609 13.258 1 95.12 25 ILE B O 1
ATOM 2383 N N . VAL B 1 26 ? 0.902 -20.922 13.672 1 96.25 26 VAL B N 1
ATOM 2384 C CA . VAL B 1 26 ? -0.33 -21.672 13.445 1 96.25 26 VAL B CA 1
ATOM 2385 C C . VAL B 1 26 ? -0.423 -22.078 11.977 1 96.25 26 VAL B C 1
ATOM 2387 O O . VAL B 1 26 ? -0.807 -23.203 11.656 1 96.25 26 VAL B O 1
ATOM 2390 N N . GLY B 1 27 ? -0.064 -21.172 11.07 1 95.94 27 GLY B N 1
ATOM 2391 C CA . GLY B 1 27 ? -0.161 -21.438 9.648 1 95.94 27 GLY B CA 1
ATOM 2392 C C . GLY B 1 27 ? 0.624 -22.672 9.227 1 95.94 27 GLY B C 1
ATOM 2393 O O . GLY B 1 27 ? 0.045 -23.656 8.773 1 95.94 27 GLY B O 1
ATOM 2394 N N . PRO B 1 28 ? 1.943 -22.625 9.477 1 96.25 28 PRO B N 1
ATOM 2395 C CA . PRO B 1 28 ? 2.768 -23.766 9.078 1 96.25 28 PRO B CA 1
ATOM 2396 C C . PRO B 1 28 ? 2.334 -25.078 9.75 1 96.25 28 PRO B C 1
ATOM 2398 O O . PRO B 1 28 ? 2.4 -26.141 9.133 1 96.25 28 PRO B O 1
ATOM 2401 N N . LEU B 1 29 ? 1.906 -25.031 10.922 1 96.19 29 LEU B N 1
ATOM 2402 C CA . LEU B 1 29 ? 1.441 -26.234 11.602 1 96.19 29 LEU B CA 1
ATOM 2403 C C . LEU B 1 29 ? 0.196 -26.797 10.93 1 96.19 29 LEU B C 1
ATOM 2405 O O . LEU B 1 29 ? 0.094 -28.016 10.719 1 96.19 29 LEU B O 1
ATOM 2409 N N . CYS B 1 30 ? -0.75 -25.953 10.656 1 95.94 30 CYS B N 1
ATOM 2410 C CA . CYS B 1 30 ? -1.96 -26.391 9.961 1 95.94 30 CYS B CA 1
ATOM 2411 C C . CYS B 1 30 ? -1.62 -27.047 8.633 1 95.94 30 CYS B C 1
ATOM 2413 O O . CYS B 1 30 ? -2.105 -28.141 8.328 1 95.94 30 CYS B O 1
ATOM 2415 N N . PHE B 1 31 ? -0.738 -26.438 7.867 1 96.12 31 PHE B N 1
ATOM 2416 C CA . PHE B 1 31 ? -0.461 -26.938 6.52 1 96.12 31 PHE B CA 1
ATOM 2417 C C . PHE B 1 31 ? 0.485 -28.125 6.562 1 96.12 31 PHE B C 1
ATOM 2419 O O . PHE B 1 31 ? 0.557 -28.906 5.605 1 96.12 31 PHE B O 1
ATOM 2426 N N . TYR B 1 32 ? 1.267 -28.234 7.645 1 95.62 32 TYR B N 1
ATOM 2427 C CA . TYR B 1 32 ? 2.057 -29.438 7.832 1 95.62 32 TYR B CA 1
ATOM 2428 C C . TYR B 1 32 ? 1.156 -30.656 8 1 95.62 32 TYR B C 1
ATOM 2430 O O . TYR B 1 32 ? 1.383 -31.703 7.375 1 95.62 32 TYR B O 1
ATOM 2438 N N . PHE B 1 33 ? 0.107 -30.516 8.773 1 94.81 33 PHE B N 1
ATOM 2439 C CA . PHE B 1 33 ? -0.809 -31.625 9.031 1 94.81 33 PHE B CA 1
ATOM 2440 C C . PHE B 1 33 ? -1.68 -31.906 7.812 1 94.81 33 PHE B C 1
ATOM 2442 O O . PHE B 1 33 ? -2.119 -33.031 7.602 1 94.81 33 PHE B O 1
ATOM 2449 N N . LEU B 1 34 ? -1.866 -30.922 6.977 1 92.69 34 LEU B N 1
ATOM 2450 C CA . LEU B 1 34 ? -2.693 -31.078 5.785 1 92.69 34 LEU B CA 1
ATOM 2451 C C . LEU B 1 34 ? -1.831 -31.344 4.555 1 92.69 34 LEU B C 1
ATOM 2453 O O . LEU B 1 34 ? -2.322 -31.281 3.426 1 92.69 34 LEU B O 1
ATOM 2457 N N . GLY B 1 35 ? -0.592 -31.531 4.773 1 89.25 35 GLY B N 1
ATOM 2458 C CA . GLY B 1 35 ? 0.369 -31.656 3.688 1 89.25 35 GLY B CA 1
ATOM 2459 C C . GLY B 1 35 ? -0.08 -32.625 2.6 1 89.25 35 GLY B C 1
ATOM 2460 O O . GLY B 1 35 ? 0.098 -32.344 1.411 1 89.25 35 GLY B O 1
ATOM 2461 N N . HIS B 1 36 ? -0.687 -33.688 2.93 1 88.62 36 HIS B N 1
ATOM 2462 C CA . HIS B 1 36 ? -1.133 -34.688 1.98 1 88.62 36 HIS B CA 1
ATOM 2463 C C . HIS B 1 36 ? -2.32 -34.188 1.163 1 88.62 36 HIS B C 1
ATOM 2465 O O . HIS B 1 36 ? -2.65 -34.781 0.126 1 88.62 36 HIS B O 1
ATOM 2471 N N . GLN B 1 37 ? -2.947 -33.125 1.604 1 89.56 37 GLN B N 1
ATOM 2472 C CA . GLN B 1 37 ? -4.133 -32.562 0.949 1 89.56 37 GLN B CA 1
ATOM 2473 C C . GLN B 1 37 ? -3.777 -31.359 0.081 1 89.56 37 GLN B C 1
ATOM 2475 O O . GLN B 1 37 ? -4.664 -30.641 -0.375 1 89.56 37 GLN B O 1
ATOM 2480 N N . ILE B 1 38 ? -2.559 -31.203 -0.032 1 91.38 38 ILE B N 1
ATOM 2481 C CA . ILE B 1 38 ? -2.059 -30.109 -0.865 1 91.38 38 ILE B CA 1
ATOM 2482 C C . ILE B 1 38 ? -1.176 -30.672 -1.976 1 91.38 38 ILE B C 1
ATOM 2484 O O . ILE B 1 38 ? -0.207 -31.391 -1.705 1 91.38 38 ILE B O 1
ATOM 2488 N N . SER B 1 39 ? -1.601 -30.406 -3.162 1 89.62 39 SER B N 1
ATOM 2489 C CA . SER B 1 39 ? -0.854 -30.906 -4.312 1 89.62 39 SER B CA 1
ATOM 2490 C C . SER B 1 39 ? 0.306 -29.984 -4.664 1 89.62 39 SER B C 1
ATOM 2492 O O . SER B 1 39 ? 0.251 -28.781 -4.402 1 89.62 39 SER B O 1
ATOM 2494 N N . GLY B 1 40 ? 1.413 -30.516 -5.301 1 87.88 40 GLY B N 1
ATOM 2495 C CA . GLY B 1 40 ? 2.621 -29.812 -5.711 1 87.88 40 GLY B CA 1
ATOM 2496 C C . GLY B 1 40 ? 3.881 -30.641 -5.52 1 87.88 40 GLY B C 1
ATOM 2497 O O . GLY B 1 40 ? 3.836 -31.734 -4.945 1 87.88 40 GLY B O 1
ATOM 2498 N N . LYS B 1 41 ? 4.898 -30.156 -6.121 1 85.5 41 LYS B N 1
ATOM 2499 C CA . LYS B 1 41 ? 6.176 -30.844 -5.926 1 85.5 41 LYS B CA 1
ATOM 2500 C C . LYS B 1 41 ? 6.66 -30.703 -4.488 1 85.5 41 LYS B C 1
ATOM 2502 O O . LYS B 1 41 ? 6.902 -29.594 -4.012 1 85.5 41 LYS B O 1
ATOM 2507 N N . LYS B 1 42 ? 6.828 -31.844 -3.877 1 88.75 42 LYS B N 1
ATOM 2508 C CA . LYS B 1 42 ? 7.195 -31.828 -2.463 1 88.75 42 LYS B CA 1
ATOM 2509 C C . LYS B 1 42 ? 8.695 -32.031 -2.287 1 88.75 42 LYS B C 1
ATOM 2511 O O . LYS B 1 42 ? 9.344 -32.688 -3.1 1 88.75 42 LYS B O 1
ATOM 2516 N N . THR B 1 43 ? 9.242 -31.406 -1.323 1 87.94 43 THR B N 1
ATOM 2517 C CA . THR B 1 43 ? 10.641 -31.562 -0.93 1 87.94 43 THR B CA 1
ATOM 2518 C C . THR B 1 43 ? 10.742 -32.062 0.512 1 87.94 43 THR B C 1
ATOM 2520 O O . THR B 1 43 ? 11.055 -33.219 0.759 1 87.94 43 THR B O 1
ATOM 2523 N N . ASP B 1 44 ? 10.406 -31.203 1.521 1 90.75 44 ASP B N 1
ATOM 2524 C CA . ASP B 1 44 ? 10.391 -31.453 2.957 1 90.75 44 ASP B CA 1
ATOM 2525 C C . ASP B 1 44 ? 9.055 -31.031 3.57 1 90.75 44 ASP B C 1
ATOM 2527 O O . ASP B 1 44 ? 8.609 -29.906 3.371 1 90.75 44 ASP B O 1
ATOM 2531 N N . GLY B 1 45 ? 8.516 -31.953 4.289 1 91.88 45 GLY B N 1
ATOM 2532 C CA . GLY B 1 45 ? 7.172 -31.734 4.805 1 91.88 45 GLY B CA 1
ATOM 2533 C C . GLY B 1 45 ? 7.027 -30.422 5.551 1 91.88 45 GLY B C 1
ATOM 2534 O O . GLY B 1 45 ? 6.16 -29.609 5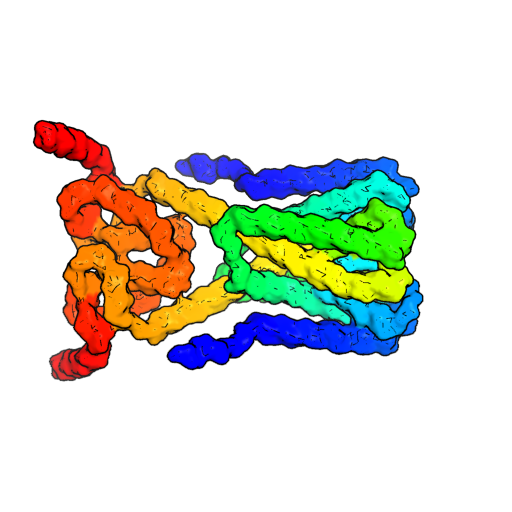.223 1 91.88 45 GLY B O 1
ATOM 2535 N N . PHE B 1 46 ? 7.887 -30.234 6.512 1 94.19 46 PHE B N 1
ATOM 2536 C CA . PHE B 1 46 ? 7.797 -29.031 7.332 1 94.19 46 PHE B CA 1
ATOM 2537 C C . PHE B 1 46 ? 8.18 -27.797 6.527 1 94.19 46 PHE B C 1
ATOM 2539 O O . PHE B 1 46 ? 7.5 -26.766 6.605 1 94.19 46 PHE B O 1
ATOM 2546 N N . LEU B 1 47 ? 9.211 -27.891 5.801 1 95.44 47 LEU B N 1
ATOM 2547 C CA . LEU B 1 47 ? 9.672 -26.766 4.984 1 95.44 47 LEU B CA 1
ATOM 2548 C C . LEU B 1 47 ? 8.617 -26.375 3.957 1 95.44 47 LEU B C 1
ATOM 2550 O O . LEU B 1 47 ? 8.352 -25.188 3.756 1 95.44 47 LEU B O 1
ATOM 2554 N N . ASP B 1 48 ? 8.016 -27.359 3.389 1 95.94 48 ASP B N 1
ATOM 2555 C CA . ASP B 1 48 ? 6.992 -27.094 2.381 1 95.94 48 ASP B CA 1
ATOM 2556 C C . ASP B 1 48 ? 5.785 -26.391 2.996 1 95.94 48 ASP B C 1
ATOM 2558 O O . ASP B 1 48 ? 5.203 -25.5 2.385 1 95.94 48 ASP B O 1
ATOM 2562 N N . ALA B 1 49 ? 5.453 -26.828 4.16 1 96.06 49 ALA B N 1
ATOM 2563 C CA . ALA B 1 49 ? 4.324 -26.203 4.855 1 96.06 49 ALA B CA 1
ATOM 2564 C C . ALA B 1 49 ? 4.613 -24.75 5.184 1 96.06 49 ALA B C 1
ATOM 2566 O O . ALA B 1 49 ? 3.764 -23.875 4.977 1 96.06 49 ALA B O 1
ATOM 2567 N N . PHE B 1 50 ? 5.777 -24.5 5.684 1 96.25 50 PHE B N 1
ATOM 2568 C CA . PHE B 1 50 ? 6.191 -23.141 6.016 1 96.25 50 PHE B CA 1
ATOM 2569 C C . PHE B 1 50 ? 6.27 -22.281 4.758 1 96.25 50 PHE B C 1
ATOM 2571 O O . PHE B 1 50 ? 5.801 -21.141 4.75 1 96.25 50 PHE B O 1
ATOM 2578 N N . TYR B 1 51 ? 6.852 -22.859 3.779 1 95.75 51 TYR B N 1
ATOM 2579 C CA . TYR B 1 51 ? 6.977 -22.203 2.482 1 95.75 51 TYR B CA 1
ATOM 2580 C C . TYR B 1 51 ? 5.609 -21.797 1.938 1 95.75 51 TYR B C 1
ATOM 2582 O O . TYR B 1 51 ? 5.398 -20.656 1.556 1 95.75 51 TYR B O 1
ATOM 2590 N N . PHE B 1 52 ? 4.723 -22.703 1.97 1 95.69 52 PHE B N 1
ATOM 2591 C CA . PHE B 1 52 ? 3.385 -22.453 1.453 1 95.69 52 PHE B CA 1
ATOM 2592 C C . PHE B 1 52 ? 2.686 -21.359 2.262 1 95.69 52 PHE B C 1
ATOM 2594 O O . PHE B 1 52 ? 2.014 -20.5 1.698 1 95.69 52 PHE B O 1
ATOM 2601 N N . ASN B 1 53 ? 2.811 -21.422 3.475 1 96.69 53 ASN B N 1
ATOM 2602 C CA . ASN B 1 53 ? 2.217 -20.406 4.328 1 96.69 53 ASN B CA 1
ATOM 2603 C C . ASN B 1 53 ? 2.793 -19.016 4.027 1 96.69 53 ASN B C 1
ATOM 2605 O O . ASN B 1 53 ? 2.07 -18.016 4.051 1 96.69 53 ASN B O 1
ATOM 2609 N N . MET B 1 54 ? 4.066 -18.938 3.838 1 96.12 54 MET B N 1
ATOM 2610 C CA . MET B 1 54 ? 4.703 -17.672 3.51 1 96.12 54 MET B CA 1
ATOM 2611 C C . MET B 1 54 ? 4.164 -17.109 2.193 1 96.12 54 MET B C 1
ATOM 2613 O O . MET B 1 54 ? 4.016 -15.898 2.041 1 96.12 54 MET B O 1
ATOM 2617 N N . VAL B 1 55 ? 3.938 -17.984 1.302 1 95.19 55 VAL B N 1
ATOM 2618 C CA . VAL B 1 55 ? 3.348 -17.594 0.026 1 95.19 55 VAL B CA 1
ATOM 2619 C C . VAL B 1 55 ? 2.004 -16.906 0.266 1 95.19 55 VAL B C 1
ATOM 2621 O O . VAL B 1 55 ? 1.73 -15.844 -0.299 1 95.19 55 VAL B O 1
ATOM 2624 N N . LEU B 1 56 ? 1.221 -17.453 1.173 1 95.5 56 LEU B N 1
ATOM 2625 C CA . LEU B 1 56 ? -0.091 -16.906 1.496 1 95.5 56 LEU B CA 1
ATOM 2626 C C . LEU B 1 56 ? 0.043 -15.586 2.256 1 95.5 56 LEU B C 1
ATOM 2628 O O . LEU B 1 56 ? -0.663 -14.617 1.96 1 95.5 56 LEU B O 1
ATOM 2632 N N . MET B 1 57 ? 0.96 -15.594 3.088 1 94.44 57 MET B N 1
ATOM 2633 C CA . MET B 1 57 ? 1.138 -14.445 3.975 1 94.44 57 MET B CA 1
ATOM 2634 C C . MET B 1 57 ? 1.639 -13.234 3.199 1 94.44 57 MET B C 1
ATOM 2636 O O . MET B 1 57 ? 1.248 -12.102 3.488 1 94.44 57 MET B O 1
ATOM 2640 N N . THR B 1 58 ? 2.443 -13.445 2.242 1 93.75 58 THR B N 1
ATOM 2641 C CA . THR B 1 58 ? 3.094 -12.344 1.542 1 93.75 58 THR B CA 1
ATOM 2642 C C . THR B 1 58 ? 2.385 -12.047 0.222 1 93.75 58 THR B C 1
ATOM 2644 O O . THR B 1 58 ? 2.773 -11.133 -0.506 1 93.75 58 THR B O 1
ATOM 2647 N N . SER B 1 59 ? 1.444 -12.812 -0.115 1 91.94 59 SER B N 1
ATOM 2648 C CA . SER B 1 59 ? 0.655 -12.656 -1.332 1 91.94 59 SER B CA 1
ATOM 2649 C C . SER B 1 59 ? 1.522 -12.805 -2.578 1 91.94 59 SER B C 1
ATOM 2651 O O . SER B 1 59 ? 1.351 -12.07 -3.551 1 91.94 59 SER B O 1
ATOM 2653 N N . THR B 1 60 ? 2.592 -13.57 -2.762 1 90.81 60 THR B N 1
ATOM 2654 C CA . THR B 1 60 ? 3.482 -13.742 -3.904 1 90.81 60 THR B CA 1
ATOM 2655 C C . THR B 1 60 ? 2.891 -14.734 -4.906 1 90.81 60 THR B C 1
ATOM 2657 O O . THR B 1 60 ? 2.996 -14.539 -6.117 1 90.81 60 THR B O 1
ATOM 2660 N N . GLY B 1 61 ? 2.18 -15.695 -4.73 1 88.25 61 GLY B N 1
ATOM 2661 C CA . GLY B 1 61 ? 1.429 -16.656 -5.531 1 88.25 61 GLY B CA 1
ATOM 2662 C C . GLY B 1 61 ? 2.293 -17.406 -6.523 1 88.25 61 GLY B C 1
ATOM 2663 O O . GLY B 1 61 ? 2.117 -17.281 -7.734 1 88.25 61 GLY B O 1
ATOM 2664 N N . TYR B 1 62 ? 3.102 -18.297 -6.211 1 92.12 62 TYR B N 1
ATOM 2665 C CA . TYR B 1 62 ? 3.922 -19.125 -7.09 1 92.12 62 TYR B CA 1
ATOM 2666 C C . TYR B 1 62 ? 3.062 -20.094 -7.883 1 92.12 62 TYR B C 1
ATOM 2668 O O . TYR B 1 62 ? 3.438 -20.516 -8.977 1 92.12 62 TYR B O 1
ATOM 2676 N N . GLY B 1 63 ? 1.96 -20.484 -7.301 1 88.88 63 GLY B N 1
ATOM 2677 C CA . GLY B 1 63 ? 1.057 -21.422 -7.949 1 88.88 63 GLY B CA 1
ATOM 2678 C C . GLY B 1 63 ? 1.586 -22.844 -7.965 1 88.88 63 GLY B C 1
ATOM 2679 O O . GLY B 1 63 ? 1.074 -23.688 -8.703 1 88.88 63 GLY B O 1
ATOM 2680 N N . ASP B 1 64 ? 2.646 -23.156 -7.254 1 89.44 64 ASP B N 1
ATOM 2681 C CA . ASP B 1 64 ? 3.26 -24.484 -7.254 1 89.44 64 ASP B CA 1
ATOM 2682 C C . ASP B 1 64 ? 2.568 -25.406 -6.258 1 89.44 64 ASP B C 1
ATOM 2684 O O . ASP B 1 64 ? 2.707 -26.625 -6.336 1 89.44 64 ASP B O 1
ATOM 2688 N N . PHE B 1 65 ? 1.866 -24.859 -5.293 1 90.44 65 PHE B N 1
ATOM 2689 C CA . PHE B 1 65 ? 1.047 -25.625 -4.363 1 90.44 65 PHE B CA 1
ATOM 2690 C C . PHE B 1 65 ? -0.427 -25.281 -4.523 1 90.44 65 PHE B C 1
ATOM 2692 O O . PHE B 1 65 ? -0.775 -24.109 -4.699 1 90.44 65 PHE B O 1
ATOM 2699 N N . THR B 1 66 ? -1.245 -26.328 -4.516 1 89.94 66 THR B N 1
ATOM 2700 C CA . THR B 1 66 ? -2.684 -26.125 -4.656 1 89.94 66 THR B CA 1
ATOM 2701 C C . THR B 1 66 ? -3.447 -27 -3.66 1 89.94 66 THR B C 1
ATOM 2703 O O . THR B 1 66 ? -3.412 -28.219 -3.744 1 89.94 66 THR B O 1
ATOM 2706 N N . PRO B 1 67 ? -4.133 -26.344 -2.771 1 92.31 67 PRO B N 1
ATOM 2707 C CA . PRO B 1 67 ? -4.973 -27.125 -1.861 1 92.31 67 PRO B CA 1
ATOM 2708 C C . PRO B 1 67 ? -6.133 -27.812 -2.574 1 92.31 67 PRO B C 1
ATOM 2710 O O . PRO B 1 67 ? -6.738 -27.234 -3.479 1 92.31 67 PRO B O 1
ATOM 2713 N N . ASN B 1 68 ? -6.508 -29.109 -2.105 1 90.44 68 ASN B N 1
ATOM 2714 C CA . ASN B 1 68 ? -7.457 -29.922 -2.859 1 90.44 68 ASN B CA 1
ATOM 2715 C C . ASN B 1 68 ? -8.688 -30.25 -2.025 1 90.44 68 ASN B C 1
ATOM 2717 O O . ASN B 1 68 ? -9.703 -30.719 -2.561 1 90.44 68 ASN B O 1
ATOM 2721 N N . THR B 1 69 ? -8.609 -30.031 -0.748 1 92.69 69 THR B N 1
ATOM 2722 C CA . THR B 1 69 ? -9.742 -30.344 0.11 1 92.69 69 THR B CA 1
ATOM 2723 C C . THR B 1 69 ? -10.406 -29.078 0.617 1 92.69 69 THR B C 1
ATOM 2725 O O . THR B 1 69 ? -9.812 -28 0.56 1 92.69 69 THR B O 1
ATOM 2728 N N . THR B 1 70 ? -11.648 -29.281 1.113 1 93.38 70 THR B N 1
ATOM 2729 C CA . THR B 1 70 ? -12.422 -28.156 1.611 1 93.38 70 THR B CA 1
ATOM 2730 C C . THR B 1 70 ? -11.703 -27.484 2.773 1 93.38 70 THR B C 1
ATOM 2732 O O . THR B 1 70 ? -11.578 -26.25 2.803 1 93.38 70 THR B O 1
ATOM 2735 N N . LEU B 1 71 ? -11.188 -28.25 3.641 1 94.31 71 LEU B N 1
ATOM 2736 C CA . LEU B 1 71 ? -10.516 -27.703 4.812 1 94.31 71 LEU B CA 1
ATOM 2737 C C . LEU B 1 71 ? -9.25 -26.953 4.406 1 94.31 71 LEU B C 1
ATOM 2739 O O . LEU B 1 71 ? -9 -25.844 4.887 1 94.31 71 LEU B O 1
ATOM 2743 N N . ALA B 1 72 ? -8.43 -27.531 3.555 1 94.75 72 ALA B N 1
ATOM 2744 C CA . ALA B 1 72 ? -7.191 -26.906 3.109 1 94.75 72 ALA B CA 1
ATOM 2745 C C . ALA B 1 72 ? -7.465 -25.594 2.387 1 94.75 72 ALA B C 1
ATOM 2747 O O . ALA B 1 72 ? -6.77 -24.609 2.604 1 94.75 72 ALA B O 1
ATOM 2748 N N . VAL B 1 73 ? -8.477 -25.609 1.634 1 94.56 73 VAL B N 1
ATOM 2749 C CA . VAL B 1 73 ? -8.859 -24.453 0.841 1 94.56 73 VAL B CA 1
ATOM 2750 C C . VAL B 1 73 ? -9.352 -23.344 1.762 1 94.56 73 VAL B C 1
ATOM 2752 O O . VAL B 1 73 ? -8.977 -22.172 1.595 1 94.56 73 VAL B O 1
ATOM 2755 N N . LEU B 1 74 ? -10.125 -23.656 2.646 1 95 74 LEU B N 1
ATOM 2756 C CA . LEU B 1 74 ? -10.656 -22.672 3.576 1 95 74 LEU B CA 1
ATOM 2757 C C . LEU B 1 74 ? -9.547 -22.078 4.434 1 95 74 LEU B C 1
ATOM 2759 O O . LEU B 1 74 ? -9.508 -20.859 4.652 1 95 74 LEU B O 1
ATOM 2763 N N . LEU B 1 75 ? -8.703 -22.906 4.891 1 95.69 75 LEU B N 1
ATOM 2764 C CA . LEU B 1 75 ? -7.59 -22.422 5.703 1 95.69 75 LEU B CA 1
ATOM 2765 C C . LEU B 1 75 ? -6.664 -21.531 4.879 1 95.69 75 LEU B C 1
ATOM 2767 O O . LEU B 1 75 ? -6.223 -20.469 5.352 1 95.69 75 LEU B O 1
ATOM 2771 N N . ALA B 1 76 ? -6.344 -21.984 3.689 1 95.94 76 ALA B N 1
ATOM 2772 C CA . ALA B 1 76 ? -5.504 -21.188 2.811 1 95.94 76 ALA B CA 1
ATOM 2773 C C . ALA B 1 76 ? -6.137 -19.812 2.553 1 95.94 76 ALA B C 1
ATOM 2775 O O . ALA B 1 76 ? -5.441 -1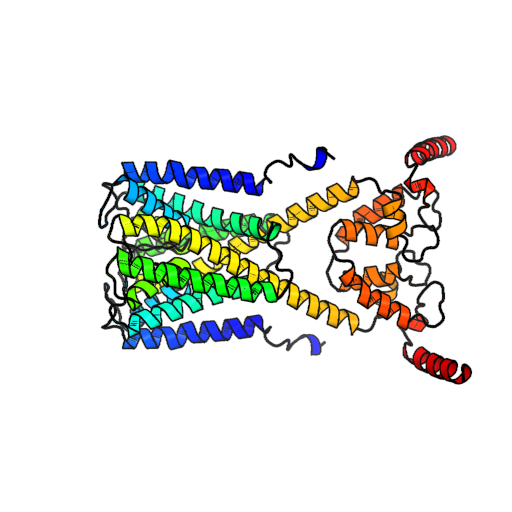8.797 2.541 1 95.94 76 ALA B O 1
ATOM 2776 N N . SER B 1 77 ? -7.457 -19.797 2.346 1 95.25 77 SER B N 1
ATOM 2777 C CA . SER B 1 77 ? -8.18 -18.547 2.139 1 95.25 77 SER B CA 1
ATOM 2778 C C . SER B 1 77 ? -8.062 -17.641 3.359 1 95.25 77 SER B C 1
ATOM 2780 O O . SER B 1 77 ? -7.809 -16.438 3.227 1 95.25 77 SER B O 1
ATOM 2782 N N . LEU B 1 78 ? -8.227 -18.219 4.453 1 95.88 78 LEU B N 1
ATOM 2783 C CA . LEU B 1 78 ? -8.164 -17.453 5.699 1 95.88 78 LEU B CA 1
ATOM 2784 C C . LEU B 1 78 ? -6.781 -16.844 5.887 1 95.88 78 LEU B C 1
ATOM 2786 O O . LEU B 1 78 ? -6.668 -15.656 6.219 1 95.88 78 LEU B O 1
ATOM 2790 N N . PHE B 1 79 ? -5.785 -17.594 5.719 1 96.31 79 PHE B N 1
ATOM 2791 C CA . PHE B 1 79 ? -4.43 -17.109 5.938 1 96.31 79 PHE B CA 1
ATOM 2792 C C . PHE B 1 79 ? -4.043 -16.078 4.871 1 96.31 79 PHE B C 1
ATOM 2794 O O . PHE B 1 79 ? -3.25 -15.18 5.137 1 96.31 79 PHE B O 1
ATOM 2801 N N . ALA B 1 80 ? -4.578 -16.234 3.686 1 95.06 80 ALA B N 1
ATOM 2802 C CA . ALA B 1 80 ? -4.379 -15.219 2.66 1 95.06 80 ALA B CA 1
ATOM 2803 C C . ALA B 1 80 ? -4.988 -13.883 3.082 1 95.06 80 ALA B C 1
ATOM 2805 O O . ALA B 1 80 ? -4.387 -12.828 2.881 1 95.06 80 ALA B O 1
ATOM 2806 N N . ILE B 1 81 ? -6.156 -13.961 3.645 1 93.81 81 ILE B N 1
ATOM 2807 C CA . ILE B 1 81 ? -6.824 -12.758 4.129 1 93.81 81 ILE B CA 1
ATOM 2808 C C . ILE B 1 81 ? -5.996 -12.125 5.242 1 93.81 81 ILE B C 1
ATOM 2810 O O . ILE B 1 81 ? -5.781 -10.906 5.246 1 93.81 81 ILE B O 1
ATOM 2814 N N . PHE B 1 82 ? -5.508 -12.938 6.121 1 94.75 82 PHE B N 1
ATOM 2815 C CA . PHE B 1 82 ? -4.672 -12.438 7.199 1 94.75 82 PHE B CA 1
ATOM 2816 C C . PHE B 1 82 ? -3.416 -11.773 6.645 1 94.75 82 PHE B C 1
ATOM 2818 O O . PHE B 1 82 ? -2.941 -10.773 7.191 1 94.75 82 PHE B O 1
ATOM 2825 N N . GLY B 1 83 ? -2.871 -12.344 5.629 1 93.75 83 GLY B N 1
ATOM 2826 C CA . GLY B 1 83 ? -1.708 -11.75 4.992 1 93.75 83 GLY B CA 1
ATOM 2827 C C . GLY B 1 83 ? -1.968 -10.352 4.457 1 93.75 83 GLY B C 1
ATOM 2828 O O . GLY B 1 83 ? -1.132 -9.461 4.605 1 93.75 83 GLY B O 1
ATOM 2829 N N . LYS B 1 84 ? -3.045 -10.141 3.887 1 90.69 84 LYS B N 1
ATOM 2830 C CA . LYS B 1 84 ? -3.41 -8.844 3.322 1 90.69 84 LYS B CA 1
ATOM 2831 C C . LYS B 1 84 ? -3.613 -7.805 4.422 1 90.69 84 LYS B C 1
ATOM 2833 O O . LYS B 1 84 ? -3.189 -6.652 4.281 1 90.69 84 LYS B O 1
ATOM 2838 N N . ILE B 1 85 ? -4.262 -8.219 5.453 1 90.12 85 ILE B N 1
ATOM 2839 C CA . ILE B 1 85 ? -4.453 -7.328 6.594 1 90.12 85 ILE B CA 1
ATOM 2840 C C . ILE B 1 85 ? -3.094 -6.938 7.172 1 90.12 85 ILE B C 1
ATOM 2842 O O . ILE B 1 85 ? -2.873 -5.773 7.523 1 90.12 85 ILE B O 1
ATOM 2846 N N . LEU B 1 86 ? -2.271 -7.883 7.301 1 91.94 86 LEU B N 1
ATOM 2847 C CA . LEU B 1 86 ? -0.926 -7.629 7.805 1 91.94 86 LEU B CA 1
ATOM 2848 C C . LEU B 1 86 ? -0.209 -6.59 6.953 1 91.94 86 LEU B C 1
ATOM 2850 O O . LEU B 1 86 ? 0.488 -5.719 7.48 1 91.94 86 LEU B O 1
ATOM 2854 N N . LEU B 1 87 ? -0.376 -6.68 5.695 1 89.88 87 LEU B N 1
ATOM 2855 C CA . LEU B 1 87 ? 0.223 -5.699 4.797 1 89.88 87 LEU B CA 1
ATOM 2856 C C . LEU B 1 87 ? -0.284 -4.297 5.105 1 89.88 87 LEU B C 1
ATOM 2858 O O . LEU B 1 87 ? 0.495 -3.34 5.117 1 89.88 87 LEU B O 1
ATOM 2862 N N . GLY B 1 88 ? -1.546 -4.23 5.285 1 86.88 88 GLY B N 1
ATOM 2863 C CA . GLY B 1 88 ? -2.113 -2.943 5.66 1 86.88 88 GLY B CA 1
ATOM 2864 C C . GLY B 1 88 ? -1.544 -2.396 6.957 1 86.88 88 GLY B C 1
ATOM 2865 O O . GLY B 1 88 ? -1.242 -1.205 7.051 1 86.88 88 GLY B O 1
ATOM 2866 N N . LEU B 1 89 ? -1.378 -3.26 7.93 1 87.94 89 LEU B N 1
ATOM 2867 C CA . LEU B 1 89 ? -0.835 -2.855 9.219 1 87.94 89 LEU B CA 1
ATOM 2868 C C . LEU B 1 89 ? 0.621 -2.422 9.086 1 87.94 89 LEU B C 1
ATOM 2870 O O . LEU B 1 89 ? 1.065 -1.501 9.773 1 87.94 89 LEU B O 1
ATOM 2874 N N . LEU B 1 90 ? 1.257 -3.104 8.242 1 87.69 90 LEU B N 1
ATOM 2875 C CA . LEU B 1 90 ? 2.646 -2.732 8.008 1 87.69 90 LEU B CA 1
ATOM 2876 C C . LEU B 1 90 ? 2.74 -1.352 7.367 1 87.69 90 LEU B C 1
ATOM 2878 O O . LEU B 1 90 ? 3.65 -0.58 7.672 1 87.69 90 LEU B O 1
ATOM 2882 N N . MET B 1 91 ? 1.816 -1.104 6.48 1 83.44 91 MET B N 1
ATOM 2883 C CA . MET B 1 91 ? 1.738 0.23 5.895 1 83.44 91 MET B CA 1
ATOM 2884 C C . MET B 1 91 ? 1.533 1.289 6.973 1 83.44 91 MET B C 1
ATOM 2886 O O . MET B 1 91 ? 2.188 2.332 6.953 1 83.44 91 MET B O 1
ATOM 2890 N N . ASN B 1 92 ? 0.673 0.973 7.816 1 79.69 92 ASN B N 1
ATOM 2891 C CA . ASN B 1 92 ? 0.393 1.884 8.922 1 79.69 92 ASN B CA 1
ATOM 2892 C C . ASN B 1 92 ? 1.63 2.115 9.789 1 79.69 92 ASN B C 1
ATOM 2894 O O . ASN B 1 92 ? 1.937 3.252 10.148 1 79.69 92 ASN B O 1
ATOM 2898 N N . ALA B 1 93 ? 2.229 1.065 10.078 1 82.31 93 ALA B N 1
ATOM 2899 C CA . ALA B 1 93 ? 3.432 1.159 10.898 1 82.31 93 ALA B CA 1
ATOM 2900 C C . ALA B 1 93 ? 4.531 1.93 10.172 1 82.31 93 ALA B C 1
ATOM 2902 O O . ALA B 1 93 ? 5.289 2.678 10.797 1 82.31 93 ALA B O 1
ATOM 2903 N N . GLY B 1 94 ? 4.656 1.745 8.914 1 81.69 94 GLY B N 1
ATOM 2904 C CA . GLY B 1 94 ? 5.633 2.467 8.109 1 81.69 94 GLY B CA 1
ATOM 2905 C C . GLY B 1 94 ? 5.383 3.963 8.07 1 81.69 94 GLY B C 1
ATOM 2906 O O . GLY B 1 94 ? 6.328 4.758 8.117 1 81.69 94 GLY B O 1
ATOM 2907 N N . LEU B 1 95 ? 4.188 4.328 8.008 1 75.25 95 LEU B N 1
ATOM 2908 C CA . LEU B 1 95 ? 3.824 5.742 7.98 1 75.25 95 LEU B CA 1
ATOM 2909 C C . LEU B 1 95 ? 4.215 6.426 9.281 1 75.25 95 LEU B C 1
ATOM 2911 O O . LEU B 1 95 ? 4.566 7.609 9.289 1 75.25 95 LEU B O 1
ATOM 2915 N N . GLU B 1 96 ? 4.184 5.652 10.258 1 69.88 96 GLU B N 1
ATOM 2916 C CA . GLU B 1 96 ? 4.523 6.184 11.578 1 69.88 96 GLU B CA 1
ATOM 2917 C C . GLU B 1 96 ? 6.023 6.414 11.711 1 69.88 96 GLU B C 1
ATOM 2919 O O . GLU B 1 96 ? 6.461 7.309 12.438 1 69.88 96 GLU B O 1
ATOM 2924 N N . ARG B 1 97 ? 6.688 5.629 11.086 1 71 97 ARG B N 1
ATOM 2925 C CA . ARG B 1 97 ? 8.117 5.594 11.375 1 71 97 ARG B CA 1
ATOM 2926 C C . ARG B 1 97 ? 8.93 6.113 10.195 1 71 97 ARG B C 1
ATOM 2928 O O . ARG B 1 97 ? 10.055 6.586 10.375 1 71 97 ARG B O 1
ATOM 2935 N N . TYR B 1 98 ? 8.289 5.949 9.039 1 65.12 98 TYR B N 1
ATOM 2936 C CA . TYR B 1 98 ? 9.094 6.184 7.844 1 65.12 98 TYR B CA 1
ATOM 2937 C C . TYR B 1 98 ? 8.93 7.613 7.348 1 65.12 98 TYR B C 1
ATOM 2939 O O . TYR B 1 98 ? 7.812 8.055 7.055 1 65.12 98 TYR B O 1
ATOM 2947 N N . GLU B 1 99 ? 9.938 8.516 7.602 1 62.66 99 GLU B N 1
ATOM 2948 C CA . GLU B 1 99 ? 9.961 9.844 7.008 1 62.66 99 GLU B CA 1
ATOM 2949 C C . GLU B 1 99 ? 11.18 10.031 6.102 1 62.66 99 GLU B C 1
ATOM 2951 O O . GLU B 1 99 ? 12.312 9.805 6.527 1 62.66 99 GLU B O 1
ATOM 2956 N N . ILE B 1 100 ? 10.773 10.039 4.773 1 59.28 100 ILE B N 1
ATOM 2957 C CA . ILE B 1 100 ? 11.859 10.352 3.852 1 59.28 100 ILE B CA 1
ATOM 2958 C C . ILE B 1 100 ? 12.188 11.844 3.932 1 59.28 100 ILE B C 1
ATOM 2960 O O . ILE B 1 100 ? 11.336 12.688 3.65 1 59.28 100 ILE B O 1
ATOM 2964 N N . GLU B 1 101 ? 13.156 12.141 4.664 1 57.81 101 GLU B N 1
ATOM 2965 C CA . GLU B 1 101 ? 13.523 13.539 4.887 1 57.81 101 GLU B CA 1
ATOM 2966 C C . GLU B 1 101 ? 13.961 14.203 3.588 1 57.81 101 GLU B C 1
ATOM 2968 O O . GLU B 1 101 ? 13.617 15.359 3.328 1 57.81 101 GLU B O 1
ATOM 2973 N N . ASN B 1 102 ? 14.922 13.438 2.82 1 60.41 102 ASN B N 1
ATOM 2974 C CA . ASN B 1 102 ? 15.492 14.117 1.66 1 60.41 102 ASN B CA 1
ATOM 2975 C C . ASN B 1 102 ? 15.523 13.203 0.438 1 60.41 102 ASN B C 1
ATOM 2977 O O . ASN B 1 102 ? 15.336 11.992 0.558 1 60.41 102 ASN B O 1
ATOM 2981 N N . ASP B 1 103 ? 15.523 13.836 -0.715 1 64.44 103 ASP B N 1
ATOM 2982 C CA . ASP B 1 103 ? 15.602 13.172 -2.012 1 64.44 103 ASP B CA 1
ATOM 2983 C C . ASP B 1 103 ? 16.75 12.164 -2.043 1 64.44 103 ASP B C 1
ATOM 2985 O O . ASP B 1 103 ? 16.672 11.14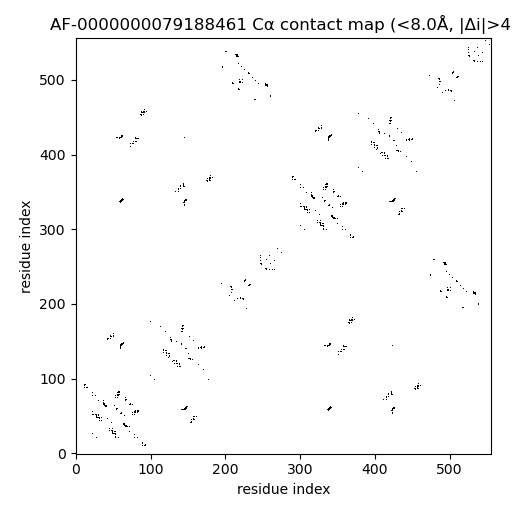1 -2.717 1 64.44 103 ASP B O 1
ATOM 2989 N N . GLU B 1 104 ? 17.719 12.438 -1.303 1 66.75 104 GLU B N 1
ATOM 2990 C CA . GLU B 1 104 ? 18.875 11.547 -1.267 1 66.75 104 GLU B CA 1
ATOM 2991 C C . GLU B 1 104 ? 18.516 10.18 -0.709 1 66.75 104 GLU B C 1
ATOM 2993 O O . GLU B 1 104 ? 19.109 9.164 -1.09 1 66.75 104 GLU B O 1
ATOM 2998 N N . GLY B 1 105 ? 17.547 10.258 0.002 1 70.31 105 GLY B N 1
ATOM 2999 C CA . GLY B 1 105 ? 17.094 9.016 0.612 1 70.31 105 GLY B CA 1
ATOM 3000 C C . GLY B 1 105 ? 16.469 8.055 -0.381 1 70.31 105 GLY B C 1
ATOM 3001 O O . GLY B 1 105 ? 16.672 6.844 -0.289 1 70.31 105 GLY B O 1
ATOM 3002 N N . ILE B 1 106 ? 16 8.617 -1.404 1 74.62 106 ILE B N 1
ATOM 3003 C CA . ILE B 1 106 ? 15.336 7.801 -2.41 1 74.62 106 ILE B CA 1
ATOM 3004 C C . ILE B 1 106 ? 16.375 7.074 -3.258 1 74.62 106 ILE B C 1
ATOM 3006 O O . ILE B 1 106 ? 16.219 5.895 -3.574 1 74.62 106 ILE B O 1
ATOM 3010 N N . PHE B 1 107 ? 17.469 7.73 -3.553 1 76.88 107 PHE B N 1
ATOM 3011 C CA . PHE B 1 107 ? 18.516 7.141 -4.379 1 76.88 107 PHE B CA 1
ATOM 3012 C C . PHE B 1 107 ? 19.25 6.031 -3.629 1 76.88 107 PHE B C 1
ATOM 3014 O O . PHE B 1 107 ? 19.594 5.004 -4.215 1 76.88 107 PHE B O 1
ATOM 3021 N N . THR B 1 108 ? 19.453 6.277 -2.404 1 78.25 108 THR B N 1
ATOM 3022 C CA . THR B 1 108 ? 20.125 5.266 -1.587 1 78.25 108 THR B CA 1
ATOM 3023 C C . THR B 1 108 ? 19.25 4.02 -1.456 1 78.25 108 THR B C 1
ATOM 3025 O O . THR B 1 108 ? 19.734 2.896 -1.569 1 78.25 108 THR B O 1
ATOM 3028 N N . LEU B 1 109 ? 17.984 4.211 -1.279 1 76.75 109 LEU B N 1
ATOM 3029 C CA . LEU B 1 109 ? 17.047 3.096 -1.195 1 76.75 109 LEU B CA 1
ATOM 3030 C C . LEU B 1 109 ? 17.016 2.314 -2.504 1 76.75 109 LEU B C 1
ATOM 3032 O O . LEU B 1 109 ? 17.031 1.082 -2.498 1 76.75 109 LEU B O 1
ATOM 3036 N N . GLY B 1 110 ? 17.031 3.027 -3.582 1 80 110 GLY B N 1
ATOM 3037 C CA . GLY B 1 110 ? 17.031 2.389 -4.887 1 80 110 GLY B CA 1
ATOM 3038 C C . GLY B 1 110 ? 18.281 1.553 -5.137 1 80 110 GLY B C 1
ATOM 3039 O O . GLY B 1 110 ? 18.188 0.444 -5.672 1 80 110 GLY B O 1
ATOM 3040 N N . PHE B 1 111 ? 19.391 2.057 -4.699 1 83.69 111 PHE B N 1
ATOM 3041 C CA . PHE B 1 111 ? 20.656 1.344 -4.859 1 83.69 111 PHE B CA 1
ATOM 3042 C C . PHE B 1 111 ? 20.625 0.013 -4.117 1 83.69 111 PHE B C 1
ATOM 3044 O O . PHE B 1 111 ? 20.984 -1.026 -4.68 1 83.69 111 PHE B O 1
ATOM 3051 N N . TRP B 1 112 ? 20.203 -0.013 -2.922 1 84.25 112 TRP B N 1
ATOM 3052 C CA . TRP B 1 112 ? 20.172 -1.227 -2.113 1 84.25 112 TRP B CA 1
ATOM 3053 C C . TRP B 1 112 ? 19.125 -2.211 -2.645 1 84.25 112 TRP B C 1
ATOM 3055 O O . TRP B 1 112 ? 19.328 -3.426 -2.586 1 84.25 112 TRP B O 1
ATOM 3065 N N . TYR B 1 113 ? 18.047 -1.677 -3.131 1 85.69 113 TYR B N 1
ATOM 3066 C CA . TYR B 1 113 ? 17.047 -2.547 -3.732 1 85.69 113 TYR B CA 1
ATOM 3067 C C . TYR B 1 113 ? 17.625 -3.316 -4.914 1 85.69 113 TYR B C 1
ATOM 3069 O O . TYR B 1 113 ? 17.438 -4.531 -5.02 1 85.69 113 TYR B O 1
ATOM 3077 N N . VAL B 1 114 ? 18.406 -2.609 -5.758 1 86.31 114 VAL B N 1
ATOM 3078 C CA . VAL B 1 114 ? 19 -3.225 -6.945 1 86.31 114 VAL B CA 1
ATOM 3079 C C . VAL B 1 114 ? 20.094 -4.199 -6.527 1 86.31 114 VAL B C 1
ATOM 3081 O O . VAL B 1 114 ? 20.188 -5.309 -7.062 1 86.31 114 VAL B O 1
ATOM 3084 N N . ALA B 1 115 ? 20.906 -3.791 -5.555 1 91.25 115 ALA B N 1
ATOM 3085 C CA . ALA B 1 115 ? 21.984 -4.645 -5.074 1 91.25 115 ALA B CA 1
ATOM 3086 C C . ALA B 1 115 ? 21.453 -5.957 -4.512 1 91.25 115 ALA B C 1
ATOM 3088 O O . ALA B 1 115 ? 22 -7.027 -4.785 1 91.25 115 ALA B O 1
ATOM 3089 N N . PHE B 1 116 ? 20.391 -5.918 -3.818 1 92.25 116 PHE B N 1
ATOM 3090 C CA . PHE B 1 116 ? 19.797 -7.121 -3.242 1 92.25 116 PHE B CA 1
ATOM 3091 C C . PHE B 1 116 ? 19.188 -7.996 -4.328 1 92.25 116 PHE B C 1
ATOM 3093 O O . PHE B 1 116 ? 19.203 -9.219 -4.223 1 92.25 116 PHE B O 1
ATOM 3100 N N . MET B 1 117 ? 18.672 -7.352 -5.293 1 91.75 117 MET B N 1
ATOM 3101 C CA . MET B 1 117 ? 18.094 -8.109 -6.398 1 91.75 117 MET B CA 1
ATOM 3102 C C . MET B 1 117 ? 19.172 -8.898 -7.133 1 91.75 117 MET B C 1
ATOM 3104 O O . MET B 1 117 ? 18.953 -10.055 -7.512 1 91.75 117 MET B O 1
ATOM 3108 N N . VAL B 1 118 ? 20.297 -8.266 -7.336 1 93.12 118 VAL B N 1
ATOM 3109 C CA . VAL B 1 118 ? 21.422 -8.93 -7.996 1 93.12 118 VAL B CA 1
ATOM 3110 C C . VAL B 1 118 ? 21.938 -10.07 -7.125 1 93.12 118 VAL B C 1
ATOM 3112 O O . VAL B 1 118 ? 22.172 -11.18 -7.617 1 93.12 118 VAL B O 1
ATOM 3115 N N . ALA B 1 119 ? 22.094 -9.812 -5.883 1 94.38 119 ALA B N 1
ATOM 3116 C CA . ALA B 1 119 ? 22.531 -10.852 -4.957 1 94.38 119 ALA B CA 1
ATOM 3117 C C . ALA B 1 119 ? 21.562 -12.031 -4.941 1 94.38 119 ALA B C 1
ATOM 3119 O O . ALA B 1 119 ? 21.984 -13.188 -4.949 1 94.38 119 ALA B O 1
ATOM 3120 N N . GLY B 1 120 ? 20.281 -11.734 -4.902 1 95 120 GLY B N 1
ATOM 3121 C CA . GLY B 1 120 ? 19.281 -12.797 -4.945 1 95 120 GLY B CA 1
ATOM 3122 C C . GLY B 1 120 ? 19.359 -13.625 -6.215 1 95 120 GLY B C 1
ATOM 3123 O O . GLY B 1 120 ? 19.203 -14.844 -6.172 1 95 120 GLY B O 1
ATOM 3124 N N . THR B 1 121 ? 19.578 -12.914 -7.332 1 95.62 121 THR B N 1
ATOM 3125 C CA . THR B 1 121 ? 19.703 -13.609 -8.609 1 95.62 121 THR B CA 1
ATOM 3126 C C . THR B 1 121 ? 20.891 -14.57 -8.594 1 95.62 121 THR B C 1
ATOM 3128 O O . THR B 1 121 ? 20.781 -15.703 -9.047 1 95.62 121 THR B O 1
ATOM 3131 N N . LEU B 1 122 ? 21.984 -14.141 -8.031 1 95.62 122 LEU B 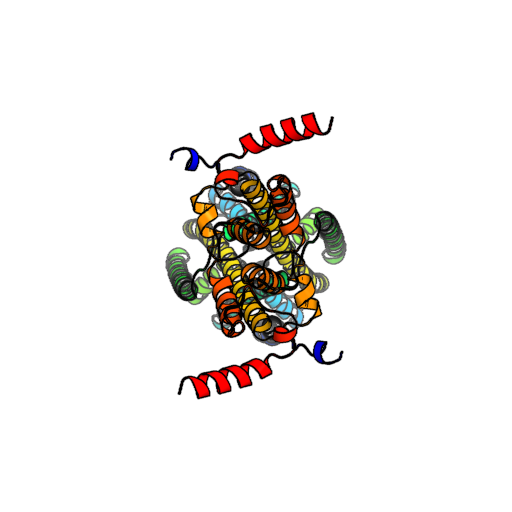N 1
ATOM 3132 C CA . LEU B 1 122 ? 23.172 -14.977 -7.949 1 95.62 122 LEU B CA 1
ATOM 3133 C C . LEU B 1 122 ? 22.938 -16.188 -7.062 1 95.62 122 LEU B C 1
ATOM 3135 O O . LEU B 1 122 ? 23.359 -17.297 -7.391 1 95.62 122 LEU B O 1
ATOM 3139 N N . VAL B 1 123 ? 22.281 -16 -6.008 1 94.62 123 VAL B N 1
ATOM 3140 C CA . VAL B 1 123 ? 21.984 -17.109 -5.105 1 94.62 123 VAL B CA 1
ATOM 3141 C C . VAL B 1 123 ? 21.141 -18.156 -5.824 1 94.62 123 VAL B C 1
ATOM 3143 O O . VAL B 1 123 ? 21.422 -19.344 -5.766 1 94.62 123 VAL B O 1
ATOM 3146 N N . LEU B 1 124 ? 20.094 -17.688 -6.484 1 93.88 124 LEU B N 1
ATOM 3147 C CA . LEU B 1 124 ? 19.219 -18.625 -7.168 1 93.88 124 LEU B CA 1
ATOM 3148 C C . LEU B 1 124 ? 19.938 -19.312 -8.328 1 93.88 124 LEU B C 1
ATOM 3150 O O . LEU B 1 124 ? 19.672 -20.484 -8.625 1 93.88 124 LEU B O 1
ATOM 3154 N N . PHE B 1 125 ? 20.797 -18.562 -8.984 1 94.81 125 PHE B N 1
ATOM 3155 C CA . PHE B 1 125 ? 21.609 -19.125 -10.062 1 94.81 125 PHE B CA 1
ATOM 3156 C C . PHE B 1 125 ? 22.453 -20.297 -9.555 1 94.81 125 PHE B C 1
ATOM 3158 O O . PHE B 1 125 ? 22.547 -21.328 -10.211 1 94.81 125 PHE B O 1
ATOM 3165 N N . LEU B 1 126 ? 22.969 -20.188 -8.398 1 94 126 LEU B N 1
ATOM 3166 C CA . LEU B 1 126 ? 23.875 -21.188 -7.844 1 94 126 LEU B CA 1
ATOM 3167 C C . LEU B 1 126 ? 23.094 -22.328 -7.176 1 94 126 LEU B C 1
ATOM 3169 O O . LEU B 1 126 ? 23.469 -23.5 -7.305 1 94 126 LEU B O 1
ATOM 3173 N N . VAL B 1 127 ? 22 -22 -6.551 1 93.31 127 VAL B N 1
ATOM 3174 C CA . VAL B 1 127 ? 21.297 -22.953 -5.707 1 93.31 127 VAL B CA 1
ATOM 3175 C C . VAL B 1 127 ? 20.312 -23.766 -6.555 1 93.31 127 VAL B C 1
ATOM 3177 O O . VAL B 1 127 ? 20.141 -24.969 -6.332 1 93.31 127 VAL B O 1
ATOM 3180 N N . GLU B 1 128 ? 19.562 -23.188 -7.488 1 92.38 128 GLU B N 1
ATOM 3181 C CA . GLU B 1 128 ? 18.516 -23.844 -8.266 1 92.38 128 GLU B CA 1
ATOM 3182 C C . GLU B 1 128 ? 19.031 -24.25 -9.648 1 92.38 128 GLU B C 1
ATOM 3184 O O . GLU B 1 128 ? 18.312 -24.891 -10.414 1 92.38 128 GLU B O 1
ATOM 3189 N N . ASN B 1 129 ? 20.281 -23.922 -9.977 1 90.12 129 ASN B N 1
ATOM 3190 C CA . ASN B 1 129 ? 20.875 -24.234 -11.281 1 90.12 129 ASN B CA 1
ATOM 3191 C C . ASN B 1 129 ? 20 -23.719 -12.422 1 90.12 129 ASN B C 1
ATOM 3193 O O . ASN B 1 129 ? 19.75 -24.438 -13.391 1 90.12 129 ASN B O 1
ATOM 3197 N N . LEU B 1 130 ? 19.391 -22.594 -12.18 1 88.75 130 LEU B N 1
ATOM 3198 C CA . LEU B 1 130 ? 18.625 -21.922 -13.219 1 88.75 130 LEU B CA 1
ATOM 3199 C C . LEU B 1 130 ? 19.531 -21.031 -14.07 1 88.75 130 LEU B C 1
ATOM 3201 O O . LEU B 1 130 ? 20.594 -20.609 -13.617 1 88.75 130 LEU B O 1
ATOM 3205 N N . GLY B 1 131 ? 19.219 -20.859 -15.305 1 91.44 131 GLY B N 1
ATOM 3206 C CA . GLY B 1 131 ? 19.891 -19.828 -16.062 1 91.44 131 GLY B CA 1
ATOM 3207 C C . GLY B 1 131 ? 19.797 -18.453 -15.414 1 91.44 131 GLY B C 1
ATOM 3208 O O . GLY B 1 131 ? 18.859 -18.188 -14.648 1 91.44 131 GLY B O 1
ATOM 3209 N N . PHE B 1 132 ? 20.703 -17.656 -15.703 1 93.38 132 PHE B N 1
ATOM 3210 C CA . PHE B 1 132 ? 20.781 -16.344 -15.078 1 93.38 132 PHE B CA 1
ATOM 3211 C C . PHE B 1 132 ? 19.516 -15.539 -15.32 1 93.38 132 PHE B C 1
ATOM 3213 O O . PHE B 1 132 ? 18.969 -14.922 -14.398 1 93.38 132 PHE B O 1
ATOM 3220 N N . VAL B 1 133 ? 19.047 -15.578 -16.484 1 93.5 133 VAL B N 1
ATOM 3221 C CA . VAL B 1 133 ? 17.875 -14.789 -16.844 1 93.5 133 VAL B CA 1
ATOM 3222 C C . VAL B 1 133 ? 16.641 -15.328 -16.125 1 93.5 133 VAL B C 1
ATOM 3224 O O . VAL B 1 133 ? 15.805 -14.555 -15.656 1 93.5 133 VAL B O 1
ATOM 3227 N N . HIS B 1 134 ? 16.547 -16.578 -16.047 1 93.44 134 HIS B N 1
ATOM 3228 C CA . HIS B 1 134 ? 15.43 -17.203 -15.352 1 93.44 134 HIS B CA 1
ATOM 3229 C C . HIS B 1 134 ? 15.508 -16.953 -13.852 1 93.44 134 HIS B C 1
ATOM 3231 O O . HIS B 1 134 ? 14.484 -16.75 -13.195 1 93.44 134 HIS B O 1
ATOM 3237 N N . ALA B 1 135 ? 16.734 -17.031 -13.391 1 95.06 135 ALA B N 1
ATOM 3238 C CA . ALA B 1 135 ? 16.922 -16.688 -11.984 1 95.06 135 ALA B CA 1
ATOM 3239 C C . ALA B 1 135 ? 16.5 -15.25 -11.711 1 95.06 135 ALA B C 1
ATOM 3241 O O . ALA B 1 135 ? 15.836 -14.969 -10.711 1 95.06 135 ALA B O 1
ATOM 3242 N N . PHE B 1 136 ? 16.891 -14.398 -12.609 1 94.88 136 PHE B N 1
ATOM 3243 C CA . PHE B 1 136 ? 16.5 -12.992 -12.492 1 94.88 136 PHE B CA 1
ATOM 3244 C C . PHE B 1 136 ? 14.992 -12.836 -12.516 1 94.88 136 PHE B C 1
ATOM 3246 O O . PHE B 1 136 ? 14.43 -12.062 -11.734 1 94.88 136 PHE B O 1
ATOM 3253 N N . TYR B 1 137 ? 14.383 -13.547 -13.328 1 94.5 137 TYR B N 1
ATOM 3254 C CA . TYR B 1 137 ? 12.93 -13.523 -13.43 1 94.5 137 TYR B CA 1
ATOM 3255 C C . TYR B 1 137 ? 12.281 -13.945 -12.117 1 94.5 137 TYR B C 1
ATOM 3257 O O . TYR B 1 137 ? 11.344 -13.312 -11.648 1 94.5 137 TYR B O 1
ATOM 3265 N N . CYS B 1 138 ? 12.766 -14.969 -11.555 1 94.62 138 CYS B N 1
ATOM 3266 C CA . CYS B 1 138 ? 12.234 -15.477 -10.297 1 94.62 138 CYS B CA 1
ATOM 3267 C C . CYS B 1 138 ? 12.383 -14.438 -9.188 1 94.62 138 CYS B C 1
ATOM 3269 O O . CYS B 1 138 ? 11.477 -14.258 -8.375 1 94.62 138 CYS B O 1
ATOM 3271 N N . ILE B 1 139 ? 13.445 -13.75 -9.203 1 95.31 139 ILE B N 1
ATOM 3272 C CA . ILE B 1 139 ? 13.727 -12.734 -8.195 1 95.31 139 ILE B CA 1
ATOM 3273 C C . ILE B 1 139 ? 12.766 -11.562 -8.367 1 95.31 139 ILE B C 1
ATOM 3275 O O . ILE B 1 139 ? 12.133 -11.125 -7.398 1 95.31 139 ILE B O 1
ATOM 3279 N N . ILE B 1 140 ? 12.578 -11.141 -9.555 1 93.94 140 ILE B N 1
ATOM 3280 C CA . ILE B 1 140 ? 11.742 -9.977 -9.836 1 93.94 140 ILE B CA 1
ATOM 3281 C C . ILE B 1 140 ? 10.281 -10.32 -9.555 1 93.94 140 ILE B C 1
ATOM 3283 O O . ILE B 1 140 ? 9.562 -9.531 -8.938 1 93.94 140 ILE B O 1
ATOM 3287 N N . THR B 1 141 ? 9.891 -11.453 -9.969 1 93.69 141 THR B N 1
ATOM 3288 C CA . THR B 1 141 ? 8.484 -11.812 -9.812 1 93.69 141 THR B CA 1
ATOM 3289 C C . THR B 1 141 ? 8.148 -12.039 -8.344 1 93.69 141 THR B C 1
ATOM 3291 O O . THR B 1 141 ? 7.02 -11.789 -7.91 1 93.69 141 THR B O 1
ATOM 3294 N N . THR B 1 142 ? 9.133 -12.469 -7.621 1 93.44 142 THR B N 1
ATOM 3295 C CA . THR B 1 142 ? 8.906 -12.609 -6.188 1 93.44 142 THR B CA 1
ATOM 3296 C C . THR B 1 142 ? 8.758 -11.25 -5.523 1 93.44 142 THR B C 1
ATOM 3298 O O . THR B 1 142 ? 7.809 -11.023 -4.766 1 93.44 142 THR B O 1
ATOM 3301 N N . VAL B 1 143 ? 9.594 -10.414 -5.855 1 92.12 143 VAL B N 1
ATOM 3302 C CA . VAL B 1 143 ? 9.594 -9.094 -5.227 1 92.12 143 VAL B CA 1
ATOM 3303 C C . VAL B 1 143 ? 8.344 -8.328 -5.637 1 92.12 143 VAL B C 1
ATOM 3305 O O . VAL B 1 143 ? 7.777 -7.578 -4.836 1 92.12 143 VAL B O 1
ATOM 3308 N N . THR B 1 144 ? 7.898 -8.539 -6.812 1 91.94 144 THR B N 1
ATOM 3309 C CA . THR B 1 144 ? 6.727 -7.82 -7.297 1 91.94 144 THR B CA 1
ATOM 3310 C C . THR B 1 144 ? 5.441 -8.508 -6.844 1 91.94 144 THR B C 1
ATOM 3312 O O . THR B 1 144 ? 4.352 -7.953 -6.98 1 91.94 144 THR B O 1
ATOM 3315 N N . GLY B 1 145 ? 5.535 -9.719 -6.344 1 91.31 145 GLY B N 1
ATOM 3316 C CA . GLY B 1 145 ? 4.383 -10.422 -5.809 1 91.31 145 GLY B CA 1
ATOM 3317 C C . GLY B 1 145 ? 3.674 -11.281 -6.84 1 91.31 145 GLY B C 1
ATOM 3318 O O . GLY B 1 145 ? 2.555 -11.742 -6.605 1 91.31 145 GLY B O 1
ATOM 3319 N N . VAL B 1 146 ? 4.168 -11.398 -7.996 1 93.31 146 VAL B N 1
ATOM 3320 C CA . VAL B 1 146 ? 3.576 -12.25 -9.023 1 93.31 146 VAL B CA 1
ATOM 3321 C C . VAL B 1 146 ? 3.898 -13.711 -8.742 1 93.31 146 VAL B C 1
ATOM 3323 O O . VAL B 1 146 ? 2.996 -14.516 -8.5 1 93.31 146 VAL B O 1
ATOM 3326 N N . GLY B 1 147 ? 5.152 -14.023 -8.719 1 91.06 147 GLY B N 1
ATOM 3327 C CA . GLY B 1 147 ? 5.594 -15.398 -8.516 1 91.06 147 GLY B CA 1
ATOM 3328 C C . GLY B 1 147 ? 5.547 -16.234 -9.781 1 91.06 147 GLY B C 1
ATOM 3329 O O . GLY B 1 147 ? 4.961 -15.82 -10.781 1 91.06 147 GLY B O 1
ATOM 3330 N N . SER B 1 148 ? 6.258 -17.281 -9.773 1 87.94 148 SER B N 1
ATOM 3331 C CA . SER B 1 148 ? 6.246 -18.266 -10.852 1 87.94 148 SER B CA 1
ATOM 3332 C C . SER B 1 148 ? 6.465 -19.688 -10.32 1 87.94 148 SER B C 1
ATOM 3334 O O . SER B 1 148 ? 7.258 -19.891 -9.398 1 87.94 148 SER B O 1
ATOM 3336 N N . SER B 1 149 ? 5.781 -20.672 -11 1 81.31 149 SER B N 1
ATOM 3337 C CA . SER B 1 149 ? 5.762 -22.031 -10.477 1 81.31 149 SER B CA 1
ATOM 3338 C C . SER B 1 149 ? 7.113 -22.719 -10.648 1 81.31 149 SER B C 1
ATOM 3340 O O . SER B 1 149 ? 7.406 -23.703 -9.977 1 81.31 149 SER B O 1
ATOM 3342 N N . LYS B 1 150 ? 8.039 -22.25 -11.359 1 82.62 150 LYS B N 1
ATOM 3343 C CA . LYS B 1 150 ? 9.273 -22.969 -11.648 1 82.62 150 LYS B CA 1
ATOM 3344 C C . LYS B 1 150 ? 10.469 -22.312 -10.977 1 82.62 150 LYS B C 1
ATOM 3346 O O . LYS B 1 150 ? 11.617 -22.594 -11.328 1 82.62 150 LYS B O 1
ATOM 3351 N N . CYS B 1 151 ? 10.211 -21.609 -9.938 1 89.12 151 CYS B N 1
ATOM 3352 C CA . CYS B 1 151 ? 11.297 -20.828 -9.367 1 89.12 151 CYS B CA 1
ATOM 3353 C C . CYS B 1 151 ? 12.008 -21.609 -8.266 1 89.12 151 CYS B C 1
ATOM 3355 O O . CYS B 1 151 ? 13.242 -21.594 -8.188 1 89.12 151 CYS B O 1
ATOM 3357 N N . PHE B 1 152 ? 11.273 -22.312 -7.461 1 92.56 152 PHE B N 1
ATOM 3358 C CA . PHE B 1 152 ? 11.867 -22.922 -6.281 1 92.56 152 PHE B CA 1
ATOM 3359 C C . PHE B 1 152 ? 11.484 -24.406 -6.191 1 92.56 152 PHE B C 1
ATOM 3361 O O . PHE B 1 152 ? 10.375 -24.734 -5.785 1 92.56 152 PHE B O 1
ATOM 3368 N N . SER B 1 153 ? 12.445 -25.281 -6.504 1 90.38 153 SER B N 1
ATOM 3369 C CA . SER B 1 153 ? 12.148 -26.703 -6.562 1 90.38 153 SER B CA 1
ATOM 3370 C C . SER B 1 153 ? 13.016 -27.484 -5.59 1 90.38 153 SER B C 1
ATOM 3372 O O . SER B 1 153 ? 12.773 -28.672 -5.348 1 90.38 153 SER B O 1
ATOM 3374 N N . THR B 1 154 ? 14.039 -26.828 -5.047 1 93.19 154 THR B N 1
ATOM 3375 C CA . THR B 1 154 ? 14.953 -27.516 -4.141 1 93.19 154 THR B CA 1
ATOM 3376 C C . THR B 1 154 ? 14.719 -27.062 -2.699 1 93.19 154 THR B C 1
ATOM 3378 O O . THR B 1 154 ? 14.07 -26.047 -2.457 1 93.19 154 THR B O 1
ATOM 3381 N N . LYS B 1 155 ? 15.227 -27.891 -1.755 1 94.94 155 LYS B N 1
ATOM 3382 C CA . LYS B 1 155 ? 15.117 -27.562 -0.338 1 94.94 155 LYS B CA 1
ATOM 3383 C C . LYS B 1 155 ? 15.789 -26.234 -0.032 1 94.94 155 LYS B C 1
ATOM 3385 O O . LYS B 1 155 ? 15.203 -25.359 0.614 1 94.94 155 LYS B O 1
ATOM 3390 N N . SER B 1 156 ? 17.031 -26.094 -0.501 1 94.69 156 SER B N 1
ATOM 3391 C CA . SER B 1 156 ? 17.781 -24.859 -0.269 1 94.69 156 SER B CA 1
ATOM 3392 C C . SER B 1 156 ? 17.094 -23.672 -0.935 1 94.69 156 SER B C 1
ATOM 3394 O O . SER B 1 156 ? 17.109 -22.562 -0.39 1 94.69 156 SER B O 1
ATOM 3396 N N . GLY B 1 157 ? 16.547 -23.875 -2.1 1 94.56 157 GLY B N 1
ATOM 3397 C CA . GLY B 1 157 ? 15.82 -22.812 -2.781 1 94.56 157 GLY B CA 1
ATOM 3398 C C . GLY B 1 157 ? 14.602 -22.328 -2.012 1 94.56 157 GLY B C 1
ATOM 3399 O O . GLY B 1 157 ? 14.336 -21.125 -1.956 1 94.56 157 GLY B O 1
ATOM 3400 N N . ARG B 1 158 ? 13.922 -23.25 -1.406 1 95.31 158 ARG B N 1
ATOM 3401 C CA . ARG B 1 158 ? 12.727 -22.906 -0.651 1 95.31 158 ARG B CA 1
ATOM 3402 C C . ARG B 1 158 ? 13.086 -22.172 0.636 1 95.31 158 ARG B C 1
ATOM 3404 O O . ARG B 1 158 ? 12.352 -21.281 1.076 1 95.31 158 ARG B O 1
ATOM 3411 N N . VAL B 1 159 ? 14.148 -22.578 1.236 1 95.81 159 VAL B N 1
ATOM 3412 C CA . VAL B 1 159 ? 14.617 -21.828 2.4 1 95.81 159 VAL B CA 1
ATOM 3413 C C . VAL B 1 159 ? 14.922 -20.391 2 1 95.81 159 VAL B C 1
ATOM 3415 O O . VAL B 1 159 ? 14.492 -19.453 2.674 1 95.81 159 VAL B O 1
ATOM 3418 N N . PHE B 1 160 ? 15.672 -20.234 0.914 1 96.19 160 PHE B N 1
ATOM 3419 C CA . PHE B 1 160 ? 15.977 -18.891 0.401 1 96.19 160 PHE B CA 1
ATOM 3420 C C . PHE B 1 160 ? 14.695 -18.125 0.096 1 96.19 160 PHE B C 1
ATOM 3422 O O . PHE B 1 160 ? 14.594 -16.938 0.394 1 96.19 160 PHE B O 1
ATOM 3429 N N . ALA B 1 161 ? 13.734 -18.812 -0.496 1 95.62 161 ALA B N 1
ATOM 3430 C CA . ALA B 1 161 ? 12.477 -18.188 -0.896 1 95.62 161 ALA B CA 1
ATOM 3431 C C . ALA B 1 161 ? 11.75 -17.594 0.305 1 95.62 161 ALA B C 1
ATOM 3433 O O . ALA B 1 161 ? 11.133 -16.531 0.197 1 95.62 161 ALA B O 1
ATOM 3434 N N . ILE B 1 162 ? 11.789 -18.25 1.402 1 95.44 162 ILE B N 1
ATOM 3435 C CA . ILE B 1 162 ? 11.117 -17.797 2.615 1 95.44 162 ILE B CA 1
ATOM 3436 C C . ILE B 1 162 ? 11.641 -16.422 3.004 1 95.44 162 ILE B C 1
ATOM 3438 O O . ILE B 1 162 ? 10.859 -15.492 3.256 1 95.44 162 ILE B O 1
ATOM 3442 N N . PHE B 1 163 ? 12.867 -16.219 2.928 1 94.25 163 PHE B N 1
ATOM 3443 C CA . PHE B 1 163 ? 13.477 -14.945 3.279 1 94.25 163 PHE B CA 1
ATOM 3444 C C . PHE B 1 163 ? 13.273 -13.922 2.166 1 94.25 163 PHE B C 1
ATOM 3446 O O . PHE B 1 163 ? 13.055 -12.734 2.432 1 94.25 163 PHE B O 1
ATOM 3453 N N . TRP B 1 164 ? 13.398 -14.406 1.012 1 94.44 164 TRP B N 1
ATOM 3454 C CA . TRP B 1 164 ? 13.258 -13.508 -0.131 1 94.44 164 TRP B CA 1
ATOM 3455 C C . TRP B 1 164 ? 11.844 -12.945 -0.21 1 94.44 164 TRP B C 1
ATOM 3457 O O . TRP B 1 164 ? 11.648 -11.789 -0.592 1 94.44 164 TRP B O 1
ATOM 3467 N N . MET B 1 165 ? 10.859 -13.719 0.139 1 94.69 165 MET B N 1
ATOM 3468 C CA . MET B 1 165 ? 9.477 -13.25 0.15 1 94.69 165 MET B CA 1
ATOM 3469 C C . MET B 1 165 ? 9.281 -12.164 1.201 1 94.69 165 MET B C 1
ATOM 3471 O O . MET B 1 165 ? 8.586 -11.172 0.954 1 94.69 165 MET B O 1
ATOM 3475 N N . LEU B 1 166 ? 9.852 -12.375 2.271 1 91.19 166 LEU B N 1
ATOM 3476 C CA . LEU B 1 166 ? 9.781 -11.359 3.316 1 91.19 166 LEU B CA 1
ATOM 3477 C C . LEU B 1 166 ? 10.414 -10.055 2.854 1 91.19 166 LEU B C 1
ATOM 3479 O O . LEU B 1 166 ? 9.852 -8.977 3.055 1 91.19 166 LEU B O 1
ATOM 3483 N N . TYR B 1 167 ? 11.555 -10.211 2.258 1 90.5 167 TYR B N 1
ATOM 3484 C CA . TYR B 1 167 ? 12.219 -9.039 1.7 1 90.5 167 TYR B CA 1
ATOM 3485 C C . TYR B 1 167 ? 11.344 -8.352 0.661 1 90.5 167 TYR B C 1
ATOM 3487 O O . TYR B 1 167 ? 11.258 -7.125 0.623 1 90.5 167 TYR B O 1
ATOM 3495 N N . GLY B 1 168 ? 10.742 -9.133 -0.196 1 89.31 168 GLY B N 1
ATOM 3496 C CA . GLY B 1 168 ? 9.852 -8.586 -1.206 1 89.31 168 GLY B CA 1
ATOM 3497 C C . GLY B 1 168 ? 8.703 -7.785 -0.618 1 89.31 168 GLY B C 1
ATOM 3498 O O . GLY B 1 168 ? 8.344 -6.727 -1.142 1 89.31 168 GLY B O 1
ATOM 3499 N N . THR B 1 169 ? 8.164 -8.242 0.424 1 86.94 169 THR B N 1
ATOM 3500 C CA . THR B 1 169 ? 7.066 -7.551 1.1 1 86.94 169 THR B CA 1
ATOM 3501 C C . THR B 1 169 ? 7.539 -6.219 1.671 1 86.94 169 THR B C 1
ATOM 3503 O O . THR B 1 169 ? 6.855 -5.203 1.534 1 86.94 169 THR B O 1
ATOM 3506 N N . ILE B 1 170 ? 8.641 -6.25 2.232 1 84 170 ILE B N 1
ATOM 3507 C CA . ILE B 1 170 ? 9.219 -5.027 2.785 1 84 170 ILE B CA 1
ATOM 3508 C C . ILE B 1 170 ? 9.469 -4.02 1.666 1 84 170 ILE B C 1
ATOM 3510 O O . ILE B 1 170 ? 9.203 -2.826 1.828 1 84 170 ILE B O 1
ATOM 3514 N N . CYS B 1 171 ? 9.922 -4.469 0.584 1 84.12 171 CYS B N 1
ATOM 3515 C CA . CYS B 1 171 ? 10.172 -3.604 -0.563 1 84.12 171 CYS B CA 1
ATOM 3516 C C . CYS B 1 171 ? 8.875 -2.986 -1.071 1 84.12 171 CYS B C 1
ATOM 3518 O O . CYS B 1 171 ? 8.844 -1.81 -1.434 1 84.12 171 CYS B O 1
ATOM 3520 N N . LEU B 1 172 ? 7.875 -3.766 -1.055 1 82.94 172 LEU B N 1
ATOM 3521 C CA . LEU B 1 172 ? 6.582 -3.258 -1.493 1 82.94 172 LEU B CA 1
ATOM 3522 C C . LEU B 1 172 ? 6.094 -2.143 -0.575 1 82.94 172 LEU B C 1
ATOM 3524 O O . LEU B 1 172 ? 5.68 -1.08 -1.046 1 82.94 172 LEU B O 1
ATOM 3528 N N . VAL B 1 173 ? 6.148 -2.436 0.635 1 83.94 173 VAL B N 1
ATOM 3529 C CA . VAL B 1 173 ? 5.723 -1.433 1.604 1 83.94 173 VAL B CA 1
ATOM 3530 C C . VAL B 1 173 ? 6.578 -0.177 1.465 1 83.94 173 VAL B C 1
ATOM 3532 O O . VAL B 1 173 ? 6.062 0.942 1.482 1 83.94 173 VAL B O 1
ATOM 3535 N N . GLY B 1 174 ? 7.859 -0.408 1.37 1 82.88 174 GLY B N 1
ATOM 3536 C CA . GLY B 1 174 ? 8.773 0.708 1.177 1 82.88 174 GLY B CA 1
ATOM 3537 C C . GLY B 1 174 ? 8.461 1.528 -0.06 1 82.88 174 GLY B C 1
ATOM 3538 O O . GLY B 1 174 ? 8.508 2.76 -0.023 1 82.88 174 GLY B O 1
ATOM 3539 N N . LEU B 1 175 ? 8.172 0.901 -1.058 1 81.5 175 LEU B N 1
ATOM 3540 C CA . LEU B 1 175 ? 7.816 1.575 -2.303 1 81.5 175 LEU B CA 1
ATOM 3541 C C . LEU B 1 175 ? 6.559 2.418 -2.127 1 81.5 175 LEU B C 1
ATOM 3543 O O . LEU B 1 175 ? 6.523 3.582 -2.535 1 81.5 175 LEU B O 1
ATOM 3547 N N . LEU B 1 176 ? 5.609 1.85 -1.54 1 81.62 176 LEU B N 1
ATOM 3548 C CA . LEU B 1 176 ? 4.34 2.543 -1.354 1 81.62 176 LEU B CA 1
ATOM 3549 C C . LEU B 1 176 ? 4.508 3.754 -0.443 1 81.62 176 LEU B C 1
ATOM 3551 O O . LEU B 1 176 ? 3.914 4.805 -0.686 1 81.62 176 LEU B O 1
ATOM 3555 N N . LEU B 1 177 ? 5.305 3.549 0.497 1 81.06 177 LEU B N 1
ATOM 3556 C CA . LEU B 1 177 ? 5.578 4.656 1.405 1 81.06 177 LEU B CA 1
ATOM 3557 C C . LEU B 1 177 ? 6.332 5.773 0.688 1 81.06 177 LEU B C 1
ATOM 3559 O O . LEU B 1 177 ? 6.062 6.953 0.913 1 81.06 177 LEU B O 1
ATOM 3563 N N . THR B 1 178 ? 7.27 5.383 -0.08 1 79.81 178 THR B N 1
ATOM 3564 C CA . THR B 1 178 ? 8.055 6.363 -0.82 1 79.81 178 THR B CA 1
ATOM 3565 C C . THR B 1 178 ? 7.164 7.176 -1.753 1 79.81 178 THR B C 1
ATOM 3567 O O . THR B 1 178 ? 7.242 8.406 -1.78 1 79.81 178 THR B O 1
ATOM 3570 N N . PHE B 1 179 ? 6.305 6.531 -2.422 1 77.81 179 PHE B N 1
ATOM 3571 C CA . PHE B 1 179 ? 5.41 7.227 -3.336 1 77.81 179 PHE B CA 1
ATOM 3572 C C . PHE B 1 179 ? 4.426 8.102 -2.568 1 77.81 179 PHE B C 1
ATOM 3574 O O . PHE B 1 179 ? 4.09 9.203 -3.012 1 77.81 179 PHE B O 1
ATOM 3581 N N . GLY B 1 180 ? 3.996 7.613 -1.497 1 73.81 180 GLY B N 1
ATOM 3582 C CA . GLY B 1 180 ? 3.117 8.406 -0.655 1 73.81 180 GLY B CA 1
ATOM 3583 C C . GLY B 1 180 ? 3.77 9.68 -0.147 1 73.81 180 GLY B C 1
ATOM 3584 O O . GLY B 1 180 ? 3.146 10.742 -0.144 1 73.81 180 GLY B O 1
ATOM 3585 N N . GLN B 1 181 ? 4.918 9.539 0.186 1 74.5 181 GLN B N 1
ATOM 3586 C CA . GLN B 1 181 ? 5.629 10.688 0.746 1 74.5 181 GLN B CA 1
ATOM 3587 C C . GLN B 1 181 ? 6.008 11.688 -0.343 1 74.5 181 GLN B C 1
ATOM 3589 O O . GLN B 1 181 ? 5.977 12.898 -0.118 1 74.5 181 GLN B O 1
ATOM 3594 N N . LEU B 1 182 ? 6.441 11.18 -1.425 1 73.44 182 LEU B N 1
ATOM 3595 C CA . LEU B 1 182 ? 6.758 12.07 -2.535 1 73.44 182 LEU B CA 1
ATOM 3596 C C . LEU B 1 182 ? 5.535 12.883 -2.951 1 73.44 182 LEU B C 1
ATOM 3598 O O . LEU B 1 182 ? 5.645 14.078 -3.246 1 73.44 182 LEU B O 1
ATOM 3602 N N . TYR B 1 183 ? 4.477 12.289 -2.916 1 72.56 183 TYR B N 1
ATOM 3603 C CA . TYR B 1 183 ? 3.229 12.984 -3.232 1 72.56 183 TYR B CA 1
ATOM 3604 C C . TYR B 1 183 ? 2.928 14.062 -2.201 1 72.56 183 TYR B C 1
ATOM 3606 O O . TYR B 1 183 ? 2.586 15.195 -2.559 1 72.56 183 TYR B O 1
ATOM 3614 N N . ALA B 1 184 ? 3.043 13.688 -0.98 1 71.44 184 ALA B N 1
ATOM 3615 C CA . ALA B 1 184 ? 2.766 14.633 0.097 1 71.44 184 ALA B CA 1
ATOM 3616 C C . ALA B 1 184 ? 3.666 15.859 -0.006 1 71.44 184 ALA B C 1
ATOM 3618 O O . ALA B 1 184 ? 3.205 16.984 0.159 1 71.44 184 ALA B O 1
ATOM 3619 N N . LYS B 1 185 ? 4.836 15.562 -0.304 1 74.06 185 LYS B N 1
ATOM 3620 C CA . LYS B 1 185 ? 5.805 16.656 -0.406 1 74.06 185 LYS B CA 1
ATOM 3621 C C . LYS B 1 185 ? 5.48 17.562 -1.587 1 74.06 185 LYS B C 1
ATOM 3623 O O . LYS B 1 185 ? 5.531 18.781 -1.463 1 74.06 185 LYS B O 1
ATOM 3628 N N . ARG B 1 186 ? 5.191 17 -2.711 1 74.31 186 ARG B N 1
ATOM 3629 C CA . ARG B 1 186 ? 4.863 17.797 -3.898 1 74.31 186 ARG B CA 1
ATOM 3630 C C . ARG B 1 186 ? 3.6 18.609 -3.678 1 74.31 186 ARG B C 1
ATOM 3632 O O . ARG B 1 186 ? 3.523 19.766 -4.098 1 74.31 186 ARG B O 1
ATOM 3639 N N . ARG B 1 187 ? 2.666 17.969 -3.086 1 73.06 187 ARG B N 1
ATOM 3640 C CA . ARG B 1 187 ? 1.405 18.656 -2.809 1 73.06 187 ARG B CA 1
ATOM 3641 C C . ARG B 1 187 ? 1.615 19.828 -1.865 1 73.06 187 ARG B C 1
ATOM 3643 O O . ARG B 1 187 ? 1.08 20.922 -2.092 1 73.06 187 ARG B O 1
ATOM 3650 N N . GLN B 1 188 ? 2.354 19.562 -0.872 1 73.81 188 GLN B N 1
ATOM 3651 C CA . GLN B 1 188 ? 2.631 20.625 0.091 1 73.81 188 GLN B CA 1
ATOM 3652 C C . GLN B 1 188 ? 3.354 21.797 -0.571 1 73.81 188 GLN B C 1
ATOM 3654 O O . GLN B 1 188 ? 3.051 22.953 -0.293 1 73.81 188 GLN B O 1
ATOM 3659 N N . LYS B 1 189 ? 4.262 21.438 -1.31 1 76.25 189 LYS B N 1
ATOM 3660 C CA . LYS B 1 189 ? 5.016 22.484 -2.006 1 76.25 189 LYS B CA 1
ATOM 3661 C C . LYS B 1 189 ? 4.121 23.266 -2.955 1 76.25 189 LYS B C 1
ATOM 3663 O O . LYS B 1 189 ? 4.195 24.5 -3.01 1 76.25 189 LYS B O 1
ATOM 3668 N N . ALA B 1 190 ? 3.305 22.625 -3.693 1 76.12 190 ALA B N 1
ATOM 3669 C CA . ALA B 1 190 ? 2.391 23.281 -4.625 1 76.12 190 ALA B CA 1
ATOM 3670 C C . ALA B 1 190 ? 1.412 24.203 -3.891 1 76.12 190 ALA B C 1
ATOM 3672 O O . ALA B 1 190 ? 1.131 25.312 -4.34 1 76.12 190 ALA B O 1
ATOM 3673 N N . LEU B 1 191 ? 0.909 23.719 -2.799 1 75.94 191 LEU B N 1
ATOM 3674 C CA . LEU B 1 191 ? -0.028 24.5 -2.006 1 75.94 191 LEU B CA 1
ATOM 3675 C C . LEU B 1 191 ? 0.658 25.734 -1.424 1 75.94 191 LEU B C 1
ATOM 3677 O O . LEU B 1 191 ? 0.081 26.828 -1.413 1 75.94 191 LEU B O 1
ATOM 3681 N N . LYS B 1 192 ? 1.796 25.484 -0.941 1 79.38 192 LYS B N 1
ATOM 3682 C CA . LYS B 1 192 ? 2.572 26.594 -0.39 1 79.38 192 LYS B CA 1
ATOM 3683 C C . LYS B 1 192 ? 2.795 27.688 -1.437 1 79.38 192 LYS B C 1
ATOM 3685 O O . LYS B 1 192 ? 2.611 28.875 -1.153 1 79.38 192 LYS B O 1
ATOM 3690 N N . GLU B 1 193 ? 3.117 27.297 -2.566 1 79.94 193 GLU B N 1
ATOM 3691 C CA . GLU B 1 193 ? 3.354 28.25 -3.646 1 79.94 193 GLU B CA 1
ATOM 3692 C C . GLU B 1 193 ? 2.059 28.938 -4.07 1 79.94 193 GLU B C 1
ATOM 3694 O O . GLU B 1 193 ? 2.049 30.141 -4.34 1 79.94 193 GLU B O 1
ATOM 3699 N N . ARG B 1 194 ? 1.062 28.281 -4.078 1 78.56 194 ARG B N 1
ATOM 3700 C CA . ARG B 1 194 ? -0.234 28.844 -4.453 1 78.56 194 ARG B CA 1
ATOM 3701 C C . ARG B 1 194 ? -0.703 29.875 -3.434 1 78.56 194 ARG B C 1
ATOM 3703 O O . ARG B 1 194 ? -1.249 30.922 -3.801 1 78.56 194 ARG B O 1
ATOM 3710 N N . VAL B 1 195 ? -0.528 29.516 -2.17 1 80.62 195 VAL B N 1
ATOM 3711 C CA . VAL B 1 195 ? -0.972 30.391 -1.098 1 80.62 195 VAL B CA 1
ATOM 3712 C C . VAL B 1 195 ? -0.106 31.656 -1.07 1 80.62 195 VAL B C 1
ATOM 3714 O O . VAL B 1 195 ? -0.609 32.75 -0.85 1 80.62 195 VAL B O 1
ATOM 3717 N N . LEU B 1 196 ? 1.12 31.469 -1.306 1 76.31 196 LEU B N 1
ATOM 3718 C CA . LEU B 1 196 ? 2.045 32.594 -1.304 1 76.31 196 LEU B CA 1
ATOM 3719 C C . LEU B 1 196 ? 1.77 33.531 -2.48 1 76.31 196 LEU B C 1
ATOM 3721 O O . LEU B 1 196 ? 1.908 34.75 -2.357 1 76.31 196 LEU B O 1
ATOM 3725 N N . GLU B 1 197 ? 1.403 32.969 -3.498 1 76.81 197 GLU B N 1
ATOM 3726 C CA . GLU B 1 197 ? 1.157 33.781 -4.699 1 76.81 197 GLU B CA 1
ATOM 3727 C C . GLU B 1 197 ? -0.247 34.375 -4.688 1 76.81 197 GLU B C 1
ATOM 3729 O O . GLU B 1 197 ? -0.523 35.344 -5.406 1 76.81 197 GLU B O 1
ATOM 3734 N N . GLY B 1 198 ? -1.048 33.688 -3.99 1 76.5 198 GLY B N 1
ATOM 3735 C CA . GLY B 1 198 ? -2.424 34.156 -3.959 1 76.5 198 GLY B CA 1
ATOM 3736 C C . GLY B 1 198 ? -2.582 35.5 -3.248 1 76.5 198 GLY B C 1
ATOM 3737 O O . GLY B 1 198 ? -1.793 35.812 -2.361 1 76.5 198 GLY B O 1
ATOM 3738 N N . GLU B 1 199 ? -3.428 36.344 -3.742 1 75.81 199 GLU B N 1
ATOM 3739 C CA . GLU B 1 199 ? -3.717 37.625 -3.111 1 75.81 199 GLU B CA 1
ATOM 3740 C C . GLU B 1 199 ? -4.668 37.469 -1.931 1 75.81 199 GLU B C 1
ATOM 3742 O O . GLU B 1 199 ? -5.559 36.594 -1.96 1 75.81 199 GLU B O 1
ATOM 3747 N N . THR B 1 200 ? -4.277 38.031 -0.804 1 74.94 200 THR B N 1
ATOM 3748 C CA . THR B 1 200 ? -5.156 38.031 0.362 1 74.94 200 THR B CA 1
ATOM 3749 C C . THR B 1 200 ? -6.336 38.969 0.145 1 74.94 200 THR B C 1
ATOM 3751 O O . THR B 1 200 ? -6.152 40.188 -0.018 1 74.94 200 THR B O 1
ATOM 3754 N N . THR B 1 201 ? -7.512 38.438 0.125 1 77.62 201 THR B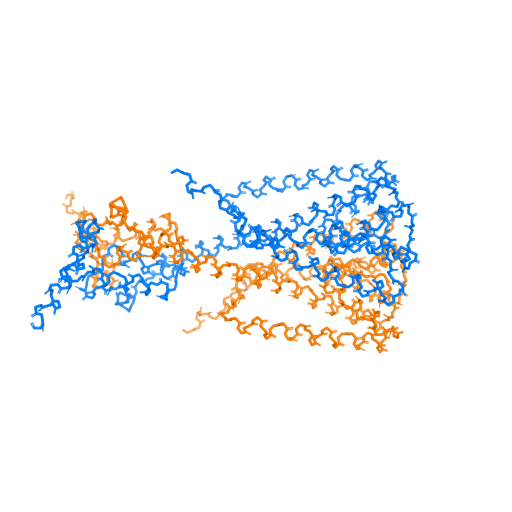 N 1
ATOM 3755 C CA . THR B 1 201 ? -8.727 39.219 -0.107 1 77.62 201 THR B CA 1
ATOM 3756 C C . THR B 1 201 ? -9.234 39.812 1.194 1 77.62 201 THR B C 1
ATOM 3758 O O . THR B 1 201 ? -8.75 39.5 2.277 1 77.62 201 THR B O 1
ATOM 3761 N N . SER B 1 202 ? -10.227 40.844 1.086 1 79.38 202 SER B N 1
ATOM 3762 C CA . SER B 1 202 ? -10.859 41.438 2.252 1 79.38 202 SER B CA 1
ATOM 3763 C C . SER B 1 202 ? -11.586 40.406 3.094 1 79.38 202 SER B C 1
ATOM 3765 O O . SER B 1 202 ? -11.594 40.5 4.324 1 79.38 202 SER B O 1
ATOM 3767 N N . GLU B 1 203 ? -12.141 39.5 2.42 1 81.56 203 GLU B N 1
ATOM 3768 C CA . GLU B 1 203 ? -12.82 38.406 3.131 1 81.56 203 GLU B CA 1
ATOM 3769 C C . GLU B 1 203 ? -11.828 37.562 3.941 1 81.56 203 GLU B C 1
ATOM 3771 O O . GLU B 1 203 ? -12.125 37.156 5.066 1 81.56 203 GLU B O 1
ATOM 3776 N N . ASP B 1 204 ? -10.672 37.344 3.338 1 82.31 204 ASP B N 1
ATOM 3777 C CA . ASP B 1 204 ? -9.625 36.594 4.031 1 82.31 204 ASP B CA 1
ATOM 3778 C C . ASP B 1 204 ? -9.148 37.375 5.27 1 82.31 204 ASP B C 1
ATOM 3780 O O . ASP B 1 204 ? -8.859 36.75 6.301 1 82.31 204 ASP B O 1
ATOM 3784 N N . PHE B 1 205 ? -9.07 38.656 5.129 1 80.12 205 PHE B N 1
ATOM 3785 C CA . PHE B 1 205 ? -8.656 39.5 6.242 1 80.12 205 PHE B CA 1
ATOM 3786 C C . PHE B 1 205 ? -9.602 39.344 7.426 1 80.12 205 PHE B C 1
ATOM 3788 O O . PHE B 1 205 ? -9.156 39.219 8.57 1 80.12 205 PHE B O 1
ATOM 3795 N N . LEU B 1 206 ? -10.836 39.344 7.125 1 79.81 206 LEU B N 1
ATOM 3796 C CA . LEU B 1 206 ? -11.836 39.281 8.18 1 79.81 206 LEU B CA 1
ATOM 3797 C C . LEU B 1 206 ? -11.789 37.906 8.875 1 79.81 206 LEU B C 1
ATOM 3799 O O . LEU B 1 206 ? -11.969 37.812 10.086 1 79.81 206 LEU B O 1
ATOM 3803 N N . LYS B 1 207 ? -11.492 36.906 8.141 1 82.81 207 LYS B N 1
ATOM 3804 C CA . LYS B 1 207 ? -11.398 35.562 8.695 1 82.81 207 LYS B CA 1
ATOM 3805 C C . LYS B 1 207 ? -10.133 35.406 9.539 1 82.81 207 LYS B C 1
ATOM 3807 O O . LYS B 1 207 ? -10.133 34.688 10.531 1 82.81 207 LYS B O 1
ATOM 3812 N N . ALA B 1 208 ? -9.172 36.094 9.102 1 85.56 208 ALA B N 1
ATOM 3813 C CA . ALA B 1 208 ? -7.867 35.938 9.742 1 85.56 208 ALA B CA 1
ATOM 3814 C C . ALA B 1 208 ? -7.812 36.719 11.055 1 85.56 208 ALA B C 1
ATOM 3816 O O . ALA B 1 208 ? -7.035 36.375 11.953 1 85.56 208 ALA B O 1
ATOM 3817 N N . ASP B 1 209 ? -8.609 37.812 11.102 1 83.5 209 ASP B N 1
ATOM 3818 C CA . ASP B 1 209 ? -8.578 38.688 12.266 1 83.5 209 ASP B CA 1
ATOM 3819 C C . ASP B 1 209 ? -9.352 38.062 13.438 1 83.5 209 ASP B C 1
ATOM 3821 O O . ASP B 1 209 ? -10.484 38.438 13.711 1 83.5 209 ASP B O 1
ATOM 3825 N N . LEU B 1 210 ? -8.734 37.25 14.219 1 79.69 210 LEU B N 1
ATOM 3826 C CA . LEU B 1 210 ? -9.359 36.438 15.258 1 79.69 210 LEU B CA 1
ATOM 3827 C C . LEU B 1 210 ? -9.82 37.312 16.422 1 79.69 210 LEU B C 1
ATOM 3829 O O . LEU B 1 210 ? -10.836 37 17.062 1 79.69 210 LEU B O 1
ATOM 3833 N N . ASP B 1 211 ? -8.992 38.281 16.781 1 76.25 211 ASP B N 1
ATOM 3834 C CA . ASP B 1 211 ? -9.367 39.125 17.922 1 76.25 211 ASP B CA 1
ATOM 3835 C C . ASP B 1 211 ? -10.258 40.281 17.5 1 76.25 211 ASP B C 1
ATOM 3837 O O . ASP B 1 211 ? -10.648 41.094 18.328 1 76.25 211 ASP B O 1
ATOM 3841 N N . GLU B 1 212 ? -10.516 40.438 16.172 1 80.62 212 GLU B N 1
ATOM 3842 C CA . GLU B 1 212 ? -11.445 41.406 15.609 1 80.62 212 GLU B CA 1
ATOM 3843 C C . GLU B 1 212 ? -11.031 42.844 15.953 1 80.62 212 GLU B C 1
ATOM 3845 O O . GLU B 1 212 ? -11.867 43.688 16.312 1 80.62 212 GLU B O 1
ATOM 3850 N N . ASP B 1 213 ? -9.773 43.188 16.047 1 81.31 213 ASP B N 1
ATOM 3851 C CA . ASP B 1 213 ? -9.312 44.531 16.375 1 81.31 213 ASP B CA 1
ATOM 3852 C C . ASP B 1 213 ? -9.016 45.344 15.117 1 81.31 213 ASP B C 1
ATOM 3854 O O . ASP B 1 213 ? -8.539 46.469 15.188 1 81.31 213 ASP B O 1
ATOM 3858 N N . GLY B 1 214 ? -9.266 44.75 13.969 1 82.06 214 GLY B N 1
ATOM 3859 C CA . GLY B 1 214 ? -9.141 45.438 12.703 1 82.06 214 GLY B CA 1
ATOM 3860 C C . GLY B 1 214 ? -7.723 45.469 12.164 1 82.06 214 GLY B C 1
ATOM 3861 O O . GLY B 1 214 ? -7.445 46.125 11.148 1 82.06 214 GLY B O 1
ATOM 3862 N N . VAL B 1 215 ? -6.844 44.938 12.938 1 86.19 215 VAL B N 1
ATOM 3863 C CA . VAL B 1 215 ? -5.453 44.844 12.516 1 86.19 215 VAL B CA 1
ATOM 3864 C C . VAL B 1 215 ? -5.039 43.375 12.477 1 86.19 215 VAL B C 1
ATOM 3866 O O . VAL B 1 215 ? -5.414 42.594 13.352 1 86.19 215 VAL B O 1
ATOM 3869 N N . LEU B 1 216 ? -4.324 43.094 11.445 1 87.31 216 LEU B N 1
ATOM 3870 C CA . LEU B 1 216 ? -3.842 41.719 11.312 1 87.31 216 LEU B CA 1
ATOM 3871 C C . LEU B 1 216 ? -2.43 41.562 11.875 1 87.31 216 LEU B C 1
ATOM 3873 O O . LEU B 1 216 ? -1.489 42.188 11.352 1 87.31 216 LEU B O 1
ATOM 3877 N N . SER B 1 217 ? -2.322 40.781 12.922 1 86.19 217 SER B N 1
ATOM 3878 C CA . SER B 1 217 ? -1.006 40.531 13.5 1 86.19 217 SER B CA 1
ATOM 3879 C C . SER B 1 217 ? -0.242 39.5 12.695 1 86.19 217 SER B C 1
ATOM 3881 O O . SER B 1 217 ? -0.814 38.812 11.828 1 86.19 217 SER B O 1
ATOM 3883 N N . ILE B 1 218 ? 1.042 39.406 12.992 1 86.31 218 ILE B N 1
ATOM 3884 C CA . ILE B 1 218 ? 1.892 38.438 12.312 1 86.31 218 ILE B CA 1
ATOM 3885 C C . ILE B 1 218 ? 1.389 37.031 12.602 1 86.31 218 ILE B C 1
ATOM 3887 O O . ILE B 1 218 ? 1.405 36.156 11.719 1 86.31 218 ILE B O 1
ATOM 3891 N N . SER B 1 219 ? 0.929 36.719 13.805 1 87.5 219 SER B N 1
ATOM 3892 C CA . SER B 1 219 ? 0.44 35.406 14.18 1 87.5 219 SER B CA 1
ATOM 3893 C C . SER B 1 219 ? -0.872 35.094 13.477 1 87.5 219 SER B C 1
ATOM 3895 O O . SER B 1 219 ? -1.079 33.938 13.031 1 87.5 219 SER B O 1
ATOM 3897 N N . GLU B 1 220 ? -1.721 36.062 13.406 1 87.56 220 GLU B N 1
ATOM 3898 C CA . GLU B 1 220 ? -2.99 35.844 12.719 1 87.56 220 GLU B CA 1
ATOM 3899 C C . GLU B 1 220 ? -2.773 35.594 11.227 1 87.56 220 GLU B C 1
ATOM 3901 O O . GLU B 1 220 ? -3.406 34.719 10.648 1 87.56 220 GLU B O 1
ATOM 3906 N N . TYR B 1 221 ? -1.926 36.469 10.711 1 87.88 221 TYR B N 1
ATOM 3907 C CA . TYR B 1 221 ? -1.602 36.312 9.297 1 87.88 221 TYR B CA 1
ATOM 3908 C C . TYR B 1 221 ? -1.019 34.938 9.016 1 87.88 221 TYR B C 1
ATOM 3910 O O . TYR B 1 221 ? -1.46 34.219 8.094 1 87.88 221 TYR B O 1
ATOM 3918 N N . THR B 1 222 ? -0.037 34.5 9.75 1 87.38 222 THR B N 1
ATOM 3919 C CA . THR B 1 222 ? 0.63 33.219 9.578 1 87.38 222 THR B CA 1
ATOM 3920 C C . THR B 1 222 ? -0.346 32.062 9.812 1 87.38 222 THR B C 1
ATOM 3922 O O . THR B 1 222 ? -0.348 31.094 9.055 1 87.38 222 THR B O 1
ATOM 3925 N N . LEU B 1 223 ? -1.15 32.125 10.828 1 89.12 223 LEU B N 1
ATOM 3926 C CA . LEU B 1 223 ? -2.152 31.125 11.141 1 89.12 223 LEU B CA 1
ATOM 3927 C C . LEU B 1 223 ? -3.121 30.938 9.977 1 89.12 223 LEU B C 1
ATOM 3929 O O . LEU B 1 223 ? -3.438 29.812 9.602 1 89.12 223 LEU B O 1
ATOM 3933 N N . TYR B 1 224 ? -3.561 32.031 9.461 1 87.25 224 TYR B N 1
ATOM 3934 C CA . TYR B 1 224 ? -4.52 31.953 8.367 1 87.25 224 TYR B CA 1
ATOM 3935 C C . TYR B 1 224 ? -3.881 31.359 7.117 1 87.25 224 TYR B C 1
ATOM 3937 O O . TYR B 1 224 ? -4.512 30.578 6.402 1 87.25 224 TYR B O 1
ATOM 3945 N N . LYS B 1 225 ? -2.658 31.812 6.809 1 87.19 225 LYS B N 1
ATOM 3946 C CA . LYS B 1 225 ? -1.974 31.281 5.633 1 87.19 225 LYS B CA 1
ATOM 3947 C C . LYS B 1 225 ? -1.733 29.781 5.773 1 87.19 225 LYS B C 1
ATOM 3949 O O . LYS B 1 225 ? -1.836 29.031 4.793 1 87.19 225 LYS B O 1
ATOM 3954 N N . LEU B 1 226 ? -1.433 29.328 6.961 1 86.38 226 LEU B N 1
ATOM 3955 C CA . LEU B 1 226 ? -1.273 27.906 7.215 1 86.38 226 LEU B CA 1
ATOM 3956 C C . LEU B 1 226 ? -2.598 27.172 7.039 1 86.38 226 LEU B C 1
ATOM 3958 O O . LEU B 1 226 ? -2.623 26.031 6.562 1 86.38 226 LEU B O 1
ATOM 3962 N N . TYR B 1 227 ? -3.641 27.797 7.453 1 84.69 227 TYR B N 1
ATOM 3963 C CA . TYR B 1 227 ? -4.98 27.266 7.234 1 84.69 227 TYR B CA 1
ATOM 3964 C C . TYR B 1 227 ? -5.281 27.141 5.746 1 84.69 227 TYR B C 1
ATOM 3966 O O . TYR B 1 227 ? -5.793 26.109 5.297 1 84.69 227 TYR B O 1
ATOM 3974 N N . GLU B 1 228 ? -4.84 28.078 5.012 1 82.5 228 GLU B N 1
ATOM 3975 C CA . GLU B 1 228 ? -5.051 28.062 3.568 1 82.5 228 GLU B CA 1
ATOM 3976 C C . GLU B 1 228 ? -4.238 26.969 2.893 1 82.5 228 GLU B C 1
ATOM 3978 O O . GLU B 1 228 ? -4.656 26.406 1.874 1 82.5 228 GLU B O 1
ATOM 3983 N N . MET B 1 229 ? -3.143 26.75 3.555 1 82 229 MET B N 1
ATOM 3984 C CA . MET B 1 229 ? -2.273 25.703 3.031 1 82 229 MET B CA 1
ATOM 3985 C C . MET B 1 229 ? -2.836 24.312 3.346 1 82 229 MET B C 1
ATOM 3987 O O . MET B 1 229 ? -2.328 23.312 2.854 1 82 229 MET B O 1
ATOM 3991 N N . GLY B 1 230 ? -3.904 24.25 4.207 1 78.12 230 GLY B N 1
ATOM 3992 C CA . GLY B 1 230 ? -4.523 22.984 4.555 1 78.12 230 GLY B CA 1
ATOM 3993 C C . GLY B 1 230 ? -3.771 22.234 5.633 1 78.12 230 GLY B C 1
ATOM 3994 O O . GLY B 1 230 ? -3.918 21.016 5.766 1 78.12 230 GLY B O 1
ATOM 3995 N N . LYS B 1 231 ? -2.859 22.859 6.316 1 79.75 231 LYS B N 1
ATOM 3996 C CA . LYS B 1 231 ? -2.074 22.203 7.359 1 79.75 231 LYS B CA 1
ATOM 3997 C C . LYS B 1 231 ? -2.961 21.75 8.516 1 79.75 231 LYS B C 1
ATOM 3999 O O . LYS B 1 231 ? -2.637 20.797 9.219 1 79.75 231 LYS B O 1
ATOM 4004 N N . PHE B 1 232 ? -4.074 22.484 8.664 1 78.12 232 PHE B N 1
ATOM 4005 C CA . PHE B 1 232 ? -5.043 22.125 9.688 1 78.12 232 PHE B CA 1
ATOM 4006 C C . PHE B 1 232 ? -6.441 22.594 9.297 1 78.12 232 PHE B C 1
ATOM 4008 O O . PHE B 1 232 ? -6.605 23.344 8.336 1 78.12 232 PHE B O 1
ATOM 4015 N N . ASP B 1 233 ? -7.406 22 10 1 76.94 233 ASP B N 1
ATOM 4016 C CA . ASP B 1 233 ? -8.789 22.438 9.82 1 76.94 233 ASP B CA 1
ATOM 4017 C C . ASP B 1 233 ? -9.258 23.297 10.992 1 76.94 233 ASP B C 1
ATOM 4019 O O . ASP B 1 233 ? -8.602 23.328 12.031 1 76.94 233 ASP B O 1
ATOM 4023 N N . LEU B 1 234 ? -10.281 24.109 10.688 1 78.62 234 LEU B N 1
ATOM 4024 C CA . LEU B 1 234 ? -10.805 25 11.711 1 78.62 234 LEU B CA 1
ATOM 4025 C C . LEU B 1 234 ? -11.195 24.219 12.961 1 78.62 234 LEU B C 1
ATOM 4027 O O . LEU B 1 234 ? -11.031 24.719 14.086 1 78.62 234 LEU B O 1
ATOM 4031 N N . ASN B 1 235 ? -11.586 23.016 12.797 1 78.81 235 ASN B N 1
ATOM 4032 C CA . ASN B 1 235 ? -11.992 22.188 13.922 1 78.81 235 ASN B CA 1
ATOM 4033 C C . ASN B 1 235 ? -10.805 21.844 14.82 1 78.81 235 ASN B C 1
ATOM 4035 O O . ASN B 1 235 ? -10.977 21.594 16.016 1 78.81 235 ASN B O 1
ATOM 4039 N N . ASP B 1 236 ? -9.656 21.922 14.242 1 81.75 236 ASP B N 1
ATOM 4040 C CA . ASP B 1 236 ? -8.453 21.609 15 1 81.75 236 ASP B CA 1
ATOM 4041 C C . ASP B 1 236 ? -8.117 22.734 15.984 1 81.75 236 ASP B C 1
ATOM 4043 O O . ASP B 1 236 ? -7.445 22.5 16.984 1 81.75 236 ASP B O 1
ATOM 4047 N N . THR B 1 237 ? -8.648 23.922 15.703 1 85.12 237 THR B N 1
ATOM 4048 C CA . THR B 1 237 ? -8.281 25.078 16.516 1 85.12 237 THR B CA 1
ATOM 4049 C C . THR B 1 237 ? -9.25 25.25 17.688 1 85.12 237 THR B C 1
ATOM 4051 O O . THR B 1 237 ? -8.906 25.859 18.703 1 85.12 237 THR B O 1
ATOM 4054 N N . VAL B 1 238 ? -10.375 24.75 17.547 1 84.75 238 VAL B N 1
ATOM 4055 C CA . VAL B 1 238 ? -11.477 25.016 18.453 1 84.75 238 VAL B CA 1
ATOM 4056 C C . VAL B 1 238 ? -11.078 24.625 19.875 1 84.75 238 VAL B C 1
ATOM 4058 O O . VAL B 1 238 ? -11.234 25.406 20.812 1 84.75 238 VAL B O 1
ATOM 4061 N N . PRO B 1 239 ? -10.539 23.5 20.078 1 84.94 239 PRO B N 1
ATOM 4062 C CA . PRO B 1 239 ? -10.18 23.141 21.438 1 84.94 239 PRO B CA 1
ATOM 4063 C C . PRO B 1 239 ? -9.141 24.078 22.047 1 84.94 239 PRO B C 1
ATOM 4065 O O . PRO B 1 239 ? -9.172 24.328 23.266 1 84.94 239 PRO B O 1
ATOM 4068 N N . PHE B 1 240 ? -8.328 24.625 21.297 1 86 240 PHE B N 1
ATOM 4069 C CA . PHE B 1 240 ? -7.273 25.484 21.828 1 86 240 PHE B CA 1
ATOM 4070 C C . PHE B 1 240 ? -7.809 26.891 22.078 1 86 240 PHE B C 1
ATOM 4072 O O . PHE B 1 240 ? -7.379 27.547 23.031 1 86 240 PHE B O 1
ATOM 4079 N N . VAL B 1 241 ? -8.656 27.266 21.203 1 85.56 241 VAL B N 1
ATOM 4080 C CA . VAL B 1 241 ? -9.312 28.547 21.438 1 85.56 241 VAL B CA 1
ATOM 4081 C C . VAL B 1 241 ? -10.125 28.5 22.719 1 85.56 241 VAL B C 1
ATOM 4083 O O . VAL B 1 241 ? -10.086 29.422 23.531 1 85.56 241 VAL B O 1
ATOM 4086 N N . LYS B 1 242 ? -10.773 27.422 22.891 1 84.56 242 LYS B N 1
ATOM 4087 C CA . LYS B 1 242 ? -11.555 27.25 24.109 1 84.56 242 LYS B CA 1
ATOM 4088 C C . LYS B 1 242 ? -10.648 27.188 25.344 1 84.56 242 LYS B C 1
ATOM 4090 O O . LYS B 1 242 ? -10.953 27.797 26.375 1 84.56 242 LYS B O 1
ATOM 4095 N N . ASP B 1 243 ? -9.664 26.453 25.281 1 84.06 243 ASP B N 1
ATOM 4096 C CA . ASP B 1 243 ? -8.695 26.359 26.375 1 84.06 243 ASP B CA 1
ATOM 4097 C C . ASP B 1 243 ? -8.125 27.734 26.719 1 84.06 243 ASP B C 1
ATOM 4099 O O . ASP B 1 243 ? -7.973 28.078 27.906 1 84.06 243 ASP B O 1
ATOM 4103 N N . PHE B 1 244 ? -7.801 28.484 25.703 1 84.12 244 PHE B N 1
ATOM 4104 C CA . PHE B 1 244 ? -7.289 29.828 25.891 1 84.12 244 PHE B CA 1
ATOM 4105 C C . PHE B 1 244 ? -8.312 30.703 26.609 1 84.12 244 PHE B C 1
ATOM 4107 O O . PHE B 1 244 ? -7.965 31.453 27.531 1 84.12 244 PHE B O 1
ATOM 4114 N N . GLN B 1 245 ? -9.531 30.641 26.141 1 82.31 245 GLN B N 1
ATOM 4115 C CA . GLN B 1 245 ? -10.602 31.438 26.719 1 82.31 245 GLN B CA 1
ATOM 4116 C C . GLN B 1 245 ? -10.844 31.047 28.172 1 82.31 245 GLN B C 1
ATOM 4118 O O . GLN B 1 245 ? -11.148 31.906 29.016 1 82.31 245 GLN B O 1
ATOM 4123 N N . GLU B 1 246 ? -10.664 29.875 28.453 1 81.62 246 GLU B N 1
ATOM 4124 C CA . GLU B 1 246 ? -10.852 29.406 29.828 1 81.62 246 GLU B CA 1
ATOM 4125 C C . GLU B 1 246 ? -9.727 29.891 30.734 1 81.62 246 GLU B C 1
ATOM 4127 O O . GLU B 1 246 ? -9.938 30.125 31.922 1 81.62 246 GLU B O 1
ATOM 4132 N N . ARG B 1 247 ? -8.648 30.047 30.188 1 79.88 247 ARG B N 1
ATOM 4133 C CA . ARG B 1 247 ? -7.48 30.469 30.969 1 79.88 247 ARG B CA 1
ATOM 4134 C C . ARG B 1 247 ? -7.41 31.984 31.078 1 79.88 247 ARG B C 1
ATOM 4136 O O . ARG B 1 247 ? -6.844 32.5 32.031 1 79.88 247 ARG B O 1
ATOM 4143 N N . ASN B 1 248 ? -7.879 32.562 30.016 1 77.69 248 ASN B N 1
ATOM 4144 C CA . ASN B 1 248 ? -7.848 34.031 29.984 1 77.69 248 ASN B CA 1
ATOM 4145 C C . ASN B 1 248 ? -9.047 34.625 30.703 1 77.69 248 ASN B C 1
ATOM 4147 O O . ASN B 1 248 ? -9.867 35.312 30.094 1 77.69 248 ASN B O 1
ATOM 4151 N N . VAL B 1 249 ? -9.195 34.5 31.969 1 67.81 249 VAL B N 1
ATOM 4152 C CA . VAL B 1 249 ? -10.344 34.906 32.781 1 67.81 249 VAL B CA 1
ATOM 4153 C C . VAL B 1 249 ? -10.398 36.438 32.875 1 67.81 249 VAL B C 1
ATOM 4155 O O . VAL B 1 249 ? -11.484 37.031 32.906 1 67.81 249 VAL B O 1
ATOM 4158 N N . ASN B 1 250 ? -9.32 37.031 33 1 59.97 250 ASN B N 1
ATOM 4159 C CA . ASN B 1 250 ? -9.352 38.438 33.281 1 59.97 250 ASN B CA 1
ATOM 4160 C C . ASN B 1 250 ? -9.531 39.25 31.984 1 59.97 250 ASN B C 1
ATOM 4162 O O . ASN B 1 250 ? -9.641 40.469 32.031 1 59.97 250 ASN B O 1
ATOM 4166 N N . ASN B 1 251 ? -9.977 38.562 30.844 1 58.88 251 ASN B N 1
ATOM 4167 C CA . ASN B 1 251 ? -10.344 39.125 29.547 1 58.88 251 ASN B CA 1
ATOM 4168 C C . ASN B 1 251 ? -9.336 40.156 29.078 1 58.88 251 ASN B C 1
ATOM 4170 O O . ASN B 1 251 ? -9.711 41.188 28.531 1 58.88 251 ASN B O 1
ATOM 4174 N N . LYS B 1 252 ? -8.07 39.938 29.641 1 62.62 252 LYS B N 1
ATOM 4175 C CA . LYS B 1 252 ? -7.047 40.875 29.203 1 62.62 252 LYS B CA 1
ATOM 4176 C C . LYS B 1 252 ? -6.551 40.531 27.797 1 62.62 252 LYS B C 1
ATOM 4178 O O . LYS B 1 252 ? -6.992 39.562 27.203 1 62.62 252 LYS B O 1
ATOM 4183 N N . ASN B 1 253 ? -5.695 41.438 27.062 1 65.69 253 ASN B N 1
ATOM 4184 C CA . ASN B 1 253 ? -5.129 41.438 25.719 1 65.69 253 ASN B CA 1
ATOM 4185 C C . ASN B 1 253 ? -4.352 40.156 25.438 1 65.69 253 ASN B C 1
ATOM 4187 O O . ASN B 1 253 ? -3.805 40 24.344 1 65.69 253 ASN B O 1
ATOM 4191 N N . GLY B 1 254 ? -4.465 39.125 26.406 1 80 254 GLY B N 1
ATOM 4192 C CA . GLY B 1 254 ? -3.689 37.906 26.219 1 80 254 GLY B CA 1
ATOM 4193 C C . GLY B 1 254 ? -3.26 37.25 27.516 1 80 254 GLY B C 1
ATOM 4194 O O . GLY B 1 254 ? -3.689 37.688 28.594 1 80 254 GLY B O 1
ATOM 4195 N N . LEU B 1 255 ? -2.602 36.125 27.469 1 84.12 255 LEU B N 1
ATOM 4196 C CA . LEU B 1 255 ? -2.102 35.406 28.625 1 84.12 255 LEU B CA 1
ATOM 4197 C C . LEU B 1 255 ? -0.69 35.844 28.984 1 84.12 255 LEU B C 1
ATOM 4199 O O . LEU B 1 255 ? 0.169 35.969 28.109 1 84.12 255 LEU B O 1
ATOM 4203 N N . THR B 1 256 ? -0.587 36.219 30.234 1 81.56 256 THR B N 1
ATOM 4204 C CA . THR B 1 256 ? 0.741 36.594 30.703 1 81.56 256 THR B CA 1
ATOM 4205 C C . THR B 1 256 ? 1.498 35.375 31.219 1 81.56 256 THR B C 1
ATOM 4207 O O . THR B 1 256 ? 0.907 34.312 31.422 1 81.56 256 THR B O 1
ATOM 4210 N N . LEU B 1 257 ? 2.807 35.594 31.266 1 80.88 257 LEU B N 1
ATOM 4211 C CA . LEU B 1 257 ? 3.658 34.5 31.734 1 80.88 257 LEU B CA 1
ATOM 4212 C C . LEU B 1 257 ? 3.25 34.062 33.125 1 80.88 257 LEU B C 1
ATOM 4214 O O . LEU B 1 257 ? 3.303 32.875 33.438 1 80.88 257 LEU B O 1
ATOM 4218 N N . ASP B 1 258 ? 2.938 34.969 34 1 76.69 258 ASP B N 1
ATOM 4219 C CA . ASP B 1 258 ? 2.523 34.656 35.375 1 76.69 258 ASP B CA 1
ATOM 4220 C C . ASP B 1 258 ? 1.26 33.781 35.375 1 76.69 258 ASP B C 1
ATOM 4222 O O . ASP B 1 258 ? 1.109 32.906 36.219 1 76.69 258 ASP B O 1
ATOM 4226 N N . GLU B 1 259 ? 0.35 34.094 34.5 1 74.44 259 GLU B N 1
ATOM 4227 C CA . GLU B 1 259 ? -0.903 33.344 34.438 1 74.44 259 GLU B CA 1
ATOM 4228 C C . GLU B 1 259 ? -0.669 31.906 33.938 1 74.44 259 GLU B C 1
ATOM 4230 O O . GLU B 1 259 ? -1.402 30.984 34.312 1 74.44 259 GLU B O 1
ATOM 4235 N N . ILE B 1 260 ? 0.362 31.766 33.125 1 74.38 260 ILE B N 1
ATOM 4236 C CA . ILE B 1 260 ? 0.705 30.453 32.594 1 74.38 260 ILE B CA 1
ATOM 4237 C C . ILE B 1 260 ? 1.375 29.625 33.688 1 74.38 260 ILE B C 1
ATOM 4239 O O . ILE B 1 260 ? 1.126 28.422 33.812 1 74.38 260 ILE B O 1
ATOM 4243 N N . ASN B 1 261 ? 2.252 30.234 34.469 1 68.31 261 ASN B N 1
ATOM 4244 C CA . ASN B 1 261 ? 3.004 29.547 35.531 1 68.31 261 ASN B CA 1
ATOM 4245 C C . ASN B 1 261 ? 2.123 29.219 36.719 1 68.31 261 ASN B C 1
ATOM 4247 O O . ASN B 1 261 ? 2.41 28.281 37.469 1 68.31 261 ASN B O 1
ATOM 4251 N N . ASN B 1 262 ? 1.175 30.094 37 1 61.12 262 ASN B N 1
ATOM 4252 C CA . ASN B 1 262 ? 0.316 29.875 38.156 1 61.12 262 ASN B CA 1
ATOM 4253 C C . ASN B 1 262 ? -1.132 29.625 37.75 1 61.12 262 ASN B C 1
ATOM 4255 O O . ASN B 1 262 ? -1.983 30.5 37.906 1 61.12 262 ASN B O 1
ATOM 4259 N N . PRO B 1 263 ? -1.342 28.578 37.125 1 55.72 263 PRO B N 1
ATOM 4260 C CA . PRO B 1 263 ? -2.713 28.375 36.656 1 55.72 263 PRO B CA 1
ATOM 4261 C C . PRO B 1 263 ? -3.727 28.328 37.812 1 55.72 263 PRO B C 1
ATOM 4263 O O . PRO B 1 263 ? -4.918 28.562 37.594 1 55.72 263 PRO B O 1
ATOM 4266 N N . ARG B 1 264 ? -3.381 27.828 38.969 1 54.81 264 ARG B N 1
ATOM 4267 C CA . ARG B 1 264 ? -4.227 27.672 40.125 1 54.81 264 ARG B CA 1
ATOM 4268 C C . ARG B 1 264 ? -4.668 29.031 40.688 1 54.81 264 ARG B C 1
ATOM 4270 O O . ARG B 1 264 ? -5.707 29.141 41.312 1 54.81 264 ARG B O 1
ATOM 4277 N N . GLY B 1 265 ? -3.861 29.875 40.656 1 44.88 265 GLY B N 1
ATOM 4278 C CA . GLY B 1 265 ? -4.352 31.156 41.156 1 44.88 265 GLY B CA 1
ATOM 4279 C C . GLY B 1 265 ? -5.609 31.625 40.469 1 44.88 265 GLY B C 1
ATOM 4280 O O . GLY B 1 265 ? -6.379 32.406 41.031 1 44.88 265 GLY B O 1
ATOM 4281 N N . ILE B 1 266 ? -5.719 31.266 39.344 1 45.16 266 ILE B N 1
ATOM 4282 C CA . ILE B 1 266 ? -6.906 31.594 38.562 1 45.16 266 ILE B CA 1
ATOM 4283 C C . ILE B 1 266 ? -8.109 30.828 39.125 1 45.16 266 ILE B C 1
ATOM 4285 O O . ILE B 1 266 ? -9.211 31.375 39.219 1 45.16 266 ILE B O 1
ATOM 4289 N N . SER B 1 267 ? -7.863 29.625 39.344 1 42.84 267 SER B N 1
ATOM 4290 C CA . SER B 1 267 ? -8.953 28.922 40.031 1 42.84 267 SER B CA 1
ATOM 4291 C C . SER B 1 267 ? -9.398 29.688 41.281 1 42.84 267 SER B C 1
ATOM 4293 O O . SER B 1 267 ? -10.594 29.797 41.531 1 42.84 267 SER B O 1
ATOM 4295 N N . GLN B 1 268 ? -8.492 30.062 42.031 1 43.62 268 GLN B N 1
ATOM 4296 C CA . GLN B 1 268 ? -8.859 30.812 43.219 1 43.62 268 GLN B CA 1
ATOM 4297 C C . GLN B 1 268 ? -9.508 32.156 42.812 1 43.62 268 GLN B C 1
ATOM 4299 O O . GLN B 1 268 ? -10.453 32.594 43.469 1 43.62 268 GLN B O 1
ATOM 4304 N N . ARG B 1 269 ? -9.125 32.75 41.844 1 42.06 269 ARG B N 1
ATOM 4305 C CA . ARG B 1 269 ? -9.742 34.031 41.469 1 42.06 269 ARG B CA 1
ATOM 4306 C C . ARG B 1 269 ? -11.094 33.781 40.812 1 42.06 269 ARG B C 1
ATOM 4308 O O . ARG B 1 269 ? -12.039 34.562 41.031 1 42.06 269 ARG B O 1
ATOM 4315 N N . ILE B 1 270 ? -11.242 32.781 40.031 1 43.19 270 ILE B N 1
ATOM 4316 C CA . ILE B 1 270 ? -12.555 32.375 39.531 1 43.19 270 ILE B CA 1
ATOM 4317 C C . ILE B 1 270 ? -13.461 32 40.719 1 43.19 270 ILE B C 1
ATOM 4319 O O . ILE B 1 270 ? -14.633 32.406 40.75 1 43.19 270 ILE B O 1
ATOM 4323 N N . MET B 1 271 ? -12.93 31.266 41.531 1 42.19 271 MET B N 1
ATOM 4324 C CA . MET B 1 271 ? -13.695 30.969 42.75 1 42.19 271 MET B CA 1
ATOM 4325 C C . MET B 1 271 ? -13.992 32.25 43.531 1 42.19 271 MET B C 1
ATOM 4327 O O . MET B 1 271 ? -15.094 32.406 44.031 1 42.19 271 MET B O 1
ATOM 4331 N N . LEU B 1 272 ? -13.094 33.062 43.656 1 41.47 272 LEU B N 1
ATOM 4332 C CA . LEU B 1 272 ? -13.312 34.344 44.344 1 41.47 272 LEU B CA 1
ATOM 4333 C C . LEU B 1 272 ? -14.219 35.25 43.531 1 41.47 272 LEU B C 1
ATOM 4335 O O . LEU B 1 272 ? -15.086 35.938 44.094 1 41.47 272 LEU B O 1
ATOM 4339 N N . ALA B 1 273 ? -14.047 35.312 42.281 1 40.78 273 ALA B N 1
ATOM 4340 C CA . ALA B 1 273 ? -14.945 36.094 41.406 1 40.78 273 ALA B CA 1
ATOM 4341 C C . ALA B 1 273 ? -16.344 35.5 41.406 1 40.78 273 ALA B C 1
ATOM 4343 O O . ALA B 1 273 ? -17.344 36.219 41.438 1 40.78 273 ALA B O 1
ATOM 4344 N N . GLN B 1 274 ? -16.391 34.281 41.219 1 38.22 274 GLN B N 1
ATOM 4345 C CA . GLN B 1 274 ? -17.672 33.625 41.375 1 38.22 274 GLN B CA 1
ATOM 4346 C C . GLN B 1 274 ? -18.25 33.844 42.781 1 38.22 274 GLN B C 1
ATOM 4348 O O . GLN B 1 274 ? -19.469 33.969 42.938 1 38.22 274 GLN B O 1
ATOM 4353 N N . SER B 1 275 ? -17.422 33.906 43.625 1 41.34 275 SER B N 1
ATOM 4354 C CA . SER B 1 275 ? -17.891 34.219 45 1 41.34 275 SER B CA 1
ATOM 4355 C C . SER B 1 275 ? -18.312 35.656 45.125 1 41.34 275 SER B C 1
ATOM 4357 O O . SER B 1 275 ? -19.172 36 45.938 1 41.34 275 SER B O 1
ATOM 4359 N N . THR B 1 276 ? -17.719 36.531 44.406 1 38.78 276 THR B N 1
ATOM 4360 C CA . THR B 1 276 ? -18.125 37.938 44.5 1 38.78 276 THR B CA 1
ATOM 4361 C C . THR B 1 276 ? -19.359 38.188 43.625 1 38.78 276 THR B C 1
ATOM 4363 O O . THR B 1 276 ? -20 39.219 43.75 1 38.78 276 THR B O 1
ATOM 4366 N N . LEU B 1 277 ? -19.438 37.5 42.562 1 35.56 277 LEU B N 1
ATOM 4367 C CA . LEU B 1 277 ? -20.641 37.688 41.75 1 35.56 277 LEU B CA 1
ATOM 4368 C C . LEU B 1 277 ? -21.859 37.094 42.438 1 35.56 277 LEU B C 1
ATOM 4370 O O . LEU B 1 277 ? -22.984 37.219 41.938 1 35.56 277 LEU B O 1
ATOM 4374 N N . VAL B 1 278 ? -21.562 36.406 43.562 1 35.22 278 VAL B N 1
ATOM 4375 C CA . VAL B 1 278 ? -22.719 36.156 44.406 1 35.22 278 VAL B CA 1
ATOM 4376 C C . VAL B 1 278 ? -22.844 37.281 45.469 1 35.22 278 VAL B C 1
ATOM 4378 O O . VAL B 1 278 ? -21.859 37.688 46.031 1 35.22 278 VAL B O 1
#

Radius of gyration: 29.91 Å; Cα contacts (8 Å, |Δi|>4): 720; chains: 2; bounding box: 47×95×75 Å

Sequence (556 aa):
MTRMMSRGLSPTLKAISFLVSLQLIVGPLCFYFLGHQISGKKTDGFLDAFYFNMVLMTSTGYGDFTPNTTLAVLLASLFAIFGKILLGLLMNAGLERYEIENDEGIFTLGFWYVAFMVAGTLVLFLVENLGFVHAFYCIITTVTGVGSSKCFSTKSGRVFAIFWMLYGTICLVGLLLTFGQLYAKRRQKALKERVLEGETTSEDFLKADLDEDGVLSISEYTLYKLYEMGKFDLNDTVPFVKDFQERNVNNKNGLTLDEINNPRGISQRIMLAQSTLVMTRMMSRGLSPTLKAISFLVSLQLIVGPLCFYFLGHQISGKKTDGFLDAFYFNMVLMTSTGYGDFTPNTTLAVLLASLFAIFGKILLGLLMNAGLERYEIENDEGIFTLGFWYVAFMVAGTLVLFLVENLGFVHAFYCIITTVTGVGSSKCFSTKSGRVFAIFWMLYGTICLVGLLLTFGQLYAKRRQKALKERVLEGETTSEDFLKADLDEDGVLSISEYTLYKLYEMGKFDLNDTVPFVKDFQERNVNNKNGLTLDEINNPRGISQRIMLAQSTLV

Foldseek 3Di:
DPVVPPPDDPPLRVVLVVLVCCLQPVQLVVCLVCVVQKDAQDEDSSLVSNLLSLLLLLLLCQVRIDGHDPVRVVSSVVSNVSSVVSLVSVLVVCLVPPDPPDPVVVVVLVVVVVVVLQVQLVVQCVPVVDPSVVSSVQLVSLLVSHHHNSRANHSVSSVSSSVSNVVSSVVVSVVVVVVVNVVVVVLLVVLLVCLVPDDQDPVLVCVLCPVRPSDHDPVSVVVSSCVSSVVDDPVVCVVVVVVQCVLPVVPPPGDDPVSVVCVVVVVVVCVVVVVVVD/DPVVPCPDDPPLRVVLVVLVCCLQPVQLVVCLVCVVQKDAQDEDSSLVSNLLSLLLLLLLCQVRIDGHDPVSVVSSVVSNVSSVVSLVSVLVVCLVPPDPPDPVVVVVLVVVVVVVLQVQLVVQCVPVVDPSVVSSVQLVSLLVSHHHNSRANHSVSSVSSSVSNVVSSVVVSVVVVVVVNVVVVVLLVVLLVCLVPDDQDPVLVCVLCPVNPSDHDPVSVVVSSCVSSVVDDPVVCVVVVVVQPVLPVVPPPGDDPVSVVCVVVVVVVCVVVVVVVD

Secondary structure (DSSP, 8-state):
--TTT-----HHHHHHHHHHHIIIIIHHHHHHHTGGGEES--S-HHHHHHHHHHHHHHT----S-EE-SHHHHHHHHHHHHHHHHHHHHHHHHHHHH----SHHHHHHHHHHHHHHHHHHHHHHHHHS---HHHHHHHHHHHHHT---TTS--SHHHHHHHHHHHHHHHHHHHHHHHHHHHHHHHHHHHHHHHHHHHS---HHHHHHH-TT-SSEE-HHHHHHHHHHHTTSS-HHHHHHHHHHHHHH-TT--SSEEHHHHH-HHHHHHHHHHHHHH--/--TTT-----HHHHHHHHHHHIIIIIHHHHHHHTGGGEES--S-HHHHHHHHHHHHHHT----S-EE-SHHHHHHHHHHHHHHHHHHHHHHHHHHHH----SHHHHHHHHHHHHHHHHHHHHHHHHHS---HHHHHHHHHHHHHT---TTS--SHHHHHHHHHHHHHHHHHHHHHHHHHHHHHHHHHHHHHHHHHHHSPPPHHHHHHH-TT-SSEE-HHHHHHHHHHHTTSS-HHHHHHHHHHHHHH-TT--SSEEHHHHH-HHHHHHHHHHHHHH--

Organism: NCBI:txid347529

pLDDT: mean 81.89, std 15.45, range [25.06, 96.69]